Protein 4YAR (pdb70)

Organism: Streptomyces viridochromogenes (strain DSM 40736 / JCM 4977 / BCRC 1201 / Tue 494) (NCBI:txid591159)

Sequence (429 aa):
IDPFKLAHWMNARKYTAAQTADLAGLPLDDLRRLLGDEANEPDPAAATALAEALSVEPSQLAADAHRNLTVVHKSAEEMHASRRPIQRDGIHFYNYYTLAAPEGRVAPVVLDILCPSDRLPALNNGHLEPAITVNLGPGDINGRWGEEITPQTWRVLHANHGGDRWITGDSYVHHPSYCCPHSYSLAGDAPARIVSYTAQSNISPLMTEANNWSTGAFEEALKALSGKVSAGSVLDLFLARRAHTRTSAAEAAGVPPADLEAALRSPASETGLTVLRRTLGRALGFDYRVLLPADDQHDGVGKTWTTIEDSRRSRRTFGTYEAASMASAAHLPDLVGSFLRVDADGRGADLIDHAENHYVVTEGRLTLEWDGPDGPASVELEPDGSAWTGPFVRHRWHGTGTVLKFGSGAHLGYQDWLELTNTFEPAATLRRR

CATH classification: 1.10.260.40 (+3 more: 2.60.120.10, 2.60.120.10, 1.10.260.40)

Foldseek 3Di:
DALVLLVVLCVVVVHDLVRLCVQLVHDSVLSVCVNPGDDDAPPPHPCVSSCVSSVHDSVSRDDDPDDQDFKWWAALVRQVVQWDFDDDPNDRAWIKTFGDDDPPDDTWIKIWGAAAQPDDRDWDFFAQWKKKKAKQDPFKKWKAQDDDDDVQGIDIWGADPDPPCLLGTKMFIAHHRGIMGMHTNHDGIIMMIIGTFDDPCVVVVVVLVPDDPVVNVVVVVLPDDDPALVSVVQVVQVVQVHDLVVLCVQLVHDSVLQVVLRVACPDPSNVVSQVSSCVRSPHDSPVNHDDDDDDNGRVVQIAGSVNQVVQWDDDQQWIKTFHTDDPVAQQKGKIKIWHDAADDFDKDAAQAKKKKFFQAWFKKKWWQGPVGIDIDTHHGSMMMMGGHRTIMGMHGGGMMMIIGYHVGVTVVVVVVCVVDDPSVVVVVD

GO terms:
  GO:0008198 ferrous iron binding (F, IDA)
  GO:0016702 oxidoreductase activity, acting on single donors with incorporation of molecular oxygen, incorporation of two atoms of oxygen (F, IDA)
  GO:0042803 protein homodimerization activity (F, IDA)
  GO:1901766 phosphinothricin biosynthetic process (P, IDA)
  GO:0032923 organic phosphonate biosynthetic process (P, IDA)
  GO:0042802 identical protein binding (F, IPI)

Structure (mmCIF, N/CA/C/O backbone):
data_4YAR
#
_entry.id   4YAR
#
_cell.length_a   85.286
_cell.length_b   95.953
_cell.length_c   101.142
_cell.angle_alpha   90.00
_cell.angle_beta   90.00
_cell.angle_gamma   90.00
#
_symmetry.space_group_name_H-M   'C 2 2 21'
#
loop_
_entity.id
_entity.type
_entity.pdbx_description
1 polymer '2-hydroxyethylphosphonate dioxygenase'
2 non-polymer 'CADMIUM ION'
3 non-polymer 'SODIUM ION'
4 non-polymer 'ACETATE ION'
5 water water
#
loop_
_atom_site.group_PDB
_atom_site.id
_atom_site.type_symbol
_atom_site.label_atom_id
_atom_site.label_alt_id
_atom_site.label_comp_id
_atom_site.label_asym_id
_atom_site.label_entity_id
_atom_site.label_seq_id
_atom_site.pdbx_PDB_ins_code
_atom_site.Cartn_x
_atom_site.Cartn_y
_atom_site.Cartn_z
_atom_site.occupancy
_atom_site.B_iso_or_equiv
_atom_site.auth_seq_id
_atom_site.auth_comp_id
_atom_site.auth_asym_id
_atom_site.auth_atom_id
_atom_site.pdbx_PDB_model_num
ATOM 1 N N . ILE A 1 3 ? 7.715 3.361 17.116 1.00 38.53 3 ILE A N 1
ATOM 2 C CA . ILE A 1 3 ? 8.581 4.173 17.988 1.00 39.48 3 ILE A CA 1
ATOM 3 C C . ILE A 1 3 ? 8.910 5.511 17.337 1.00 35.46 3 ILE A C 1
ATOM 4 O O . ILE A 1 3 ? 9.441 5.575 16.232 1.00 37.43 3 ILE A O 1
ATOM 9 N N . ASP A 1 4 ? 8.681 6.579 18.074 1.00 34.51 4 ASP A N 1
ATOM 10 C CA . ASP A 1 4 ? 8.977 7.924 17.562 1.00 34.92 4 ASP A CA 1
ATOM 11 C C . ASP A 1 4 ? 10.424 8.206 17.890 1.00 32.34 4 ASP A C 1
ATOM 12 O O . ASP A 1 4 ? 10.756 8.253 19.068 1.00 32.42 4 ASP A O 1
ATOM 17 N N . PRO A 1 5 ? 11.276 8.401 16.870 1.00 30.46 5 PRO A N 1
ATOM 18 C CA . PRO A 1 5 ? 12.682 8.613 17.152 1.00 33.03 5 PRO A CA 1
ATOM 19 C C . PRO A 1 5 ? 12.904 9.932 17.925 1.00 32.30 5 PRO A C 1
ATOM 20 O O . PRO A 1 5 ? 13.854 10.034 18.702 1.00 28.59 5 PRO A O 1
ATOM 24 N N . PHE A 1 6 ? 11.994 10.888 17.761 1.00 31.54 6 PHE A N 1
ATOM 25 C CA . PHE A 1 6 ? 12.102 12.178 18.516 1.00 32.72 6 PHE A CA 1
ATOM 26 C C . PHE A 1 6 ? 11.892 11.950 20.006 1.00 29.58 6 PHE A C 1
ATOM 27 O O . PHE A 1 6 ? 12.599 12.514 20.866 1.00 30.40 6 PHE A O 1
ATOM 35 N N . LYS A 1 7 ? 10.923 11.097 20.307 1.00 26.53 7 LYS A N 1
ATOM 36 C CA . LYS A 1 7 ? 10.573 10.822 21.655 1.00 27.79 7 LYS A CA 1
ATOM 37 C C . LYS A 1 7 ? 11.646 9.924 22.273 1.00 27.07 7 LYS A C 1
ATOM 38 O O . LYS A 1 7 ? 11.965 10.040 23.453 1.00 25.94 7 LYS A O 1
ATOM 44 N N . LEU A 1 8 ? 12.217 9.037 21.467 1.00 25.64 8 LEU A N 1
ATOM 45 C CA . LEU A 1 8 ? 13.210 8.085 21.993 1.00 26.27 8 LEU A CA 1
ATOM 46 C C . LEU A 1 8 ? 14.493 8.843 22.329 1.00 24.86 8 LEU A C 1
ATOM 47 O O . LEU A 1 8 ? 15.084 8.687 23.427 1.00 23.24 8 LEU A O 1
ATOM 52 N N . ALA A 1 9 ? 14.920 9.687 21.403 1.00 25.69 9 ALA A N 1
ATOM 53 C CA . ALA A 1 9 ? 16.107 10.495 21.587 1.00 25.39 9 ALA A CA 1
ATOM 54 C C . ALA A 1 9 ? 15.926 11.390 22.797 1.00 25.33 9 ALA A C 1
ATOM 55 O O . ALA A 1 9 ? 16.838 11.493 23.609 1.00 25.25 9 ALA A O 1
ATOM 57 N N . HIS A 1 10 ? 14.761 12.023 22.918 1.00 26.36 10 HIS A N 1
ATOM 58 C CA . HIS A 1 10 ? 14.445 12.867 24.096 1.00 25.57 10 HIS A CA 1
ATOM 59 C C . HIS A 1 10 ? 14.662 12.131 25.430 1.00 23.49 10 HIS A C 1
ATOM 60 O O . HIS A 1 10 ? 15.294 12.634 26.359 1.00 23.04 10 HIS A O 1
ATOM 67 N N . TRP A 1 11 ? 14.175 10.889 25.525 1.00 23.65 11 TRP A N 1
ATOM 68 C CA . TRP A 1 11 ? 14.295 10.131 26.785 1.00 23.49 11 TRP A CA 1
ATOM 69 C C . TRP A 1 11 ? 15.671 9.572 27.011 1.00 24.33 11 TRP A C 1
ATOM 70 O O . TRP A 1 11 ? 16.172 9.553 28.149 1.00 26.39 11 TRP A O 1
ATOM 81 N N . MET A 1 12 ? 16.352 9.181 25.957 1.00 23.51 12 MET A N 1
ATOM 82 C CA . MET A 1 12 ? 17.757 8.865 26.110 1.00 26.76 12 MET A CA 1
ATOM 83 C C . MET A 1 12 ? 18.540 10.052 26.622 1.00 26.24 12 MET A C 1
ATOM 84 O O . MET A 1 12 ? 19.360 9.906 27.538 1.00 25.85 12 MET A O 1
ATOM 89 N N . ASN A 1 13 ? 18.318 11.214 26.021 1.00 22.90 13 ASN A N 1
ATOM 90 C CA . ASN A 1 13 ? 18.998 12.414 26.530 1.00 24.25 13 ASN A CA 1
ATOM 91 C C . ASN A 1 13 ? 18.619 12.740 27.991 1.00 24.51 13 ASN A C 1
ATOM 92 O O . ASN A 1 13 ? 19.487 13.118 28.823 1.00 24.58 13 ASN A O 1
ATOM 97 N N . ALA A 1 14 ? 17.359 12.558 28.327 1.00 25.19 14 ALA A N 1
ATOM 98 C CA . ALA A 1 14 ? 16.911 12.832 29.713 1.00 25.63 14 ALA A CA 1
ATOM 99 C C . ALA A 1 14 ? 17.600 11.980 30.733 1.00 27.60 14 ALA A C 1
ATOM 100 O O . ALA A 1 14 ? 17.961 12.457 31.796 1.00 28.58 14 ALA A O 1
ATOM 102 N N . ARG A 1 15 ? 17.819 10.711 30.413 1.00 26.81 15 ARG A N 1
ATOM 103 C CA . ARG A 1 15 ? 18.564 9.819 31.283 1.00 24.87 15 ARG A CA 1
ATOM 104 C C . ARG A 1 15 ? 20.092 9.935 31.205 1.00 23.98 15 ARG A C 1
ATOM 105 O O . ARG A 1 15 ? 20.783 9.341 32.016 1.00 26.77 15 ARG A O 1
ATOM 113 N N . LYS A 1 16 ? 20.605 10.676 30.221 1.00 22.46 16 LYS A N 1
ATOM 114 C CA . LYS A 1 16 ? 22.017 10.718 29.817 1.00 26.32 16 LYS A CA 1
ATOM 115 C C . LYS A 1 16 ? 22.614 9.360 29.477 1.00 28.77 16 LYS A C 1
ATOM 116 O O . LYS A 1 16 ? 23.770 9.085 29.846 1.00 30.73 16 LYS A O 1
ATOM 122 N N . TYR A 1 17 ? 21.866 8.529 28.739 1.00 29.11 17 TYR A N 1
ATOM 123 C CA . TYR A 1 17 ? 22.393 7.298 28.214 1.00 27.21 17 TYR A CA 1
ATOM 124 C C . TYR A 1 17 ? 22.801 7.431 26.731 1.00 26.36 17 TYR A C 1
ATOM 125 O O . TYR A 1 17 ? 22.064 8.009 25.909 1.00 24.85 17 TYR A O 1
ATOM 134 N N . THR A 1 18 ? 23.949 6.851 26.386 1.00 32.88 18 THR A N 1
ATOM 135 C CA . THR A 1 18 ? 24.349 6.766 24.979 1.00 36.62 18 THR A CA 1
ATOM 136 C C . THR A 1 18 ? 23.509 5.678 24.300 1.00 36.05 18 THR A C 1
ATOM 137 O O . THR A 1 18 ? 22.793 4.936 24.953 1.00 31.43 18 THR A O 1
ATOM 141 N N . ALA A 1 19 ? 23.554 5.690 22.980 1.00 36.62 19 ALA A N 1
ATOM 142 C CA . ALA A 1 19 ? 22.982 4.651 22.150 1.00 35.09 19 ALA A CA 1
ATOM 143 C C . ALA A 1 19 ? 23.427 3.294 22.668 1.00 32.32 19 ALA A C 1
ATOM 144 O O . ALA A 1 19 ? 22.613 2.419 22.934 1.00 29.14 19 ALA A O 1
ATOM 146 N N . ALA A 1 20 ? 24.736 3.126 22.843 1.00 32.46 20 ALA A N 1
ATOM 147 C CA . ALA A 1 20 ? 25.260 1.849 23.316 1.00 27.73 20 ALA A CA 1
ATOM 148 C C . ALA A 1 20 ? 24.742 1.440 24.680 1.00 30.67 20 ALA A C 1
ATOM 149 O O . ALA A 1 20 ? 24.469 0.254 24.902 1.00 29.75 20 ALA A O 1
ATOM 151 N N . GLN A 1 21 ? 24.626 2.403 25.596 1.00 28.00 21 GLN A N 1
ATOM 152 C CA . GLN A 1 21 ? 24.208 2.118 26.934 1.00 29.18 21 GLN A CA 1
ATOM 153 C C . GLN A 1 21 ? 22.765 1.772 26.932 1.00 25.43 21 GLN A C 1
ATOM 154 O O . GLN A 1 21 ? 22.341 0.934 27.713 1.00 29.81 21 GLN A O 1
ATOM 160 N N . THR A 1 22 ? 21.983 2.480 26.128 1.00 24.71 22 THR A N 1
ATOM 161 C CA . THR A 1 22 ? 20.533 2.227 26.045 1.00 24.10 22 THR A CA 1
ATOM 162 C C . THR A 1 22 ? 20.313 0.761 25.541 1.00 25.83 22 THR A C 1
ATOM 163 O O . THR A 1 22 ? 19.543 0.006 26.107 1.00 24.71 22 THR A O 1
ATOM 167 N N . ALA A 1 23 ? 21.051 0.394 24.499 1.00 30.29 23 ALA A N 1
ATOM 168 C CA . ALA A 1 23 ? 20.912 -0.950 23.902 1.00 31.78 23 ALA A CA 1
ATOM 169 C C . ALA A 1 23 ? 21.224 -2.040 24.944 1.00 34.68 23 ALA A C 1
ATOM 170 O O . ALA A 1 23 ? 20.459 -3.032 25.078 1.00 34.56 23 ALA A O 1
ATOM 172 N N . ASP A 1 24 ? 22.295 -1.819 25.716 1.00 34.58 24 ASP A N 1
ATOM 173 C CA . ASP A 1 24 ? 22.771 -2.792 26.686 1.00 35.02 24 ASP A CA 1
ATOM 174 C C . ASP A 1 24 ? 21.798 -2.938 27.821 1.00 37.22 24 ASP A C 1
ATOM 175 O O . ASP A 1 24 ? 21.412 -4.043 28.216 1.00 39.07 24 ASP A O 1
ATOM 180 N N . LEU A 1 25 ? 21.348 -1.797 28.318 1.00 33.70 25 LEU A N 1
ATOM 181 C CA . LEU A 1 25 ? 20.321 -1.760 29.333 1.00 31.88 25 LEU A CA 1
ATOM 182 C C . LEU A 1 25 ? 19.027 -2.441 28.927 1.00 29.58 25 LEU A C 1
ATOM 183 O O . LEU A 1 25 ? 18.400 -3.111 29.725 1.00 32.62 25 LEU A O 1
ATOM 188 N N . ALA A 1 26 ? 18.636 -2.275 27.672 1.00 30.42 26 ALA A N 1
ATOM 189 C CA . ALA A 1 26 ? 17.377 -2.787 27.180 1.00 31.82 26 ALA A CA 1
ATOM 190 C C . ALA A 1 26 ? 17.478 -4.250 26.677 1.00 34.29 26 ALA A C 1
ATOM 191 O O . ALA A 1 26 ? 16.458 -4.885 26.405 1.00 34.22 26 ALA A O 1
ATOM 193 N N . GLY A 1 27 ? 18.711 -4.715 26.500 1.00 33.61 27 GLY A N 1
ATOM 194 C CA . GLY A 1 27 ? 19.018 -6.036 25.990 1.00 31.53 27 GLY A CA 1
ATOM 195 C C . GLY A 1 27 ? 18.797 -6.123 24.504 1.00 30.13 27 GLY A C 1
ATOM 196 O O . GLY A 1 27 ? 18.350 -7.132 24.000 1.00 36.23 27 GLY A O 1
ATOM 197 N N . LEU A 1 28 ? 19.105 -5.065 23.799 1.00 29.28 28 LEU A N 1
ATOM 198 C CA . LEU A 1 28 ? 18.719 -4.976 22.402 1.00 31.29 28 LEU A CA 1
ATOM 199 C C . LEU A 1 28 ? 19.922 -4.815 21.524 1.00 26.98 28 LEU A C 1
ATOM 200 O O . LEU A 1 28 ? 20.870 -4.211 21.903 1.00 28.34 28 LEU A O 1
ATOM 205 N N . PRO A 1 29 ? 19.854 -5.322 20.290 1.00 28.87 29 PRO A N 1
ATOM 206 C CA . PRO A 1 29 ? 20.921 -5.054 19.342 1.00 28.04 29 PRO A CA 1
ATOM 207 C C . PRO A 1 29 ? 21.104 -3.577 19.093 1.00 25.99 29 PRO A C 1
ATOM 208 O O . PRO A 1 29 ? 20.133 -2.866 18.862 1.00 28.76 29 PRO A O 1
ATOM 212 N N . LEU A 1 30 ? 22.332 -3.133 19.085 1.00 27.56 30 LEU A N 1
ATOM 213 C CA . LEU A 1 30 ? 22.636 -1.728 18.879 1.00 33.34 30 LEU A CA 1
ATOM 214 C C . LEU A 1 30 ? 22.207 -1.230 17.530 1.00 33.53 30 LEU A C 1
ATOM 215 O O . LEU A 1 30 ? 21.636 -0.145 17.436 1.00 31.71 30 LEU A O 1
ATOM 220 N N . ASP A 1 31 ? 22.455 -2.028 16.486 1.00 33.61 31 ASP A N 1
ATOM 221 C CA . ASP A 1 31 ? 22.051 -1.690 15.142 1.00 30.15 31 ASP A CA 1
ATOM 222 C C . ASP A 1 31 ? 20.582 -1.430 15.047 1.00 31.30 31 ASP A C 1
ATOM 223 O O . ASP A 1 31 ? 20.164 -0.517 14.343 1.00 30.16 31 ASP A O 1
ATOM 228 N N . ASP A 1 32 ? 19.785 -2.200 15.784 1.00 25.27 32 ASP A N 1
ATOM 229 C CA . ASP A 1 32 ? 18.355 -1.939 15.836 1.00 28.46 32 ASP A CA 1
ATOM 230 C C . ASP A 1 32 ? 18.037 -0.547 16.449 1.00 26.87 32 ASP A C 1
ATOM 231 O O . ASP A 1 32 ? 17.211 0.220 15.938 1.00 29.35 32 ASP A O 1
ATOM 236 N N . LEU A 1 33 ? 18.713 -0.202 17.533 1.00 30.42 33 LEU A N 1
ATOM 237 C CA . LEU A 1 33 ? 18.465 1.110 18.159 1.00 31.95 33 LEU A CA 1
ATOM 238 C C . LEU A 1 33 ? 18.924 2.278 17.288 1.00 31.77 33 LEU A C 1
ATOM 239 O O . LEU A 1 33 ? 18.210 3.288 17.194 1.00 30.28 33 LEU A O 1
ATOM 244 N N . ARG A 1 34 ? 20.080 2.146 16.631 1.00 33.07 34 ARG A N 1
ATOM 245 C CA . ARG A 1 34 ? 20.556 3.172 15.687 1.00 34.75 34 ARG A CA 1
ATOM 246 C C . ARG A 1 34 ? 19.555 3.373 14.571 1.00 40.08 34 ARG A C 1
ATOM 247 O O . ARG A 1 34 ? 19.300 4.519 14.154 1.00 41.82 34 ARG A O 1
ATOM 255 N N . ARG A 1 35 ? 18.925 2.285 14.129 1.00 42.11 35 ARG A N 1
ATOM 256 C CA . ARG A 1 35 ? 17.895 2.377 13.089 1.00 44.59 35 ARG A CA 1
ATOM 257 C C . ARG A 1 35 ? 16.595 2.998 13.590 1.00 39.43 35 ARG A C 1
ATOM 258 O O . ARG A 1 35 ? 15.991 3.819 12.893 1.00 39.91 35 ARG A O 1
ATOM 266 N N . LEU A 1 36 ? 16.170 2.623 14.793 1.00 37.89 36 LEU A N 1
ATOM 267 C CA . LEU A 1 36 ? 15.033 3.245 15.436 1.00 37.34 36 LEU A CA 1
ATOM 268 C C . LEU A 1 36 ? 15.183 4.795 15.508 1.00 44.13 36 LEU A C 1
ATOM 269 O O . LEU A 1 36 ? 14.179 5.531 15.558 1.00 40.79 36 LEU A O 1
ATOM 274 N N . LEU A 1 37 ? 16.425 5.277 15.533 1.00 43.03 37 LEU A N 1
ATOM 275 C CA . LEU A 1 37 ? 16.703 6.711 15.398 1.00 48.11 37 LEU A CA 1
ATOM 276 C C . LEU A 1 37 ? 16.757 6.982 13.874 1.00 52.30 37 LEU A C 1
ATOM 277 O O . LEU A 1 37 ? 17.809 7.125 13.271 1.00 56.69 37 LEU A O 1
ATOM 282 N N . GLY A 1 38 ? 15.576 6.985 13.264 1.00 65.54 38 GLY A N 1
ATOM 283 C CA . GLY A 1 38 ? 15.379 7.057 11.803 1.00 68.79 38 GLY A CA 1
ATOM 284 C C . GLY A 1 38 ? 13.887 6.835 11.583 1.00 78.22 38 GLY A C 1
ATOM 285 O O . GLY A 1 38 ? 13.394 5.719 11.793 1.00 85.69 38 GLY A O 1
ATOM 286 N N . ASP A 1 39 ? 13.172 7.884 11.149 1.00 88.61 39 ASP A N 1
ATOM 287 C CA . ASP A 1 39 ? 11.715 8.018 11.417 1.00 88.90 39 ASP A CA 1
ATOM 288 C C . ASP A 1 39 ? 10.936 6.710 11.269 1.00 91.42 39 ASP A C 1
ATOM 289 O O . ASP A 1 39 ? 10.415 6.197 12.263 1.00 78.74 39 ASP A O 1
ATOM 294 N N . GLU A 1 40 ? 10.878 6.145 10.066 1.00 98.93 40 GLU A N 1
ATOM 295 C CA . GLU A 1 40 ? 10.291 4.814 9.937 1.00 102.97 40 GLU A CA 1
ATOM 296 C C . GLU A 1 40 ? 11.213 3.766 9.328 1.00 103.85 40 GLU A C 1
ATOM 297 O O . GLU A 1 40 ? 11.863 3.987 8.302 1.00 98.49 40 GLU A O 1
ATOM 303 N N . ALA A 1 41 ? 11.262 2.634 10.021 1.00 105.06 41 ALA A N 1
ATOM 304 C CA . ALA A 1 41 ? 11.690 1.376 9.454 1.00 111.50 41 ALA A CA 1
ATOM 305 C C . ALA A 1 41 ? 10.667 0.326 9.921 1.00 114.86 41 ALA A C 1
ATOM 306 O O . ALA A 1 41 ? 9.611 0.681 10.467 1.00 103.67 41 ALA A O 1
ATOM 308 N N . ASN A 1 42 ? 10.976 -0.951 9.687 1.00 119.53 42 ASN A N 1
ATOM 309 C CA . ASN A 1 42 ? 10.132 -2.077 10.121 1.00 113.56 42 ASN A CA 1
ATOM 310 C C . ASN A 1 42 ? 10.189 -2.356 11.622 1.00 115.07 42 ASN A C 1
ATOM 311 O O . ASN A 1 42 ? 9.165 -2.669 12.238 1.00 112.87 42 ASN A O 1
ATOM 316 N N . GLU A 1 43 ? 11.389 -2.246 12.193 1.00 113.23 43 GLU A N 1
ATOM 317 C CA . GLU A 1 43 ? 11.665 -2.652 13.580 1.00 115.63 43 GLU A CA 1
ATOM 318 C C . GLU A 1 43 ? 10.518 -2.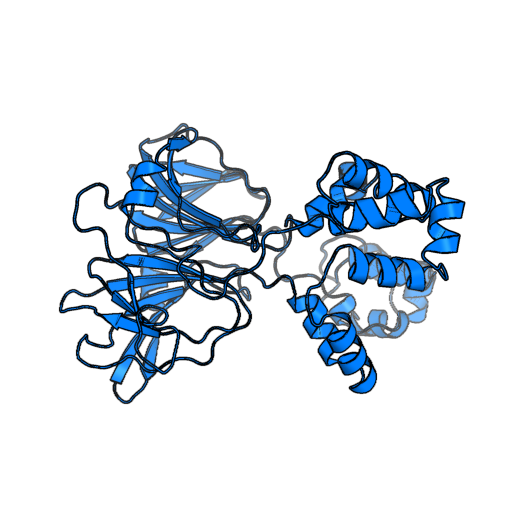495 14.582 1.00 126.66 43 GLU A C 1
ATOM 319 O O . GLU A 1 43 ? 10.067 -3.489 15.146 1.00 131.46 43 GLU A O 1
ATOM 325 N N . PRO A 1 44 ? 10.046 -1.251 14.808 1.00 133.73 44 PRO A N 1
ATOM 326 C CA . PRO A 1 44 ? 9.293 -0.957 16.041 1.00 132.44 44 PRO A CA 1
ATOM 327 C C . PRO A 1 44 ? 8.218 -1.968 16.493 1.00 129.84 44 PRO A C 1
ATOM 328 O O . PRO A 1 44 ? 8.062 -2.189 17.702 1.00 126.50 44 PRO A O 1
ATOM 332 N N . ASP A 1 45 ? 7.505 -2.587 15.548 1.00 123.01 45 ASP A N 1
ATOM 333 C CA . ASP A 1 45 ? 6.319 -3.391 15.892 1.00 115.72 45 ASP A CA 1
ATOM 334 C C . ASP A 1 45 ? 6.703 -4.696 16.625 1.00 116.17 45 ASP A C 1
ATOM 335 O O . ASP A 1 45 ? 6.332 -4.855 17.796 1.00 99.37 45 ASP A O 1
ATOM 340 N N . PRO A 1 46 ? 7.465 -5.616 15.962 1.00 123.60 46 PRO A N 1
ATOM 341 C CA . PRO A 1 46 ? 7.962 -6.787 16.707 1.00 118.71 46 PRO A CA 1
ATOM 342 C C . PRO A 1 46 ? 9.094 -6.427 17.669 1.00 108.64 46 PRO A C 1
ATOM 343 O O . PRO A 1 46 ? 9.487 -7.248 18.499 1.00 103.78 46 PRO A O 1
ATOM 347 N N . ALA A 1 47 ? 9.614 -5.210 17.538 1.00 99.33 47 ALA A N 1
ATOM 348 C CA . ALA A 1 47 ? 10.591 -4.684 18.470 1.00 101.63 47 ALA A CA 1
ATOM 349 C C . ALA A 1 47 ? 10.134 -4.736 19.927 1.00 95.28 47 ALA A C 1
ATOM 350 O O . ALA A 1 47 ? 8.944 -4.955 20.253 1.00 86.62 47 ALA A O 1
ATOM 352 N N . ALA A 1 48 ? 11.124 -4.505 20.786 1.00 75.21 48 ALA A N 1
ATOM 353 C CA . ALA A 1 48 ? 10.891 -4.226 22.173 1.00 66.43 48 ALA A CA 1
ATOM 354 C C . ALA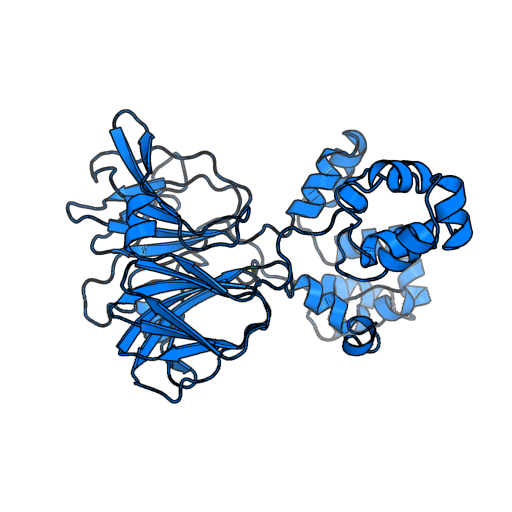 A 1 48 ? 10.843 -2.683 22.371 1.00 63.14 48 ALA A C 1
ATOM 355 O O . ALA A 1 48 ? 11.825 -2.000 22.720 1.00 54.38 48 ALA A O 1
ATOM 357 N N . ALA A 1 49 ? 9.666 -2.144 22.084 1.00 60.69 49 ALA A N 1
ATOM 358 C CA . ALA A 1 49 ? 9.265 -0.862 22.609 1.00 54.70 49 ALA A CA 1
ATOM 359 C C . ALA A 1 49 ? 9.186 -1.050 24.114 1.00 53.72 49 ALA A C 1
ATOM 360 O O . ALA A 1 49 ? 9.429 -0.135 24.911 1.00 50.18 49 ALA A O 1
ATOM 362 N N . THR A 1 50 ? 8.810 -2.268 24.481 1.00 47.22 50 THR A N 1
ATOM 363 C CA . THR A 1 50 ? 8.678 -2.677 25.865 1.00 45.94 50 THR A CA 1
ATOM 364 C C . THR A 1 50 ? 10.005 -2.681 26.638 1.00 44.21 50 THR A C 1
ATOM 365 O O . THR A 1 50 ? 10.086 -2.156 27.768 1.00 43.17 50 THR A O 1
ATOM 369 N N . ALA A 1 51 ? 11.053 -3.220 26.024 1.00 41.94 51 ALA A N 1
ATOM 370 C CA . ALA A 1 51 ? 12.373 -3.273 26.671 1.00 42.58 51 ALA A CA 1
ATOM 371 C C . ALA A 1 51 ? 13.008 -1.852 26.781 1.00 40.19 51 ALA A C 1
ATOM 372 O O . ALA A 1 51 ? 13.686 -1.532 27.794 1.00 36.00 51 ALA A O 1
ATOM 374 N N . LEU A 1 52 ? 12.791 -1.037 25.741 1.00 35.35 52 LEU A N 1
ATOM 375 C CA . LEU A 1 52 ? 13.305 0.345 25.707 1.00 34.58 52 LEU A CA 1
ATOM 376 C C . LEU A 1 52 ? 12.592 1.169 26.778 1.00 33.45 52 LEU A C 1
ATOM 377 O O . LEU A 1 52 ? 13.208 1.952 27.480 1.00 30.70 52 LEU A O 1
ATOM 382 N N . ALA A 1 53 ? 11.296 0.940 26.926 1.00 32.02 53 ALA A N 1
ATOM 383 C CA . ALA A 1 53 ? 10.494 1.640 27.919 1.00 31.81 53 ALA A CA 1
ATOM 384 C C . ALA A 1 53 ? 10.991 1.338 29.299 1.00 34.14 53 ALA A C 1
ATOM 385 O O . ALA A 1 53 ? 11.204 2.237 30.123 1.00 31.14 53 ALA A O 1
ATOM 387 N N . GLU A 1 54 ? 11.216 0.057 29.562 1.00 31.81 54 GLU A N 1
ATOM 388 C CA . GLU A 1 54 ? 11.656 -0.336 30.884 1.00 34.43 54 GLU A CA 1
ATOM 389 C C . GLU A 1 54 ? 13.027 0.309 31.150 1.00 30.51 54 GLU A C 1
ATOM 390 O O . GLU A 1 54 ? 13.235 0.916 32.193 1.00 28.28 54 GLU A O 1
ATOM 396 N N . ALA A 1 55 ? 13.926 0.230 30.173 1.00 29.44 55 ALA A N 1
ATOM 397 C CA . ALA A 1 55 ? 15.296 0.764 30.333 1.00 26.45 55 ALA A CA 1
ATOM 398 C C . ALA A 1 55 ? 15.352 2.293 30.611 1.00 25.69 55 ALA A C 1
ATOM 399 O O . ALA A 1 55 ? 16.229 2.771 31.336 1.00 26.79 55 ALA A O 1
ATOM 401 N N . LEU A 1 56 ? 14.408 3.022 30.019 1.00 25.39 56 LEU A N 1
ATOM 402 C CA . LEU A 1 56 ? 14.349 4.488 30.080 1.00 23.94 56 LEU A CA 1
ATOM 403 C C . LEU A 1 56 ? 13.375 4.971 31.151 1.00 26.20 56 LEU A C 1
ATOM 404 O O . LEU A 1 56 ? 13.110 6.166 31.303 1.00 25.84 56 LEU A O 1
ATOM 409 N N . SER A 1 57 ? 12.882 4.035 31.936 1.00 28.58 57 SER A N 1
ATOM 410 C CA . SER A 1 57 ? 11.859 4.286 32.955 1.00 31.23 57 SER A CA 1
ATOM 411 C C . SER A 1 57 ? 10.654 5.122 32.511 1.00 31.43 57 SER A C 1
ATOM 412 O O . SER A 1 57 ? 10.240 6.053 33.233 1.00 31.35 57 SER A O 1
ATOM 415 N N . VAL A 1 58 ? 10.103 4.786 31.339 1.00 30.95 58 VAL A N 1
ATOM 416 C CA . VAL A 1 58 ? 8.869 5.403 30.822 1.00 35.33 58 VAL A CA 1
ATOM 417 C C . VAL A 1 58 ? 7.811 4.370 30.456 1.00 36.67 58 VAL A C 1
ATOM 418 O O . VAL A 1 58 ? 8.079 3.167 30.357 1.00 34.22 58 VAL A O 1
ATOM 422 N N . GLU A 1 59 ? 6.601 4.872 30.274 1.00 40.77 59 GLU A N 1
ATOM 423 C CA . GLU A 1 59 ? 5.506 4.064 29.783 1.00 42.13 59 GLU A CA 1
ATOM 424 C C . GLU A 1 59 ? 5.666 3.902 28.283 1.00 40.80 59 GLU A C 1
ATOM 425 O O . GLU A 1 59 ? 6.046 4.843 27.603 1.00 40.33 59 GLU A O 1
ATOM 431 N N . PRO A 1 60 ? 5.363 2.711 27.743 1.00 43.21 60 PRO A N 1
ATOM 432 C CA . PRO A 1 60 ? 5.550 2.480 26.327 1.00 41.36 60 PRO A CA 1
ATOM 433 C C . PRO A 1 60 ? 4.949 3.558 25.404 1.00 41.55 60 PRO A C 1
ATOM 434 O O . PRO A 1 60 ? 5.540 3.868 24.348 1.00 35.63 60 PRO A O 1
ATOM 438 N N . SER A 1 61 ? 3.820 4.133 25.812 1.00 38.33 61 SER A N 1
ATOM 439 C CA . SER A 1 61 ? 3.136 5.217 25.053 1.00 41.40 61 SER A CA 1
ATOM 440 C C . SER A 1 61 ? 3.898 6.542 24.999 1.00 39.70 61 SER A C 1
ATOM 441 O O . SER A 1 61 ? 3.618 7.440 24.166 1.00 37.82 61 SER A O 1
ATOM 444 N N . GLN A 1 62 ? 4.850 6.706 25.910 1.00 39.04 62 GLN A N 1
ATOM 445 C CA . GLN A 1 62 ? 5.708 7.856 25.839 1.00 34.85 62 GLN A CA 1
ATOM 446 C C . GLN A 1 62 ? 6.757 7.711 24.743 1.00 36.81 62 GLN A C 1
ATOM 447 O O . GLN A 1 62 ? 7.440 8.678 24.424 1.00 34.40 62 GLN A O 1
ATOM 453 N N . LEU A 1 63 ? 6.930 6.508 24.181 1.00 34.15 63 LEU A N 1
ATOM 454 C CA . LEU A 1 63 ? 7.808 6.348 23.029 1.00 34.08 63 LEU A CA 1
ATOM 455 C C . LEU A 1 63 ? 7.040 6.123 21.735 1.00 35.22 63 LEU A C 1
ATOM 456 O O . LEU A 1 63 ? 7.646 6.013 20.658 1.00 39.91 63 LEU A O 1
ATOM 461 N N . ALA A 1 64 ? 5.725 6.013 21.840 1.00 36.59 64 ALA A N 1
ATOM 462 C CA . ALA A 1 64 ? 4.861 5.675 20.687 1.00 39.72 64 ALA A CA 1
ATOM 463 C C . ALA A 1 64 ? 4.758 6.760 19.636 1.00 39.73 64 ALA A C 1
ATOM 464 O O . ALA A 1 64 ? 4.555 7.941 19.963 1.00 43.82 64 ALA A O 1
ATOM 466 N N . ALA A 1 65 ? 4.849 6.358 18.374 1.00 41.23 65 ALA A N 1
ATOM 467 C CA . ALA A 1 65 ? 4.679 7.280 17.241 1.00 43.68 65 ALA A CA 1
ATOM 468 C C . ALA A 1 65 ? 3.198 7.458 16.933 1.00 47.24 65 ALA A C 1
ATOM 469 O O . ALA A 1 65 ? 2.383 6.579 17.185 1.00 43.70 65 ALA A O 1
ATOM 471 N N . ASP A 1 66 ? 2.845 8.618 16.416 1.00 45.98 66 ASP A N 1
ATOM 472 C CA . ASP A 1 66 ? 1.463 8.876 16.093 1.00 50.13 66 ASP A CA 1
ATOM 473 C C . ASP A 1 66 ? 1.073 8.080 14.847 1.00 52.15 66 ASP A C 1
ATOM 474 O O . ASP A 1 66 ? 1.875 7.946 13.924 1.00 47.96 66 ASP A O 1
ATOM 479 N N . ALA A 1 67 ? -0.166 7.582 14.843 1.00 53.42 67 ALA A N 1
ATOM 480 C CA . ALA A 1 67 ? -0.742 6.805 13.744 1.00 59.65 67 ALA A CA 1
ATOM 481 C C . ALA A 1 67 ? -0.913 7.627 12.463 1.00 62.48 67 ALA A C 1
ATOM 482 O O . ALA A 1 67 ? -0.761 7.117 11.348 1.00 57.44 67 ALA A O 1
ATOM 484 N N . HIS A 1 68 ? -1.260 8.896 12.620 1.00 71.79 68 HIS A N 1
ATOM 485 C CA . HIS A 1 68 ? -1.096 9.827 11.523 1.00 77.01 68 HIS A CA 1
ATOM 486 C C . HIS A 1 68 ? 0.381 10.007 11.353 1.00 74.18 68 HIS A C 1
ATOM 487 O O . HIS A 1 68 ? 1.081 10.383 12.300 1.00 83.16 68 HIS A O 1
ATOM 494 N N . ARG A 1 69 ? 0.859 9.722 10.154 1.00 63.66 69 ARG A N 1
ATOM 495 C CA . ARG A 1 69 ? 2.123 10.274 9.737 1.00 56.25 69 ARG A CA 1
ATOM 496 C C . ARG A 1 69 ? 2.016 10.667 8.252 1.00 41.57 69 ARG A C 1
ATOM 497 O O . ARG A 1 69 ? 1.536 9.912 7.404 1.00 39.34 69 ARG A O 1
ATOM 505 N N . ASN A 1 70 ? 2.420 11.895 7.987 1.00 33.11 70 ASN A N 1
ATOM 506 C CA . ASN A 1 70 ? 2.416 12.471 6.642 1.00 28.32 70 ASN A CA 1
ATOM 507 C C . ASN A 1 70 ? 1.049 12.680 6.066 1.00 25.51 70 ASN A C 1
ATOM 508 O O . ASN A 1 70 ? 0.924 12.875 4.856 1.00 26.00 70 ASN A O 1
ATOM 513 N N . LEU A 1 71 ? 0.001 12.616 6.892 1.00 22.31 71 LEU A N 1
ATOM 514 C CA . LEU A 1 71 ? -1.324 12.908 6.361 1.00 24.12 71 LEU A CA 1
ATOM 515 C C . LEU A 1 71 ? -1.287 14.300 5.849 1.00 19.32 71 LEU A C 1
ATOM 516 O O . LEU A 1 71 ? -0.702 15.153 6.480 1.00 23.69 71 LEU A O 1
ATOM 521 N N . THR A 1 72 ? -1.987 14.544 4.764 1.00 22.13 72 THR A N 1
ATOM 522 C CA . THR A 1 72 ? -2.156 15.879 4.220 1.00 20.65 72 THR A CA 1
ATOM 523 C C . THR A 1 72 ? -3.658 16.180 4.103 1.00 20.86 72 THR A C 1
ATOM 524 O O . THR A 1 72 ? -4.122 17.204 4.577 1.00 19.13 72 THR A O 1
ATOM 528 N N . VAL A 1 73 ? -4.385 15.339 3.384 1.00 21.74 73 VAL A N 1
ATOM 529 C CA . VAL A 1 73 ? -5.804 15.559 3.092 1.00 22.19 73 VAL A CA 1
ATOM 530 C C . VAL A 1 73 ? -6.534 14.251 3.289 1.00 23.90 73 VAL A C 1
ATOM 531 O O . VAL A 1 73 ? -6.037 13.200 2.889 1.00 22.27 73 VAL A O 1
ATOM 535 N N . VAL A 1 74 ? -7.714 14.330 3.931 1.00 21.57 74 VAL A N 1
ATOM 536 C CA . VAL A 1 74 ? -8.629 13.181 4.089 1.00 21.85 74 VAL A CA 1
ATOM 537 C C . VAL A 1 74 ? -9.951 13.678 3.523 1.00 21.45 74 VAL A C 1
ATOM 538 O O . VAL A 1 74 ? -10.296 14.862 3.721 1.00 19.69 74 VAL A O 1
ATOM 542 N N . HIS A 1 75 ? -10.670 12.838 2.783 1.00 20.11 75 HIS A N 1
ATOM 543 C CA . HIS A 1 75 ? -11.954 13.251 2.183 1.00 19.27 75 HIS A CA 1
ATOM 544 C C . HIS A 1 75 ? -13.014 12.142 2.324 1.00 18.58 75 HIS A C 1
ATOM 545 O O . HIS A 1 75 ? -12.678 10.976 2.607 1.00 18.43 75 HIS A O 1
ATOM 552 N N . LYS A 1 76 ? -14.285 12.521 2.220 1.00 17.39 76 LYS A N 1
ATOM 553 C CA . LYS A 1 76 ? -15.411 11.648 2.507 1.00 18.90 76 LYS A CA 1
ATOM 554 C C . LYS A 1 76 ? -16.527 12.025 1.587 1.00 18.78 76 LYS A C 1
ATOM 555 O O . LYS A 1 76 ? -16.910 13.197 1.516 1.00 17.34 76 LYS A O 1
ATOM 561 N N . SER A 1 77 ? -17.075 11.060 0.849 1.00 18.11 77 SER A N 1
ATOM 562 C CA . SER A 1 77 ? -17.984 11.439 -0.230 1.00 19.53 77 SER A CA 1
ATOM 563 C C . SER A 1 77 ? -19.361 11.682 0.395 1.00 17.72 77 SER A C 1
ATOM 564 O O . SER A 1 77 ? -19.569 11.373 1.525 1.00 20.08 77 SER A O 1
ATOM 567 N N . ALA A 1 78 ? -20.247 12.324 -0.345 1.00 18.62 78 ALA A N 1
ATOM 568 C CA . ALA A 1 78 ? -21.608 12.553 0.102 1.00 19.64 78 ALA A CA 1
ATOM 569 C C . ALA A 1 78 ? -22.217 11.209 0.433 1.00 22.74 78 ALA A C 1
ATOM 570 O O . ALA A 1 78 ? -22.922 11.102 1.421 1.00 20.44 78 ALA A O 1
ATOM 572 N N . GLU A 1 79 ? -21.991 10.201 -0.421 1.00 20.85 79 GLU A N 1
ATOM 573 C CA . GLU A 1 79 ? -22.597 8.888 -0.177 1.00 23.81 79 GLU A CA 1
ATOM 574 C C . GLU A 1 79 ? -22.106 8.304 1.169 1.00 21.42 79 GLU A C 1
ATOM 575 O O . GLU A 1 79 ? -22.892 7.821 1.946 1.00 21.76 79 GLU A O 1
ATOM 581 N N . GLU A 1 80 ? -20.825 8.442 1.487 1.00 21.36 80 GLU A N 1
ATOM 582 C CA . GLU A 1 80 ? -20.253 7.982 2.763 1.00 21.75 80 GLU A CA 1
ATOM 583 C C . GLU A 1 80 ? -20.787 8.716 3.984 1.00 19.22 80 GLU A C 1
ATOM 584 O O . GLU A 1 80 ? -20.986 8.147 5.100 1.00 21.17 80 GLU A O 1
ATOM 590 N N . MET A 1 81 ? -20.970 10.019 3.794 1.00 20.12 81 MET A N 1
ATOM 591 C CA . MET A 1 81 ? -21.585 10.859 4.841 1.00 18.37 81 MET A CA 1
ATOM 592 C C . MET A 1 81 ? -23.027 10.407 5.143 1.00 17.63 81 MET A C 1
ATOM 593 O O . MET A 1 81 ? -23.382 10.111 6.310 1.00 16.37 81 MET A O 1
ATOM 598 N N . HIS A 1 82 ? -23.809 10.254 4.069 1.00 18.68 82 HIS A N 1
ATOM 599 C CA . HIS A 1 82 ? -25.203 9.782 4.218 1.00 20.20 82 HIS A CA 1
ATOM 600 C C . HIS A 1 82 ? -25.237 8.410 4.869 1.00 19.80 82 HIS A C 1
ATOM 601 O O . HIS A 1 82 ? -26.006 8.177 5.804 1.00 20.37 82 HIS A O 1
ATOM 608 N N . ALA A 1 83 ? -24.340 7.523 4.418 1.00 22.05 83 ALA A N 1
ATOM 609 C CA . ALA A 1 83 ? -24.211 6.165 5.075 1.00 24.39 83 ALA A CA 1
ATOM 610 C C . ALA A 1 83 ? -23.792 6.162 6.558 1.00 22.69 83 ALA A C 1
ATOM 611 O O . ALA A 1 83 ? -23.899 5.121 7.216 1.00 21.45 83 ALA A O 1
ATOM 613 N N . SER A 1 84 ? -23.320 7.301 7.084 1.00 21.12 84 SER A N 1
ATOM 614 C CA . SER A 1 84 ? -22.882 7.361 8.503 1.00 20.90 84 SER A CA 1
ATOM 615 C C . SER A 1 84 ? -24.041 7.608 9.426 1.00 20.31 84 SER A C 1
ATOM 616 O O . SER A 1 84 ? -23.862 7.526 10.659 1.00 19.75 84 SER A O 1
ATOM 619 N N . ARG A 1 85 ? -25.195 7.939 8.841 1.00 20.26 85 ARG A N 1
ATOM 620 C CA . ARG A 1 85 ? -26.388 8.277 9.601 1.00 21.79 85 ARG A CA 1
ATOM 621 C C . ARG A 1 85 ? -26.680 7.360 10.784 1.00 25.00 85 ARG A C 1
ATOM 622 O O . ARG A 1 85 ? -26.703 6.121 10.672 1.00 20.88 85 ARG A O 1
ATOM 630 N N . ARG A 1 86 ? -26.890 7.999 11.911 1.00 23.19 86 ARG A N 1
ATOM 631 C CA . ARG A 1 86 ? -27.207 7.346 13.180 1.00 24.92 86 ARG A CA 1
ATOM 632 C C . ARG A 1 86 ? -28.371 8.134 13.744 1.00 22.72 86 ARG A C 1
ATOM 633 O O . ARG A 1 86 ? -28.274 9.355 13.904 1.00 20.49 86 ARG A O 1
ATOM 641 N N . PRO A 1 87 ? -29.508 7.482 14.008 1.00 26.81 87 PRO A N 1
ATOM 642 C CA . PRO A 1 87 ? -30.631 8.140 14.713 1.00 25.74 87 PRO A CA 1
ATOM 643 C C . PRO A 1 87 ? -30.293 8.286 16.194 1.00 27.65 87 PRO A C 1
ATOM 644 O O . PRO A 1 87 ? -29.527 7.483 16.758 1.00 32.48 87 PRO A O 1
ATOM 648 N N . ILE A 1 88 ? -30.752 9.370 16.799 1.00 26.81 88 ILE A N 1
ATOM 649 C CA . ILE A 1 88 ? -30.644 9.597 18.215 1.00 25.13 88 ILE A CA 1
ATOM 650 C C . ILE A 1 88 ? -32.076 9.738 18.745 1.00 27.34 88 ILE A C 1
ATOM 651 O O . ILE A 1 88 ? -32.818 10.578 18.279 1.00 21.93 88 ILE A O 1
ATOM 656 N N . GLN A 1 89 ? -32.433 8.879 19.693 1.00 28.40 89 GLN A N 1
ATOM 657 C CA . GLN A 1 89 ? -33.759 8.947 20.358 1.00 29.74 89 GLN A CA 1
ATOM 658 C C . GLN A 1 89 ? -33.552 9.701 21.618 1.00 27.68 89 GLN A C 1
ATOM 659 O O . GLN A 1 89 ? -32.579 9.453 22.325 1.00 29.61 89 GLN A O 1
ATOM 665 N N . ARG A 1 90 ? -34.475 10.617 21.909 1.00 25.97 90 ARG A N 1
ATOM 666 C CA . ARG A 1 90 ? -34.452 11.363 23.145 1.00 25.97 90 ARG A CA 1
ATOM 667 C C . ARG A 1 90 ? -35.901 11.775 23.446 1.00 25.46 90 ARG A C 1
ATOM 668 O O . ARG A 1 90 ? -36.692 12.104 22.546 1.00 25.44 90 ARG A O 1
ATOM 676 N N . ASP A 1 91 ? -36.283 11.697 24.720 1.00 26.32 91 ASP A N 1
ATOM 677 C CA . ASP A 1 91 ? -37.621 12.136 25.134 1.00 29.09 91 ASP A CA 1
ATOM 678 C C . ASP A 1 91 ? -38.726 11.393 24.374 1.00 29.87 91 ASP A C 1
ATOM 679 O O . ASP A 1 91 ? -39.744 11.973 23.971 1.00 31.74 91 ASP A O 1
ATOM 684 N N . GLY A 1 92 ? -38.516 10.098 24.182 1.00 29.87 92 GLY A N 1
ATOM 685 C CA . GLY A 1 92 ? -39.478 9.223 23.517 1.00 31.97 92 GLY A CA 1
ATOM 686 C C . GLY A 1 92 ? -39.628 9.350 22.014 1.00 30.85 92 GLY A C 1
ATOM 687 O O . GLY A 1 92 ? -40.529 8.694 21.429 1.00 30.22 92 GLY A O 1
ATOM 688 N N . ILE A 1 93 ? -38.783 10.179 21.359 1.00 25.30 93 ILE A N 1
ATOM 689 C CA . ILE A 1 93 ? -38.990 10.437 19.949 1.00 22.98 93 ILE A CA 1
ATOM 690 C C . ILE A 1 93 ? -37.669 10.325 19.251 1.00 23.88 93 ILE A C 1
ATOM 691 O O . ILE A 1 93 ? -36.629 10.387 19.882 1.00 22.97 93 ILE A O 1
ATOM 696 N N . HIS A 1 94 ? -37.776 10.176 17.940 1.00 21.77 94 HIS A N 1
ATOM 697 C CA . HIS A 1 94 ? -36.627 10.275 17.056 1.00 21.60 94 HIS A CA 1
ATOM 698 C C . HIS A 1 94 ? -36.325 11.801 16.985 1.00 17.64 94 HIS A C 1
ATOM 699 O O . HIS A 1 94 ? -37.101 12.585 16.406 1.00 19.03 94 HIS A O 1
ATOM 706 N N . PHE A 1 95 ? -35.214 12.165 17.636 1.00 19.83 95 PHE A N 1
ATOM 707 C CA . PHE A 1 95 ? -34.887 13.556 18.036 1.00 19.95 95 PHE A CA 1
ATOM 708 C C . PHE A 1 95 ? -33.890 14.226 17.048 1.00 19.62 95 PHE A C 1
ATOM 709 O O . PHE A 1 95 ? -34.043 15.397 16.646 1.00 20.03 95 PHE A O 1
ATOM 717 N N . TYR A 1 96 ? -32.878 13.450 16.687 1.00 18.82 96 TYR A N 1
ATOM 718 C CA . TYR A 1 96 ? -31.907 13.842 15.660 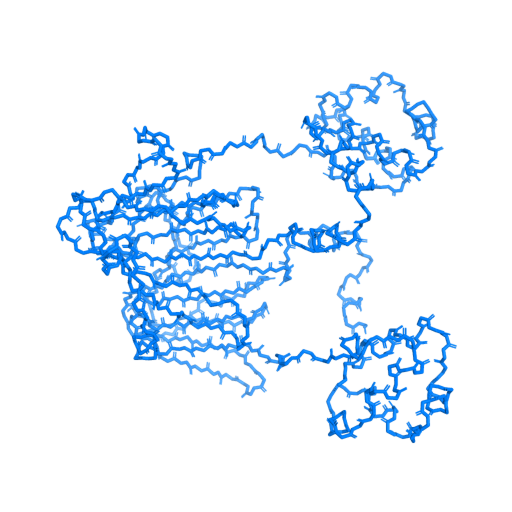1.00 19.87 96 TYR A CA 1
ATOM 719 C C . TYR A 1 96 ? -31.504 12.653 14.795 1.00 20.67 96 TYR A C 1
ATOM 720 O O . TYR A 1 96 ? -31.644 11.449 15.198 1.00 22.12 96 TYR A O 1
ATOM 729 N N . ASN A 1 97 ? -30.956 12.973 13.608 1.00 21.11 97 ASN A N 1
ATOM 730 C CA . ASN A 1 97 ? -30.021 12.067 12.906 1.00 21.77 97 ASN A CA 1
ATOM 731 C C . ASN A 1 97 ? -28.663 12.753 12.964 1.00 22.36 97 ASN A C 1
ATOM 732 O O . ASN A 1 97 ? -28.560 13.980 12.880 1.00 21.84 97 ASN A O 1
ATOM 737 N N . TYR A 1 98 ? -27.643 11.973 13.163 1.00 21.53 98 TYR A N 1
ATOM 738 C CA . TYR A 1 98 ? -26.293 12.534 13.088 1.00 25.13 98 TYR A CA 1
ATOM 739 C C . TYR A 1 98 ? -25.384 11.827 12.108 1.00 20.75 98 TYR A C 1
ATOM 740 O O . TYR A 1 98 ? -25.491 10.634 11.856 1.00 17.67 98 TYR A O 1
ATOM 749 N N . TYR A 1 99 ? -24.648 12.687 11.411 1.00 18.49 99 TYR A N 1
ATOM 750 C CA . TYR A 1 99 ? -23.749 12.320 10.356 1.00 17.29 99 TYR A CA 1
ATOM 751 C C . TYR A 1 99 ? -22.368 12.908 10.673 1.00 20.47 99 TYR A C 1
ATOM 752 O O . TYR A 1 99 ? -22.270 13.996 11.273 1.00 20.17 99 TYR A O 1
ATOM 761 N N . THR A 1 100 ? -21.328 12.165 10.288 1.00 20.27 100 THR A N 1
ATOM 762 C CA . THR A 1 100 ? -19.925 12.580 10.489 1.00 18.14 100 THR A CA 1
ATOM 763 C C . THR A 1 100 ? -19.289 13.004 9.164 1.00 17.09 100 THR A C 1
ATOM 764 O O . THR A 1 100 ? -19.436 12.365 8.148 1.00 18.07 100 THR A O 1
ATOM 768 N N . LEU A 1 101 ? -18.661 14.189 9.180 1.00 18.05 101 LEU A N 1
ATOM 769 C CA . LEU A 1 101 ? -17.810 14.625 8.072 1.00 17.26 101 LEU A CA 1
ATOM 770 C C . LEU A 1 101 ? -16.380 14.085 8.155 1.00 16.55 101 LEU A C 1
ATOM 771 O O . LEU A 1 101 ? -15.921 13.445 9.140 1.00 18.14 101 LEU A O 1
ATOM 776 N N . ALA A 1 102 ? -15.615 14.354 7.090 1.00 15.79 102 ALA A N 1
ATOM 777 C CA . ALA A 1 102 ? -14.261 13.884 7.029 1.00 16.67 102 ALA A CA 1
ATOM 778 C C . ALA A 1 102 ? -13.361 14.287 8.181 1.00 16.70 102 ALA A C 1
ATOM 779 O O . ALA A 1 102 ? -13.315 15.453 8.603 1.00 16.18 102 ALA A O 1
ATOM 781 N N . ALA A 1 103 ? -12.572 13.322 8.627 1.00 18.22 103 ALA A N 1
ATOM 782 C CA . ALA A 1 103 ? -11.584 13.549 9.649 1.00 17.57 103 ALA A CA 1
ATOM 783 C C . ALA A 1 103 ? -10.524 12.460 9.644 1.00 20.90 103 ALA A C 1
ATOM 784 O O . ALA A 1 103 ? -10.887 11.299 9.296 1.00 19.58 103 ALA A O 1
ATOM 786 N N . PRO A 1 104 ? -9.265 12.780 10.056 1.00 21.56 104 PRO A N 1
ATOM 787 C CA . PRO A 1 104 ? -8.315 11.675 10.206 1.00 21.21 104 PRO A CA 1
ATOM 788 C C . PRO A 1 104 ? -8.837 10.578 11.157 1.00 24.39 104 PRO A C 1
ATOM 789 O O . PRO A 1 104 ? -9.615 10.856 12.070 1.00 24.91 104 PRO A O 1
ATOM 793 N N . GLU A 1 105 ? -8.461 9.334 10.942 1.00 26.18 105 GLU A N 1
ATOM 794 C CA . GLU A 1 105 ? -9.015 8.264 11.748 1.00 31.57 105 GLU A CA 1
ATOM 795 C C . GLU A 1 105 ? -8.661 8.514 13.200 1.00 30.26 105 GLU A C 1
ATOM 796 O O . GLU A 1 105 ? -7.562 8.955 13.516 1.00 28.65 105 GLU A O 1
ATOM 802 N N . GLY A 1 106 ? -9.629 8.321 14.084 1.00 29.82 106 GLY A N 1
ATOM 803 C CA . GLY A 1 106 ? -9.368 8.536 15.513 1.00 29.64 106 GLY A CA 1
ATOM 804 C C . GLY A 1 106 ? -9.715 9.937 15.990 1.00 30.65 106 GLY A C 1
ATOM 805 O O . GLY A 1 106 ? -10.038 10.125 17.157 1.00 30.60 106 GLY A O 1
ATOM 806 N N . ARG A 1 107 ? -9.701 10.927 15.092 1.00 27.64 107 ARG A N 1
ATOM 807 C CA . ARG A 1 107 ? -9.864 12.322 15.526 1.00 27.09 107 ARG A CA 1
ATOM 808 C C . ARG A 1 107 ? -11.355 12.622 15.592 1.00 25.66 107 ARG A C 1
ATOM 809 O O . ARG A 1 107 ? -12.183 11.795 15.216 1.00 20.68 107 ARG A O 1
ATOM 817 N N . VAL A 1 108 ? -11.675 13.793 16.132 1.00 24.99 108 VAL A N 1
ATOM 818 C CA . VAL A 1 108 ? -13.054 14.158 16.339 1.00 24.63 108 VAL A CA 1
ATOM 819 C C . VAL A 1 108 ? -13.593 14.607 15.003 1.00 23.95 108 VAL A C 1
ATOM 820 O O . VAL A 1 108 ? -13.036 15.444 14.404 1.00 23.03 108 VAL A O 1
ATOM 824 N N . ALA A 1 109 ? -14.646 13.967 14.529 1.00 22.82 109 ALA A N 1
ATOM 825 C CA . ALA A 1 109 ? -15.225 14.331 13.235 1.00 23.01 109 ALA A CA 1
ATOM 826 C C . ALA A 1 109 ? -16.297 15.412 13.456 1.00 23.47 109 ALA A C 1
ATOM 827 O O . ALA A 1 109 ? -17.066 15.321 14.407 1.00 22.02 109 ALA A O 1
ATOM 829 N N . PRO A 1 110 ? -16.334 16.459 12.624 1.00 23.63 110 PRO A N 1
ATOM 830 C CA . PRO A 1 110 ? -17.438 17.448 12.559 1.00 22.52 110 PRO A CA 1
ATOM 831 C C . PRO A 1 110 ? -18.775 16.733 12.346 1.00 22.14 110 PRO A C 1
ATOM 832 O O . PRO A 1 110 ? -18.798 15.645 11.789 1.00 23.63 110 PRO A O 1
ATOM 836 N N . VAL A 1 111 ? -19.855 17.284 12.883 1.00 21.63 111 VAL A N 1
ATOM 837 C CA . VAL A 1 111 ? -21.146 16.583 12.886 1.00 23.26 111 VAL A CA 1
ATOM 838 C C . VAL A 1 111 ? -22.195 17.403 12.160 1.00 21.45 111 VAL A C 1
ATOM 839 O O . VAL A 1 111 ? -22.278 18.608 12.332 1.00 18.96 111 VAL A O 1
ATOM 843 N N . VAL A 1 112 ? -22.974 16.745 11.314 1.00 20.00 112 VAL A N 1
ATOM 844 C CA . VAL A 1 112 ? -24.184 17.304 10.777 1.00 17.25 112 VAL A CA 1
ATOM 845 C C . VAL A 1 112 ? -25.362 16.662 11.456 1.00 17.60 112 VAL A C 1
ATOM 846 O O . VAL A 1 112 ? -25.371 15.411 11.633 1.00 18.74 112 VAL A O 1
ATOM 850 N N . LEU A 1 113 ? -26.318 17.486 11.892 1.00 17.40 113 LEU A N 1
ATOM 851 C CA . LEU A 1 113 ? -27.565 16.996 12.475 1.00 18.65 113 LEU A CA 1
ATOM 852 C C . LEU A 1 113 ? -28.817 17.365 11.697 1.00 19.31 113 LEU A C 1
ATOM 853 O O . LEU A 1 113 ? -29.023 18.515 11.257 1.00 20.71 113 LEU A O 1
ATOM 858 N N . ASP A 1 114 ? -29.653 16.375 11.503 1.00 20.20 114 ASP A N 1
ATOM 859 C CA . ASP A 1 114 ? -31.054 16.611 11.165 1.00 20.07 114 ASP A CA 1
ATOM 860 C C . ASP A 1 114 ? -31.761 17.009 12.490 1.00 19.58 114 ASP A C 1
ATOM 861 O O . ASP A 1 114 ? -31.612 16.318 13.490 1.00 18.77 114 ASP A O 1
ATOM 866 N N . ILE A 1 115 ? -32.496 18.124 12.479 1.00 17.47 115 ILE A N 1
ATOM 867 C CA . ILE A 1 115 ? -33.257 18.606 13.626 1.00 16.53 115 ILE A CA 1
ATOM 868 C C . ILE A 1 115 ? -34.690 18.095 13.501 1.00 16.48 115 ILE A C 1
ATOM 869 O O . ILE A 1 115 ? -35.440 18.470 12.559 1.00 16.44 115 ILE A O 1
ATOM 874 N N . LEU A 1 116 ? -35.026 17.102 14.302 1.00 17.20 116 LEU A N 1
ATOM 875 C CA . LEU A 1 116 ? -36.338 16.447 14.156 1.00 17.07 116 LEU A CA 1
ATOM 876 C C . LEU A 1 116 ? -37.344 16.641 15.250 1.00 18.92 116 LEU A C 1
ATOM 877 O O . LEU A 1 116 ? -38.512 16.204 15.119 1.00 19.93 116 LEU A O 1
ATOM 882 N N . CYS A 1 117 ? -36.925 17.232 16.333 1.00 18.07 117 CYS A N 1
ATOM 883 C CA . CYS A 1 117 ? -37.860 17.586 17.366 1.00 19.12 117 CYS A CA 1
ATOM 884 C C . CYS A 1 117 ? -38.792 18.675 16.848 1.00 19.14 117 CYS A C 1
ATOM 885 O O . CYS A 1 117 ? -38.363 19.763 16.406 1.00 20.05 117 CYS A O 1
ATOM 888 N N . PRO A 1 118 ? -40.121 18.388 16.851 1.00 20.10 118 PRO A N 1
ATOM 889 C CA . PRO A 1 118 ? -41.060 19.330 16.254 1.00 21.23 118 PRO A CA 1
ATOM 890 C C . PRO A 1 118 ? -41.256 20.595 17.114 1.00 19.98 118 PRO A C 1
ATOM 891 O O . PRO A 1 118 ? -40.844 20.649 18.297 1.00 17.92 118 PRO A O 1
ATOM 895 N N . SER A 1 119 ? -41.885 21.581 16.503 1.00 20.75 119 SER A N 1
ATOM 896 C CA . SER A 1 119 ? -42.019 22.921 17.078 1.00 21.53 119 SER A CA 1
ATOM 897 C C . SER A 1 119 ? -42.901 22.881 18.282 1.00 24.38 119 SER A C 1
ATOM 898 O O . SER A 1 119 ? -42.772 23.753 19.134 1.00 24.88 119 SER A O 1
ATOM 901 N N . ASP A 1 120 ? -43.760 21.848 18.423 1.00 21.51 120 ASP A N 1
ATOM 902 C CA . ASP A 1 120 ? -44.695 21.860 19.575 1.00 25.14 120 ASP A CA 1
ATOM 903 C C . ASP A 1 120 ? -44.170 20.954 20.711 1.00 25.32 120 ASP A C 1
ATOM 904 O O . ASP A 1 120 ? -44.903 20.554 21.610 1.00 24.96 120 ASP A O 1
ATOM 909 N N . ARG A 1 121 ? -42.869 20.639 20.694 1.00 22.28 121 ARG A N 1
ATOM 910 C CA . ARG A 1 121 ? -42.276 19.940 21.781 1.00 21.45 121 ARG A CA 1
ATOM 911 C C . ARG A 1 121 ? -41.033 20.695 22.181 1.00 23.66 121 ARG A C 1
ATOM 912 O O . ARG A 1 121 ? -40.154 20.973 21.345 1.00 20.09 121 ARG A O 1
ATOM 920 N N . LEU A 1 122 ? -40.919 20.990 23.458 1.00 21.46 122 LEU A N 1
ATOM 921 C CA . LEU A 1 122 ? -39.744 21.671 23.948 1.00 21.96 122 LEU A CA 1
ATOM 922 C C . LEU A 1 122 ? -38.572 20.642 23.922 1.00 20.25 122 LEU A C 1
ATOM 923 O O . LEU A 1 122 ? -38.705 19.507 24.374 1.00 21.64 122 LEU A O 1
ATOM 928 N N . PRO A 1 123 ? -37.442 21.005 23.261 1.00 18.98 123 PRO A N 1
ATOM 929 C CA . PRO A 1 123 ? -36.416 20.026 23.036 1.00 19.41 123 PRO A CA 1
ATOM 930 C C . PRO A 1 123 ? -35.577 19.771 24.314 1.00 20.34 123 PRO A C 1
ATOM 931 O O . PRO A 1 123 ? -34.966 20.671 24.844 1.00 21.05 123 PRO A O 1
ATOM 935 N N . ALA A 1 124 ? -35.520 18.521 24.744 1.00 21.51 124 ALA A N 1
ATOM 936 C CA . ALA A 1 124 ? -34.887 18.161 25.988 1.00 23.10 124 ALA A CA 1
ATOM 937 C C . ALA A 1 124 ? -33.409 18.471 25.840 1.00 26.07 124 ALA A C 1
ATOM 938 O O . ALA A 1 124 ? -32.849 18.278 24.758 1.00 22.75 124 ALA A O 1
ATOM 940 N N . LEU A 1 125 ? -32.814 18.989 26.900 1.00 24.37 125 LEU A N 1
ATOM 941 C CA . LEU A 1 125 ? -31.389 19.389 26.846 1.00 26.73 125 LEU A CA 1
ATOM 942 C C . LEU A 1 125 ? -30.411 18.231 26.873 1.00 25.85 125 LEU A C 1
ATOM 943 O O . LEU A 1 125 ? -30.715 17.169 27.417 1.00 26.28 125 LEU A O 1
ATOM 948 N N . ASN A 1 126 ? -29.221 18.404 26.271 1.00 26.69 126 ASN A N 1
ATOM 949 C CA . ASN A 1 126 ? -28.116 17.489 26.537 1.00 27.20 126 ASN A CA 1
ATOM 950 C C . ASN A 1 126 ? -27.368 17.906 27.815 1.00 28.04 126 ASN A C 1
ATOM 951 O O . ASN A 1 126 ? -27.761 18.861 28.494 1.00 27.90 126 ASN A O 1
ATOM 956 N N . ASN A 1 127 ? -26.275 17.221 28.118 1.00 32.78 127 ASN A N 1
ATOM 957 C CA . ASN A 1 127 ? -25.444 17.537 29.294 1.00 35.12 127 ASN A CA 1
ATOM 958 C C . ASN A 1 127 ? -24.406 18.656 29.113 1.00 36.12 127 ASN A C 1
ATOM 959 O O . ASN A 1 127 ? -23.859 19.157 30.094 1.00 33.18 127 ASN A O 1
ATOM 964 N N . GLY A 1 128 ? -24.096 19.045 27.889 1.00 35.09 128 GLY A N 1
ATOM 965 C CA . GLY A 1 128 ? -22.986 20.031 27.688 1.00 32.04 128 GLY A CA 1
ATOM 966 C C . GLY A 1 128 ? -21.658 19.286 27.546 1.00 29.63 128 GLY A C 1
ATOM 967 O O . GLY A 1 128 ? -21.577 18.126 27.877 1.00 35.64 128 GLY A O 1
ATOM 968 N N . HIS A 1 129 ? -20.612 19.935 27.072 1.00 24.30 129 HIS A N 1
ATOM 969 C CA . HIS A 1 129 ? -19.324 19.316 26.885 1.00 23.19 129 HIS A CA 1
ATOM 970 C C . HIS A 1 129 ? -18.256 20.392 27.002 1.00 24.10 129 HIS A C 1
ATOM 971 O O . HIS A 1 129 ? -18.540 21.570 26.882 1.00 26.33 129 HIS A O 1
ATOM 978 N N . LEU A 1 130 ? -17.048 20.006 27.296 1.00 22.12 130 LEU A N 1
ATOM 979 C CA . LEU A 1 130 ? -15.982 20.966 27.513 1.00 24.31 130 LEU A CA 1
ATOM 980 C C . LEU A 1 130 ? -15.728 21.807 26.275 1.00 26.27 130 LEU A C 1
ATOM 981 O O . LEU A 1 130 ? -15.543 23.023 26.369 1.00 28.60 130 LEU A O 1
ATOM 986 N N . GLU A 1 131 ? -15.724 21.147 25.129 1.00 23.56 131 GLU A N 1
ATOM 987 C CA . GLU A 1 131 ? -15.406 21.830 23.885 1.00 26.13 131 GLU A CA 1
ATOM 988 C C . GLU A 1 131 ? -16.368 22.958 23.527 1.00 25.89 131 GLU A C 1
ATOM 989 O O . GLU A 1 131 ? -17.627 22.805 23.550 1.00 26.14 131 GLU A O 1
ATOM 995 N N . PRO A 1 132 ? -15.776 24.081 23.076 1.00 24.55 132 PRO A N 1
ATOM 996 C CA . PRO A 1 132 ? -16.592 25.149 22.501 1.00 26.59 132 PRO A CA 1
ATOM 997 C C . PRO A 1 132 ? -16.956 24.725 21.062 1.00 20.74 132 PRO A C 1
ATOM 998 O O . PRO A 1 132 ? -16.302 23.838 20.512 1.00 20.93 132 PRO A O 1
ATOM 1002 N N . ALA A 1 133 ? -18.013 25.266 20.493 1.00 20.82 133 ALA A N 1
ATOM 1003 C CA . ALA A 1 133 ? -18.371 24.922 19.105 1.00 19.24 133 ALA A CA 1
ATOM 1004 C C . ALA A 1 133 ? -18.918 26.122 18.339 1.00 21.32 133 ALA A C 1
ATOM 1005 O O . ALA A 1 133 ? -19.561 26.989 18.915 1.00 23.31 133 ALA A O 1
ATOM 1007 N N . ILE A 1 134 ? -18.704 26.133 17.015 1.00 18.03 134 ILE A N 1
ATOM 1008 C CA . ILE A 1 134 ? -19.459 27.016 16.130 1.00 18.69 134 ILE A CA 1
ATOM 1009 C C . ILE A 1 134 ? -20.628 26.140 15.641 1.00 18.88 134 ILE A C 1
ATOM 1010 O O . ILE A 1 134 ? -20.433 24.982 15.272 1.00 19.47 134 ILE A O 1
ATOM 1015 N N . THR A 1 135 ? -21.832 26.707 15.643 1.00 16.38 135 THR A N 1
ATOM 1016 C CA . THR A 1 135 ? -23.033 26.076 15.163 1.00 17.97 135 THR A CA 1
ATOM 1017 C C . THR A 1 135 ? -23.665 26.988 14.142 1.00 17.39 135 THR A C 1
ATOM 1018 O O . THR A 1 135 ? -23.781 28.222 14.321 1.00 19.73 135 THR A O 1
ATOM 1022 N N . VAL A 1 136 ? -23.948 26.382 13.022 1.00 17.17 136 VAL A N 1
ATOM 1023 C CA . VAL A 1 136 ? -24.553 27.097 11.881 1.00 18.17 136 VAL A CA 1
ATOM 1024 C C . VAL A 1 136 ? -25.768 26.333 11.374 1.00 17.32 136 VAL A C 1
ATOM 1025 O O . VAL A 1 136 ? -25.738 25.115 11.217 1.00 17.57 136 VAL A O 1
ATOM 1029 N N . ASN A 1 137 ? -26.810 27.091 11.073 1.00 16.81 137 ASN A N 1
ATOM 1030 C CA . ASN A 1 137 ? -28.019 26.533 10.478 1.00 17.32 137 ASN A CA 1
ATOM 1031 C C . ASN A 1 137 ? -27.843 26.381 8.968 1.00 17.46 137 ASN A C 1
ATOM 1032 O O . ASN A 1 137 ? -27.641 27.341 8.218 1.00 16.81 137 ASN A O 1
ATOM 1037 N N . LEU A 1 138 ? -27.910 25.167 8.488 1.00 16.30 138 LEU A N 1
ATOM 1038 C CA . LEU A 1 138 ? -27.844 24.914 7.030 1.00 16.17 138 LEU A CA 1
ATOM 1039 C C . LEU A 1 138 ? -29.218 25.124 6.321 1.00 16.51 138 LEU A C 1
ATOM 1040 O O . LEU A 1 138 ? -29.333 25.207 5.073 1.00 18.28 138 LEU A O 1
ATOM 1045 N N . GLY A 1 139 ? -30.251 25.230 7.084 1.00 15.35 139 GLY A N 1
ATOM 1046 C CA . GLY A 1 139 ? -31.609 25.258 6.529 1.00 17.11 139 GLY A CA 1
ATOM 1047 C C . GLY A 1 139 ? -32.206 23.922 6.066 1.00 17.05 139 GLY A C 1
ATOM 1048 O O . GLY A 1 139 ? -31.637 22.900 6.278 1.00 15.98 139 GLY A O 1
ATOM 1049 N N . PRO A 1 140 ? -33.313 23.957 5.317 1.00 20.02 140 PRO A N 1
ATOM 1050 C CA . PRO A 1 140 ? -33.937 25.176 4.830 1.00 18.44 140 PRO A CA 1
ATOM 1051 C C . PRO A 1 140 ? -34.801 25.902 5.859 1.00 18.75 140 PRO A C 1
ATOM 1052 O O . PRO A 1 140 ? -35.216 27.047 5.577 1.00 19.67 140 PRO A O 1
ATOM 1056 N N . GLY A 1 141 ? -35.070 25.265 6.985 1.00 18.93 141 GLY A N 1
ATOM 1057 C CA . GLY A 1 141 ? -35.996 25.799 8.000 1.00 19.96 141 GLY A CA 1
ATOM 1058 C C . GLY A 1 141 ? -35.301 26.459 9.195 1.00 18.38 141 GLY A C 1
ATOM 1059 O O . GLY A 1 141 ? -34.148 26.106 9.525 1.00 19.43 141 GLY A O 1
ATOM 1060 N N . ASP A 1 142 ? -35.980 27.437 9.780 1.00 18.34 142 ASP A N 1
ATOM 1061 C CA . ASP A 1 142 ? -35.592 28.050 11.077 1.00 19.38 142 ASP A CA 1
ATOM 1062 C C . ASP A 1 142 ? -35.663 26.991 12.160 1.00 20.65 142 ASP A C 1
ATOM 1063 O O . ASP A 1 142 ? -36.527 26.081 12.112 1.00 18.13 142 ASP A O 1
ATOM 1068 N N . ILE A 1 143 ? -34.756 27.076 13.135 1.00 18.99 143 ILE A N 1
ATOM 1069 C CA . ILE A 1 143 ? -34.787 26.217 14.302 1.00 18.86 143 ILE A CA 1
ATOM 1070 C C . ILE A 1 143 ? -34.763 27.030 15.557 1.00 19.25 143 ILE A C 1
ATOM 1071 O O . ILE A 1 143 ? -34.388 28.211 15.550 1.00 16.79 143 ILE A O 1
ATOM 1076 N N . ASN A 1 144 ? -35.269 26.419 16.609 1.00 20.53 144 ASN A N 1
ATOM 1077 C CA . ASN A 1 144 ? -35.110 26.993 17.935 1.00 18.59 144 ASN A CA 1
ATOM 1078 C C . ASN A 1 144 ? -33.848 26.476 18.562 1.00 20.48 144 ASN A C 1
ATOM 1079 O O . ASN A 1 144 ? -33.633 25.265 18.580 1.00 17.95 144 ASN A O 1
ATOM 1084 N N . GLY A 1 145 ? -33.064 27.386 19.147 1.00 18.00 145 GLY A N 1
ATOM 1085 C CA . GLY A 1 145 ? -31.985 27.045 20.022 1.00 17.95 145 GLY A CA 1
ATOM 1086 C C . GLY A 1 145 ? -32.379 27.202 21.477 1.00 19.69 145 GLY A C 1
ATOM 1087 O O . GLY A 1 145 ? -33.036 28.197 21.837 1.00 21.00 145 GLY A O 1
ATOM 1088 N N . ARG A 1 146 ? -32.030 26.204 22.272 1.00 21.65 146 ARG A N 1
ATOM 1089 C CA . ARG A 1 146 ? -32.269 26.191 23.742 1.00 23.02 146 ARG A CA 1
ATOM 1090 C C . ARG A 1 146 ? -30.975 26.032 24.519 1.00 25.41 146 ARG A C 1
ATOM 1091 O O . ARG A 1 146 ? -30.188 25.097 24.241 1.00 23.04 146 ARG A O 1
ATOM 1099 N N . TRP A 1 147 ? -30.765 26.926 25.506 1.00 24.02 147 TRP A N 1
ATOM 1100 C CA . TRP A 1 147 ? -29.530 26.961 26.337 1.00 27.48 147 TRP A CA 1
ATOM 1101 C C . TRP A 1 147 ? -29.770 26.996 27.849 1.00 30.96 147 TRP A C 1
ATOM 1102 O O . TRP A 1 147 ? -28.868 27.370 28.578 1.00 32.29 147 TRP A O 1
ATOM 1113 N N . GLY A 1 148 ? -30.939 26.565 28.310 1.00 26.83 148 GLY A N 1
ATOM 1114 C CA . GLY A 1 148 ? -31.298 26.618 29.762 1.00 27.39 148 GLY A CA 1
ATOM 1115 C C . GLY A 1 148 ? -32.640 25.926 30.015 1.00 30.32 148 GLY A C 1
ATOM 1116 O O . GLY A 1 148 ? -33.403 25.625 29.090 1.00 29.08 148 GLY A O 1
ATOM 1117 N N . GLU A 1 149 ? -32.908 25.665 31.288 1.00 29.47 149 GLU A N 1
ATOM 1118 C CA . GLU A 1 149 ? -34.080 24.966 31.708 1.00 33.09 149 GLU A CA 1
ATOM 1119 C C . GLU A 1 149 ? -35.303 25.799 31.513 1.00 31.46 149 GLU A C 1
ATOM 1120 O O . GLU A 1 149 ? -36.287 25.352 30.939 1.00 28.68 149 GLU A O 1
ATOM 1126 N N . GLU A 1 150 ? -35.218 27.027 31.978 1.00 28.91 150 GLU A N 1
ATOM 1127 C CA . GLU A 1 150 ? -36.299 27.971 31.923 1.00 38.10 150 GLU A CA 1
ATOM 1128 C C . GLU A 1 150 ? -36.291 28.619 30.504 1.00 31.45 150 GLU A C 1
ATOM 1129 O O . GLU A 1 150 ? -35.231 28.871 29.971 1.00 38.85 150 GLU A O 1
ATOM 1135 N N . ILE A 1 151 ? -37.464 28.831 29.905 1.00 35.15 151 ILE A N 1
ATOM 1136 C CA . ILE A 1 151 ? -37.605 29.545 28.611 1.00 32.37 151 ILE A CA 1
ATOM 1137 C C . ILE A 1 151 ? -37.742 31.050 28.738 1.00 37.37 151 ILE A C 1
ATOM 1138 O O . ILE A 1 151 ? -38.774 31.554 29.162 1.00 43.38 151 ILE A O 1
ATOM 1143 N N . THR A 1 152 ? -36.700 31.748 28.326 1.00 37.32 152 THR A N 1
ATOM 1144 C CA . THR A 1 152 ? -36.552 33.193 28.436 1.00 37.44 152 THR A CA 1
ATOM 1145 C C . THR A 1 152 ? -35.837 33.677 27.167 1.00 36.85 152 THR A C 1
ATOM 1146 O O . THR A 1 152 ? -35.294 32.891 26.452 1.00 31.50 152 THR A O 1
ATOM 1150 N N . PRO A 1 153 ? -35.782 34.993 26.924 1.00 38.91 153 PRO A N 1
ATOM 1151 C CA . PRO A 1 153 ? -35.015 35.464 25.772 1.00 38.77 153 PRO A CA 1
ATOM 1152 C C . PRO A 1 153 ? -33.561 35.100 25.817 1.00 36.69 153 PRO A C 1
ATOM 1153 O O . PRO A 1 153 ? -32.928 35.001 24.769 1.00 36.53 153 PRO A O 1
ATOM 1157 N N . GLN A 1 154 ? -33.008 34.909 27.002 1.00 34.75 154 GLN A N 1
ATOM 1158 C CA . GLN A 1 154 ? -31.594 34.603 27.096 1.00 36.85 154 GLN A CA 1
ATOM 1159 C C . GLN A 1 154 ? -31.346 33.121 26.886 1.00 34.63 154 GLN A C 1
ATOM 1160 O O . GLN A 1 154 ? -30.215 32.708 26.682 1.00 36.83 154 GLN A O 1
ATOM 1166 N N . THR A 1 155 ? -32.388 32.303 26.945 1.00 31.22 155 THR A N 1
ATOM 1167 C CA . THR A 1 155 ? -32.161 30.844 26.847 1.00 28.28 155 THR A CA 1
ATOM 1168 C C . THR A 1 155 ? -32.862 30.157 25.679 1.00 26.95 155 THR A C 1
ATOM 1169 O O . THR A 1 155 ? -32.861 28.939 25.598 1.00 25.15 155 THR A O 1
ATOM 1173 N N . TRP A 1 156 ? -33.480 30.915 24.779 1.00 25.00 156 TRP A N 1
ATOM 1174 C CA . TRP A 1 156 ? -34.367 30.340 23.759 1.00 23.42 156 TRP A CA 1
ATOM 1175 C C . TRP A 1 156 ? -34.366 31.387 22.678 1.00 22.89 156 TRP A C 1
ATOM 1176 O O . TRP A 1 156 ? -34.769 32.542 22.911 1.00 22.82 156 TRP A O 1
ATOM 1187 N N . ARG A 1 157 ? -33.818 31.052 21.502 1.00 22.56 157 ARG A N 1
ATOM 1188 C CA . ARG A 1 157 ? -33.738 32.026 20.418 1.00 22.04 157 ARG A CA 1
ATOM 1189 C C . ARG A 1 157 ? -33.739 31.282 19.102 1.00 20.16 157 ARG A C 1
ATOM 1190 O O . ARG A 1 157 ? -33.217 30.110 19.035 1.00 22.08 157 ARG A O 1
ATOM 1198 N N . VAL A 1 158 ? -34.356 31.888 18.098 1.00 18.74 158 VAL A N 1
ATOM 1199 C CA . VAL A 1 158 ? -34.421 31.289 16.757 1.00 19.02 158 VAL A CA 1
ATOM 1200 C C . VAL A 1 158 ? -33.088 31.499 15.974 1.00 18.90 158 VAL A C 1
ATOM 1201 O O . VAL A 1 158 ? -32.642 32.650 15.698 1.00 18.82 158 VAL A O 1
ATOM 1205 N N . LEU A 1 159 ? -32.506 30.387 15.555 1.00 15.64 159 LEU A N 1
ATOM 1206 C CA . LEU A 1 159 ? -31.449 30.419 14.572 1.00 18.23 159 LEU A CA 1
ATOM 1207 C C . LEU A 1 159 ? -32.069 30.290 13.192 1.00 18.70 159 LEU A C 1
ATOM 1208 O O . LEU A 1 159 ? -32.512 29.208 12.795 1.00 18.49 159 LEU A O 1
ATOM 1213 N N . HIS A 1 160 ? -32.094 31.393 12.479 1.00 16.57 160 HIS A N 1
ATOM 1214 C CA . HIS A 1 160 ? -32.785 31.494 11.219 1.00 19.20 160 HIS A CA 1
ATOM 1215 C C . HIS A 1 160 ? -31.966 30.785 10.142 1.00 18.56 160 HIS A C 1
ATOM 1216 O O . HIS A 1 160 ? -30.741 30.711 10.206 1.00 19.60 160 HIS A O 1
ATOM 1223 N N . ALA A 1 161 ? -32.672 30.295 9.154 1.00 19.73 161 ALA A N 1
ATOM 1224 C CA . ALA A 1 161 ? -32.116 29.878 7.910 1.00 19.81 161 ALA A CA 1
ATOM 1225 C C . ALA A 1 161 ? -32.339 30.983 6.928 1.00 17.46 161 ALA A C 1
ATOM 1226 O O . ALA A 1 161 ? -33.306 31.668 6.999 1.00 18.65 161 ALA A O 1
ATOM 1228 N N . ASN A 1 162 ? -31.456 31.083 5.948 1.00 17.60 162 ASN A N 1
ATOM 1229 C CA . ASN A 1 162 ? -31.602 32.078 4.875 1.00 18.20 162 ASN A CA 1
ATOM 1230 C C . ASN A 1 162 ? -32.730 31.607 3.932 1.00 20.48 162 ASN A C 1
ATOM 1231 O O . ASN A 1 162 ? -32.612 30.519 3.360 1.00 25.58 162 ASN A O 1
ATOM 1236 N N . HIS A 1 163 ? -33.786 32.441 3.795 1.00 19.19 163 HIS A N 1
ATOM 1237 C CA . HIS A 1 163 ? -34.870 32.147 2.872 1.00 21.05 163 HIS A CA 1
ATOM 1238 C C . HIS A 1 163 ? -34.697 32.860 1.502 1.00 24.38 163 HIS A C 1
ATOM 1239 O O . HIS A 1 163 ? -35.511 32.646 0.580 1.00 25.53 163 HIS A O 1
ATOM 1246 N N . GLY A 1 164 ? -33.708 33.748 1.404 1.00 25.26 164 GLY A N 1
ATOM 1247 C CA . GLY A 1 164 ? -33.606 34.709 0.284 1.00 27.03 164 GLY A CA 1
ATOM 1248 C C . GLY A 1 164 ? -32.700 34.163 -0.750 1.00 26.43 164 GLY A C 1
ATOM 1249 O O . GLY A 1 164 ? -32.506 32.985 -0.844 1.00 24.69 164 GLY A O 1
ATOM 1250 N N . GLY A 1 165 ? -32.108 35.045 -1.527 1.00 29.08 165 GLY A N 1
ATOM 1251 C CA . GLY A 1 165 ? -31.005 34.674 -2.347 1.00 31.50 165 GLY A CA 1
ATOM 1252 C C . GLY A 1 165 ? -29.708 34.686 -1.489 1.00 30.60 165 GLY A C 1
ATOM 1253 O O . GLY A 1 165 ? -29.645 35.046 -0.242 1.00 34.10 165 GLY A O 1
ATOM 1254 N N . ASP A 1 166 ? -28.631 34.333 -2.140 1.00 31.91 166 ASP A N 1
ATOM 1255 C CA . ASP A 1 166 ? -27.329 34.330 -1.488 1.00 30.14 166 ASP A CA 1
ATOM 1256 C C . ASP A 1 166 ? -27.347 33.229 -0.470 1.00 27.13 166 ASP A C 1
ATOM 1257 O O . ASP A 1 166 ? -26.896 33.462 0.648 1.00 21.09 166 ASP A O 1
ATOM 1262 N N . ARG A 1 167 ? -27.842 32.048 -0.864 1.00 26.28 167 ARG A N 1
ATOM 1263 C CA . ARG A 1 167 ? -27.984 30.929 -0.014 1.00 29.14 167 ARG A CA 1
ATOM 1264 C C . ARG A 1 167 ? -26.644 30.263 0.280 1.00 26.59 167 ARG A C 1
ATOM 1265 O O . ARG A 1 167 ? -26.577 29.348 1.092 1.00 22.43 167 ARG A O 1
ATOM 1273 N N . TRP A 1 168 ? -25.580 30.693 -0.392 1.00 22.83 168 TRP A N 1
ATOM 1274 C CA . TRP A 1 168 ? -24.250 30.297 0.040 1.00 21.80 168 TRP A CA 1
ATOM 1275 C C . TRP A 1 168 ? -23.989 30.718 1.513 1.00 23.03 168 TRP A C 1
ATOM 1276 O O . TRP A 1 168 ? -23.147 30.135 2.219 1.00 22.60 168 TRP A O 1
ATOM 1287 N N . ILE A 1 169 ? -24.683 31.753 1.961 1.00 19.18 169 ILE A N 1
ATOM 1288 C CA . ILE A 1 169 ? -24.761 32.059 3.399 1.00 19.29 169 ILE A CA 1
ATOM 1289 C C . ILE A 1 169 ? -25.986 31.362 3.868 1.00 17.92 169 ILE A C 1
ATOM 1290 O O . ILE A 1 169 ? -27.140 31.740 3.517 1.00 16.47 169 ILE A O 1
ATOM 1295 N N . THR A 1 170 ? -25.794 30.250 4.556 1.00 18.94 170 THR A N 1
ATOM 1296 C CA . THR A 1 170 ? -26.852 29.297 4.748 1.00 17.35 170 THR A CA 1
ATOM 1297 C C . THR A 1 170 ? -27.861 29.726 5.838 1.00 17.74 170 THR A C 1
ATOM 1298 O O . THR A 1 170 ? -29.075 29.388 5.775 1.00 16.69 170 THR A O 1
ATOM 1302 N N . GLY A 1 171 ? -27.377 30.471 6.828 1.00 17.18 171 GLY A N 1
ATOM 1303 C CA . GLY A 1 171 ? -28.142 30.760 8.043 1.00 18.04 171 GLY A CA 1
ATOM 1304 C C . GLY A 1 171 ? -27.345 31.461 9.136 1.00 15.60 171 GLY A C 1
ATOM 1305 O O . GLY A 1 171 ? -26.194 31.754 8.964 1.00 18.18 171 GLY A O 1
ATOM 1306 N N . ASP A 1 172 ? -28.017 31.726 10.220 1.00 15.92 172 ASP A N 1
ATOM 1307 C CA . ASP A 1 172 ? -27.405 32.306 11.400 1.00 16.80 172 ASP A CA 1
ATOM 1308 C C . ASP A 1 172 ? -26.349 31.338 11.951 1.00 15.74 172 ASP A C 1
ATOM 1309 O O . ASP A 1 172 ? -26.461 30.069 11.797 1.00 16.13 172 ASP A O 1
ATOM 1314 N N . SER A 1 173 ? -25.384 31.894 12.690 1.00 15.46 173 SER A N 1
ATOM 1315 C CA . SER A 1 173 ? -24.405 31.093 13.395 1.00 16.33 173 SER A CA 1
ATOM 1316 C C . SER A 1 173 ? -24.120 31.675 14.739 1.00 14.55 173 SER A C 1
ATOM 1317 O O . SER A 1 173 ? -24.348 32.856 14.945 1.00 17.07 173 SER A O 1
ATOM 1320 N N . TYR A 1 174 ? -23.635 30.862 15.643 1.00 16.23 174 TYR A N 1
ATOM 1321 C CA . TYR A 1 174 ? -23.171 31.335 16.917 1.00 16.70 174 TYR A CA 1
ATOM 1322 C C . TYR A 1 174 ? -22.124 30.396 17.534 1.00 19.51 174 TYR A C 1
ATOM 1323 O O . TYR A 1 174 ? -22.010 29.194 17.172 1.00 17.80 174 TYR A O 1
ATOM 1332 N N . VAL A 1 175 ? -21.460 30.916 18.563 1.00 19.25 175 VAL A N 1
ATOM 1333 C CA . VAL A 1 175 ? -20.500 30.148 19.308 1.00 23.15 175 VAL A CA 1
ATOM 1334 C C . VAL A 1 175 ? -21.117 29.806 20.629 1.00 29.07 175 VAL A C 1
ATOM 1335 O O . VAL A 1 175 ? -21.503 30.692 21.405 1.00 24.54 175 VAL A O 1
ATOM 1339 N N A HIS A 1 176 ? -21.070 28.502 20.872 0.50 29.65 176 HIS A N 1
ATOM 1340 N N B HIS A 1 176 ? -21.356 28.520 20.861 0.50 29.35 176 HIS A N 1
ATOM 1341 C CA A HIS A 1 176 ? -21.615 27.876 22.033 0.50 33.83 176 HIS A CA 1
ATOM 1342 C CA B HIS A 1 176 ? -21.983 28.103 22.112 0.50 31.98 176 HIS A CA 1
ATOM 1343 C C A HIS A 1 176 ? -20.494 27.909 23.064 0.50 33.43 176 HIS A C 1
ATOM 1344 C C B HIS A 1 176 ? -20.838 27.760 23.061 0.50 32.60 176 HIS A C 1
ATOM 1345 O O A HIS A 1 176 ? -19.307 27.584 22.791 0.50 31.34 176 HIS A O 1
ATOM 1346 O O B HIS A 1 176 ? -19.964 26.961 22.719 0.50 34.34 176 HIS A O 1
ATOM 1359 N N . PRO A 1 177 ? -20.837 28.382 24.258 1.00 38.39 177 PRO A N 1
ATOM 1360 C CA . PRO A 1 177 ? -19.774 28.359 25.222 1.00 35.14 177 PRO A CA 1
ATOM 1361 C C . PRO A 1 177 ? -19.518 26.945 25.776 1.00 37.55 177 PRO A C 1
ATOM 1362 O O . PRO A 1 177 ? -20.392 26.102 25.730 1.00 35.29 177 PRO A O 1
ATOM 1366 N N . SER A 1 178 ? -18.310 26.723 26.258 1.00 36.47 178 SER A N 1
ATOM 1367 C CA . SER A 1 178 ? -17.935 25.497 26.947 1.00 41.43 178 SER A CA 1
ATOM 1368 C C . SER A 1 178 ? -18.939 25.150 28.070 1.00 35.39 178 SER A C 1
ATOM 1369 O O . SER A 1 178 ? -19.389 26.016 28.769 1.00 32.98 178 SER A O 1
ATOM 1372 N N . TYR A 1 179 ? -19.337 23.886 28.114 1.00 31.05 179 TYR A N 1
ATOM 1373 C CA . TYR A 1 179 ? -20.175 23.308 29.132 1.00 30.07 179 TYR A CA 1
ATOM 1374 C C . TYR A 1 179 ? -21.647 23.664 29.156 1.00 33.03 179 TYR A C 1
ATOM 1375 O O . TYR A 1 179 ? -22.384 23.016 29.854 1.00 28.57 179 TYR A O 1
ATOM 1384 N N A CYS A 1 180 ? -22.079 24.604 28.308 0.50 32.96 180 CYS A N 1
ATOM 1385 N N B CYS A 1 1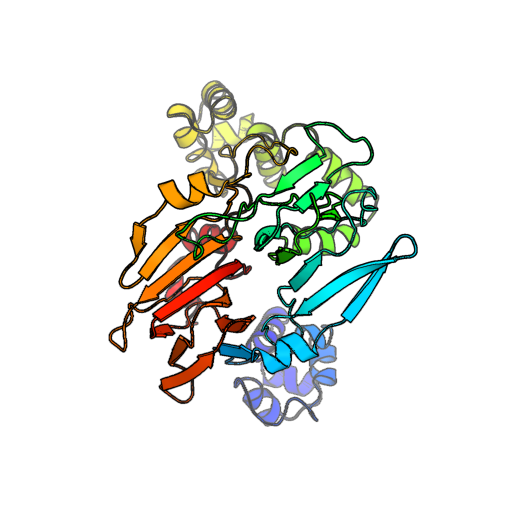80 ? -22.101 24.678 28.430 0.50 33.89 180 CYS A N 1
ATOM 1386 C CA A CYS A 1 180 ? -23.481 25.009 28.263 0.50 36.23 180 CYS A CA 1
ATOM 1387 C CA B CYS A 1 180 ? -23.501 25.048 28.591 0.50 36.35 180 CYS A CA 1
ATOM 1388 C C A CYS A 1 180 ? -24.313 23.860 27.685 0.50 33.41 180 CYS A C 1
ATOM 1389 C C B CYS A 1 180 ? -24.345 24.035 27.773 0.50 34.24 180 CYS A C 1
ATOM 1390 O O A CYS A 1 180 ? -24.015 23.383 26.590 0.50 29.24 180 CYS A O 1
ATOM 1391 O O B CYS A 1 180 ? -24.047 23.774 26.598 0.50 31.05 180 CYS A O 1
ATOM 1396 N N . PRO A 1 181 ? -25.323 23.392 28.425 1.00 35.13 181 PRO A N 1
ATOM 1397 C CA . PRO A 1 181 ? -26.205 22.378 27.828 1.00 36.00 181 PRO A CA 1
ATOM 1398 C C . PRO A 1 181 ? -27.011 23.007 26.703 1.00 31.81 181 PRO A C 1
ATOM 1399 O O . PRO A 1 181 ? -27.374 24.189 26.803 1.00 33.03 181 PRO A O 1
ATOM 1403 N N . HIS A 1 182 ? -27.299 22.243 25.657 1.00 27.21 182 HIS A N 1
ATOM 1404 C CA . HIS A 1 182 ? -27.956 22.832 24.495 1.00 23.99 182 HIS A CA 1
ATOM 1405 C C . HIS A 1 182 ? -28.823 21.809 23.804 1.00 23.71 182 HIS A C 1
ATOM 1406 O O . HIS A 1 182 ? -28.624 20.568 23.966 1.00 25.36 182 HIS A O 1
ATOM 1413 N N . SER A 1 183 ? -29.821 22.292 23.082 1.00 20.38 183 SER A N 1
ATOM 1414 C CA . SER A 1 183 ? -30.587 21.422 22.184 1.00 21.58 183 SER A CA 1
ATOM 1415 C C . SER A 1 183 ? -31.321 22.250 21.203 1.00 18.38 183 SER A C 1
ATOM 1416 O O . SER A 1 183 ? -31.350 23.488 21.310 1.00 18.77 183 SER A O 1
ATOM 1419 N N . TYR A 1 184 ? -31.965 21.594 20.232 1.00 18.73 184 TYR A N 1
ATOM 1420 C CA . TYR A 1 184 ? -32.625 22.314 19.145 1.00 19.39 184 TYR A CA 1
ATOM 1421 C C . TYR A 1 184 ? -33.938 21.643 18.759 1.00 19.07 184 TYR A C 1
ATOM 1422 O O . TYR A 1 184 ? -33.998 20.426 18.826 1.00 21.24 184 TYR A O 1
ATOM 1431 N N . SER A 1 185 ? -34.935 22.435 18.318 1.00 16.78 185 SER A N 1
ATOM 1432 C CA . SER A 1 185 ? -36.100 21.917 17.681 1.00 18.85 185 SER A CA 1
ATOM 1433 C C . SER A 1 185 ? -36.397 22.700 16.451 1.00 19.03 185 SER A C 1
ATOM 1434 O O . SER A 1 185 ? -35.841 23.799 16.297 1.00 19.43 185 SER A O 1
ATOM 1437 N N . LEU A 1 186 ? -37.334 22.229 15.637 1.00 19.06 186 LEU A N 1
ATOM 1438 C CA . LEU A 1 186 ? -37.770 22.993 14.498 1.00 19.63 186 LEU A CA 1
ATOM 1439 C C . LEU A 1 186 ? -38.618 24.183 14.950 1.00 19.27 186 LEU A C 1
ATOM 1440 O O . LEU A 1 186 ? -39.387 24.080 15.886 1.00 21.03 186 LEU A O 1
ATOM 1445 N N . ALA A 1 187 ? -38.415 25.344 14.358 1.00 19.90 187 ALA A N 1
ATOM 1446 C CA . ALA A 1 187 ? -39.217 26.468 14.684 1.00 20.91 187 ALA A CA 1
ATOM 1447 C C . ALA A 1 187 ? -40.625 26.335 14.051 1.00 22.32 187 ALA A C 1
ATOM 1448 O O . ALA A 1 187 ? -41.585 26.904 14.553 1.00 24.10 187 ALA A O 1
ATOM 1450 N N . GLY A 1 188 ? -40.766 25.557 12.986 1.00 21.52 188 GLY A N 1
ATOM 1451 C CA . GLY A 1 188 ? -42.087 25.355 12.365 1.00 22.38 188 GLY A CA 1
ATOM 1452 C C . GLY A 1 188 ? -42.117 24.062 11.668 1.00 22.43 188 GLY A C 1
ATOM 1453 O O . GLY A 1 188 ? -41.466 23.101 12.111 1.00 19.80 188 GLY A O 1
ATOM 1454 N N . ASP A 1 189 ? -42.771 24.065 10.481 1.00 21.62 189 ASP A N 1
ATOM 1455 C CA . ASP A 1 189 ? -42.931 22.818 9.770 1.00 21.54 189 ASP A CA 1
ATOM 1456 C C . ASP A 1 189 ? -41.747 22.427 8.883 1.00 23.37 189 ASP A C 1
ATOM 1457 O O . ASP A 1 189 ? -41.467 21.209 8.714 1.00 22.10 189 ASP A O 1
ATOM 1462 N N . ALA A 1 190 ? -41.066 23.410 8.324 1.00 21.65 190 ALA A N 1
ATOM 1463 C CA . ALA A 1 190 ? -39.936 23.137 7.375 1.00 24.11 190 ALA A CA 1
ATOM 1464 C C . ALA A 1 190 ? -38.821 22.418 8.073 1.00 22.75 190 ALA A C 1
ATOM 1465 O O . ALA A 1 190 ? -38.505 22.734 9.231 1.00 22.17 190 ALA A O 1
ATOM 1467 N N . PRO A 1 191 ? -38.252 21.392 7.388 1.00 23.51 191 PRO A N 1
ATOM 1468 C CA . PRO A 1 191 ? -37.144 20.711 7.946 1.00 22.81 191 PRO A CA 1
ATOM 1469 C C . PRO A 1 191 ? -35.848 21.571 8.005 1.00 19.81 191 PRO A C 1
ATOM 1470 O O . PRO A 1 191 ? -35.775 22.646 7.415 1.00 23.08 191 PRO A O 1
ATOM 1474 N N . ALA A 1 192 ? -34.915 21.118 8.826 1.00 19.58 192 ALA A N 1
ATOM 1475 C CA . ALA A 1 192 ? -33.562 21.777 8.973 1.00 19.38 192 ALA A CA 1
ATOM 1476 C C . ALA A 1 192 ? -32.458 20.861 9.407 1.00 19.36 192 ALA A C 1
ATOM 1477 O O . ALA A 1 192 ? -32.673 19.816 10.119 1.00 19.64 192 ALA A O 1
ATOM 1479 N N . ARG A 1 193 ? -31.247 21.253 8.960 1.00 18.83 193 ARG A N 1
ATOM 1480 C CA . ARG A 1 193 ? -29.991 20.654 9.418 1.00 20.73 193 ARG A CA 1
ATOM 1481 C C . ARG A 1 193 ? -29.051 21.689 9.945 1.00 18.23 193 ARG A C 1
ATOM 1482 O O . ARG A 1 193 ? -29.144 22.843 9.553 1.00 18.44 193 ARG A O 1
ATOM 1490 N N . ILE A 1 194 ? -28.191 21.283 10.881 1.00 17.88 194 ILE A N 1
ATOM 1491 C CA . ILE A 1 194 ? -27.107 22.161 11.391 1.00 17.83 194 ILE A CA 1
ATOM 1492 C C . ILE A 1 194 ? -25.749 21.495 11.227 1.00 19.45 194 ILE A C 1
ATOM 1493 O O . ILE A 1 194 ? -25.659 20.256 11.112 1.00 18.98 194 ILE A O 1
ATOM 1498 N N . VAL A 1 195 ? -24.682 22.299 11.156 1.00 19.94 195 VAL A N 1
ATOM 1499 C CA . VAL A 1 195 ? -23.353 21.781 11.476 1.00 19.65 195 VAL A CA 1
ATOM 1500 C C . VAL A 1 195 ? -22.952 22.248 12.825 1.00 19.16 195 VAL A C 1
ATOM 1501 O O . VAL A 1 195 ? -23.103 23.464 13.120 1.00 20.40 195 VAL A O 1
ATOM 1505 N N . SER A 1 196 ? -22.435 21.328 13.643 1.00 20.29 196 SER A N 1
ATOM 1506 C CA . SER A 1 196 ? -21.857 21.670 14.922 1.00 21.51 196 SER A CA 1
ATOM 1507 C C . SER A 1 196 ? -20.387 21.309 14.817 1.00 22.56 196 SER A C 1
ATOM 1508 O O . SER A 1 196 ? -20.042 20.132 14.621 1.00 22.46 196 SER A O 1
ATOM 1511 N N . TYR A 1 197 ? -19.544 22.323 14.912 1.00 19.07 197 TYR A N 1
ATOM 1512 C CA . TYR A 1 197 ? -18.110 22.214 14.742 1.00 17.38 197 TYR A CA 1
ATOM 1513 C C . TYR A 1 197 ? -17.371 22.588 16.047 1.00 18.33 197 TYR A C 1
ATOM 1514 O O . TYR A 1 197 ? -17.356 23.768 16.430 1.00 18.03 197 TYR A O 1
ATOM 1523 N N . THR A 1 198 ? -16.777 21.585 16.667 1.00 20.07 198 THR A N 1
ATOM 1524 C CA . THR A 1 198 ? -16.067 21.798 17.926 1.00 21.32 198 THR A CA 1
ATOM 1525 C C . THR A 1 198 ? -14.565 22.033 17.672 1.00 22.93 198 THR A C 1
ATOM 1526 O O . THR A 1 198 ? -14.001 21.673 16.662 1.00 26.30 198 THR A O 1
ATOM 1530 N N . ALA A 1 199 ? -13.938 22.791 18.528 1.00 25.55 199 ALA A N 1
ATOM 1531 C CA . ALA A 1 199 ? -12.478 22.889 18.456 1.00 26.06 199 ALA A CA 1
ATOM 1532 C C . ALA A 1 199 ? -11.987 22.161 19.681 1.00 23.60 199 ALA A C 1
ATOM 1533 O O . ALA A 1 199 ? -12.727 22.034 20.637 1.00 21.61 199 ALA A O 1
ATOM 1535 N N . GLN A 1 200 ? -10.695 21.836 19.690 1.00 26.42 200 GLN A N 1
ATOM 1536 C CA . GLN A 1 200 ? -10.002 21.386 20.927 1.00 27.09 200 GLN A CA 1
ATOM 1537 C C . GLN A 1 200 ? -10.131 22.411 22.004 1.00 24.60 200 GLN A C 1
ATOM 1538 O O . GLN A 1 200 ? -10.063 23.598 21.762 1.00 22.72 200 GLN A O 1
ATOM 1544 N N . SER A 1 201 ? -10.337 21.966 23.236 1.00 22.64 201 SER A N 1
ATOM 1545 C CA . SER A 1 201 ? -10.320 22.855 24.378 1.00 22.17 201 SER A CA 1
ATOM 1546 C C . SER A 1 201 ? -8.849 23.077 24.751 1.00 21.94 201 SER A C 1
ATOM 1547 O O . SER A 1 201 ? -8.089 22.160 24.951 1.00 20.30 201 SER A O 1
ATOM 1550 N N . ASN A 1 202 ? -8.447 24.312 24.843 1.00 18.51 202 ASN A N 1
ATOM 1551 C CA . ASN A 1 202 ? -7.074 24.585 25.204 1.00 21.26 202 ASN A CA 1
ATOM 1552 C C . ASN A 1 202 ? -6.804 24.489 26.682 1.00 23.69 202 ASN A C 1
ATOM 1553 O O . ASN A 1 202 ? -5.659 24.676 27.080 1.00 24.97 202 ASN A O 1
ATOM 1558 N N . ILE A 1 203 ? -7.850 24.285 27.482 1.00 22.18 203 ILE A N 1
ATOM 1559 C CA . ILE A 1 203 ? -7.701 24.134 28.955 1.00 28.60 203 ILE A CA 1
ATOM 1560 C C . ILE A 1 203 ? -7.658 22.613 29.251 1.00 27.54 203 ILE A C 1
ATOM 1561 O O . ILE A 1 203 ? -7.390 22.140 30.375 1.00 26.54 203 ILE A O 1
ATOM 1566 N N . SER A 1 204 ? -7.867 21.823 28.209 1.00 29.15 204 SER A N 1
ATOM 1567 C CA . SER A 1 204 ? -7.932 20.396 28.409 1.00 31.53 204 SER A CA 1
ATOM 1568 C C . SER A 1 204 ? -6.646 19.765 28.972 1.00 29.40 204 SER A C 1
ATOM 1569 O O . SER A 1 204 ? -6.746 18.900 29.869 1.00 27.50 204 SER A O 1
ATOM 1572 N N . PRO A 1 205 ? -5.461 20.162 28.432 1.00 25.38 205 PRO A N 1
ATOM 1573 C CA . PRO A 1 205 ? -4.228 19.611 28.961 1.00 26.38 205 PRO A CA 1
ATOM 1574 C C . PRO A 1 205 ? -4.053 19.928 30.477 1.00 24.09 205 PRO A C 1
ATOM 1575 O O . PRO A 1 205 ? -3.648 19.049 31.233 1.00 23.55 205 PRO A O 1
ATOM 1579 N N . LEU A 1 206 ? -4.329 21.161 30.855 1.00 21.81 206 LEU A N 1
ATOM 1580 C CA . LEU A 1 206 ? -4.352 21.608 32.289 1.00 23.16 206 LEU A CA 1
ATOM 1581 C C . LEU A 1 206 ? -5.306 20.738 33.104 1.00 25.19 206 LEU A C 1
ATOM 1582 O O . LEU A 1 206 ? -4.931 20.164 34.174 1.00 24.77 206 LEU A O 1
ATOM 1587 N N . MET A 1 207 ? -6.541 20.608 32.613 1.00 22.37 207 MET A N 1
ATOM 1588 C CA . MET A 1 207 ? -7.545 19.819 33.339 1.00 24.10 207 MET A CA 1
ATOM 1589 C C . MET A 1 207 ? -7.147 18.374 33.506 1.00 23.53 207 MET A C 1
ATOM 1590 O O . MET A 1 207 ? -7.365 17.797 34.568 1.00 25.13 207 MET A O 1
ATOM 1595 N N . THR A 1 208 ? -6.548 17.808 32.491 1.00 23.98 208 THR A N 1
ATOM 1596 C CA . THR A 1 208 ? -6.151 16.417 32.537 1.00 25.89 208 THR A CA 1
ATOM 1597 C C . THR A 1 208 ? -5.139 16.205 33.672 1.00 30.42 208 THR A C 1
ATOM 1598 O O . THR A 1 208 ? -5.271 15.229 34.436 1.00 27.79 208 THR A O 1
ATOM 1602 N N . GLU A 1 209 ? -4.188 17.138 33.794 1.00 30.08 209 GLU A N 1
ATOM 1603 C CA . GLU A 1 209 ? -3.141 17.057 34.830 1.00 34.87 209 GLU A CA 1
ATOM 1604 C C . GLU A 1 209 ? -3.702 17.414 36.178 1.00 31.43 209 GLU A C 1
ATOM 1605 O O . GLU A 1 209 ? -3.392 16.759 37.158 1.00 32.44 209 GLU A O 1
ATOM 1611 N N . ALA A 1 210 ? -4.555 18.428 36.229 1.00 29.06 210 ALA A N 1
ATOM 1612 C CA . ALA A 1 210 ? -5.179 18.841 37.472 1.00 27.13 210 ALA A CA 1
ATOM 1613 C C . ALA A 1 210 ? -6.052 17.786 38.101 1.00 26.75 210 ALA A C 1
ATOM 1614 O O . ALA A 1 210 ? -6.111 17.684 39.294 1.00 25.51 210 ALA A O 1
ATOM 1616 N N . ASN A 1 211 ? -6.765 17.025 37.287 1.00 29.03 211 ASN A N 1
ATOM 1617 C CA . ASN A 1 211 ? -7.537 15.885 37.763 1.00 31.80 211 ASN A CA 1
ATOM 1618 C C . ASN A 1 211 ? -6.680 14.949 38.571 1.00 29.96 211 ASN A C 1
ATOM 1619 O O . ASN A 1 211 ? -7.212 14.323 39.442 1.00 31.48 211 ASN A O 1
ATOM 1624 N N . ASN A 1 212 ? -5.374 14.884 38.288 1.00 31.43 212 ASN A N 1
ATOM 1625 C CA . ASN A 1 212 ? -4.464 13.973 38.962 1.00 35.56 212 ASN A CA 1
ATOM 1626 C C . ASN A 1 212 ? -3.760 14.598 40.151 1.00 31.56 212 ASN A C 1
ATOM 1627 O O . ASN A 1 212 ? -3.139 13.876 40.949 1.00 30.80 212 ASN A O 1
ATOM 1632 N N . TRP A 1 213 ? -3.851 15.920 40.288 1.00 23.98 213 TRP A N 1
ATOM 1633 C CA . TRP A 1 213 ? -3.414 16.504 41.529 1.00 22.23 213 TRP A CA 1
ATOM 1634 C C . TRP A 1 213 ? -4.185 16.033 42.749 1.00 23.20 213 TRP A C 1
ATOM 1635 O O . TRP A 1 213 ? -5.373 15.632 42.692 1.00 23.75 213 TRP A O 1
ATOM 1646 N N . SER A 1 214 ? -3.538 16.102 43.900 1.00 19.85 214 SER A N 1
ATOM 1647 C CA . SER A 1 214 ? -4.276 15.878 45.145 1.00 21.04 214 SER A CA 1
ATOM 1648 C C . SER A 1 214 ? -5.445 16.858 45.307 1.00 23.47 214 SER A C 1
ATOM 1649 O O . SER A 1 214 ? -5.414 18.022 44.834 1.00 19.36 214 SER A O 1
ATOM 1652 N N . THR A 1 215 ? -6.456 16.443 46.079 1.00 25.53 215 THR A N 1
ATOM 1653 C CA . THR A 1 215 ? -7.556 17.391 46.291 1.00 24.66 215 THR A CA 1
ATOM 1654 C C . THR A 1 215 ? -7.124 18.683 46.942 1.00 20.77 215 THR A C 1
ATOM 1655 O O . THR A 1 215 ? -7.607 19.746 46.596 1.00 19.04 215 THR A O 1
ATOM 1659 N N . GLY A 1 216 ? -6.231 18.631 47.956 1.00 21.98 216 GLY A N 1
ATOM 1660 C CA . GLY A 1 216 ? -5.702 19.881 48.532 1.00 18.78 216 GLY A CA 1
ATOM 1661 C C . GLY A 1 216 ? -5.097 20.863 47.559 1.00 18.28 216 GLY A C 1
ATOM 1662 O O . GLY A 1 216 ? -5.339 22.102 47.601 1.00 20.14 216 GLY A O 1
ATOM 1663 N N . ALA A 1 217 ? -4.267 20.355 46.672 1.00 18.39 217 ALA A N 1
ATOM 1664 C CA . ALA A 1 217 ? -3.626 21.196 45.691 1.00 19.03 217 ALA A CA 1
ATOM 1665 C C . ALA A 1 217 ? -4.673 21.718 44.684 1.00 19.54 217 ALA A C 1
ATOM 1666 O O . ALA A 1 217 ? -4.658 22.870 44.303 1.00 19.32 217 ALA A O 1
ATOM 1668 N N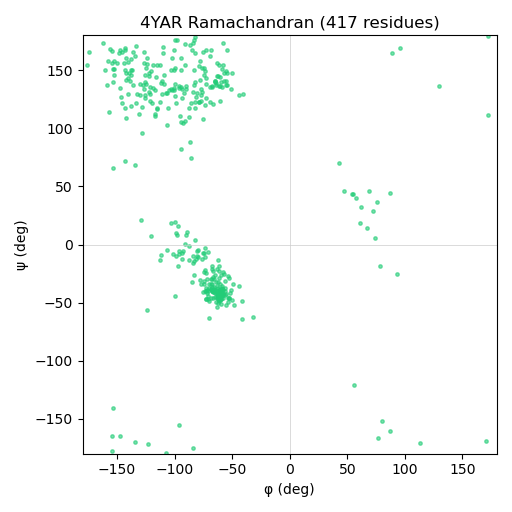 . PHE A 1 218 ? -5.617 20.887 44.326 1.00 20.28 218 PHE A N 1
ATOM 1669 C CA . PHE A 1 218 ? -6.731 21.314 43.423 1.00 20.11 218 PHE A CA 1
ATOM 1670 C C . PHE A 1 218 ? -7.526 22.491 43.994 1.00 19.93 218 PHE A C 1
ATOM 1671 O O . PHE A 1 218 ? -7.707 23.509 43.331 1.00 17.98 218 PHE A O 1
ATOM 1679 N N . GLU A 1 219 ? -7.830 22.433 45.309 1.00 19.49 219 GLU A N 1
ATOM 1680 C CA . GLU A 1 219 ? -8.546 23.508 45.965 1.00 21.05 219 GLU A CA 1
ATOM 1681 C C . GLU A 1 219 ? -7.737 24.768 46.055 1.00 20.29 219 GLU A C 1
ATOM 1682 O O . GLU A 1 219 ? -8.272 25.873 45.918 1.00 20.05 219 GLU A O 1
ATOM 1688 N N . GLU A 1 220 ? -6.420 24.609 46.271 1.00 18.65 220 GLU A N 1
ATOM 1689 C CA . GLU A 1 220 ? -5.555 25.758 46.267 1.00 19.91 220 GLU A CA 1
ATOM 1690 C C . GLU A 1 220 ? -5.514 26.390 44.865 1.00 19.81 220 GLU A C 1
ATOM 1691 O O . GLU A 1 220 ? -5.454 27.604 44.707 1.00 19.44 220 GLU A O 1
ATOM 1697 N N . ALA A 1 221 ? -5.446 25.553 43.853 1.00 18.76 221 ALA A N 1
ATOM 1698 C CA . ALA A 1 221 ? -5.495 26.116 42.489 1.00 17.51 221 ALA A CA 1
ATOM 1699 C C . ALA A 1 221 ? -6.781 26.903 42.209 1.00 19.43 221 ALA A C 1
ATOM 170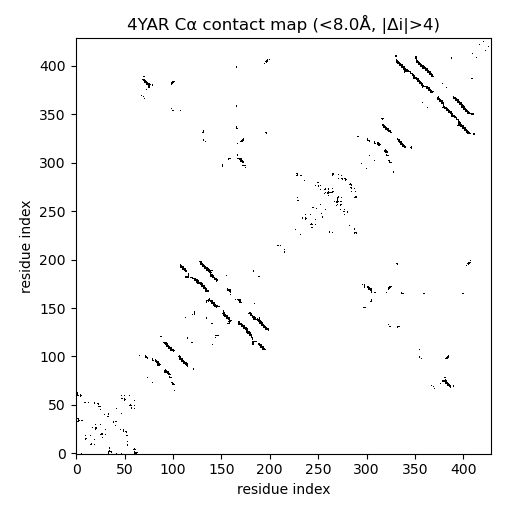0 O O . ALA A 1 221 ? -6.748 27.987 41.666 1.00 22.42 221 ALA A O 1
ATOM 1702 N N . LEU A 1 222 ? -7.898 26.381 42.641 1.00 20.69 222 LEU A N 1
ATOM 1703 C CA . LEU A 1 222 ? -9.177 27.061 42.416 1.00 24.43 222 LEU A CA 1
ATOM 1704 C C . LEU A 1 222 ? -9.262 28.413 43.085 1.00 23.82 222 LEU A C 1
ATOM 1705 O O . LEU A 1 222 ? -9.782 29.333 42.511 1.00 22.00 222 LEU A O 1
ATOM 1710 N N . LYS A 1 223 ? -8.811 28.486 44.336 1.00 27.18 223 LYS A N 1
ATOM 1711 C CA . LYS A 1 223 ? -8.742 29.697 45.074 1.00 27.94 223 LYS A CA 1
ATOM 1712 C C . LYS A 1 223 ? -7.886 30.718 44.364 1.00 27.72 223 LYS A C 1
ATOM 1713 O O . LYS A 1 223 ? -8.222 31.876 44.271 1.00 30.15 223 LYS A O 1
ATOM 1719 N N . ALA A 1 224 ? -6.724 30.278 43.901 1.00 26.73 224 ALA A N 1
ATOM 1720 C CA . ALA A 1 224 ? -5.854 31.120 43.131 1.00 27.48 224 ALA A CA 1
ATOM 1721 C C . ALA A 1 224 ? -6.547 31.697 41.888 1.00 30.54 224 ALA A C 1
ATOM 1722 O O . ALA A 1 224 ? -6.234 32.840 41.529 1.00 30.01 224 ALA A O 1
ATOM 1724 N N . LEU A 1 225 ? -7.505 30.957 41.297 1.00 29.36 225 LEU A N 1
ATOM 1725 C CA . LEU A 1 225 ? -8.201 31.350 40.100 1.00 28.77 225 LEU A CA 1
ATOM 1726 C C . LEU A 1 225 ? -9.590 31.975 40.285 1.00 31.87 225 LEU A C 1
ATOM 1727 O O . LEU A 1 225 ? -10.309 32.125 39.322 1.00 32.43 225 LEU A O 1
ATOM 1732 N N . SER A 1 226 ? -9.980 32.294 41.509 1.00 32.80 226 SER A N 1
ATOM 1733 C CA . SER A 1 226 ? -11.341 32.764 41.762 1.00 40.29 226 SER A CA 1
ATOM 1734 C C . SER A 1 226 ? -11.399 34.272 41.746 1.00 41.21 226 SER A C 1
ATOM 1735 O O . SER A 1 226 ? -10.402 34.940 41.922 1.00 39.47 226 SER A O 1
ATOM 1738 N N . GLY A 1 227 ? -12.600 34.799 41.565 1.00 46.65 227 GLY A N 1
ATOM 1739 C CA . GLY A 1 227 ? -12.794 36.246 41.524 1.00 47.42 227 GLY A CA 1
ATOM 1740 C C . GLY A 1 227 ? -12.393 36.683 40.144 1.00 45.68 227 GLY A C 1
ATOM 1741 O O . GLY A 1 227 ? -12.479 35.901 39.200 1.00 47.10 227 GLY A O 1
ATOM 1742 N N . LYS A 1 228 ? -11.930 37.911 39.998 1.00 42.52 228 LYS A N 1
ATOM 1743 C CA . LYS A 1 228 ? -11.421 38.276 38.683 1.00 48.68 228 LYS A CA 1
ATOM 1744 C C . LYS A 1 228 ? -9.925 38.016 38.681 1.00 44.00 228 LYS A C 1
ATOM 1745 O O . LYS A 1 228 ? -9.217 38.342 39.656 1.00 39.75 228 LYS A O 1
ATOM 1751 N N . VAL A 1 229 ? -9.500 37.367 37.603 1.00 40.06 229 VAL A N 1
ATOM 1752 C CA . VAL A 1 229 ? -8.111 36.970 37.376 1.00 34.30 229 VAL A CA 1
ATOM 1753 C C . VAL A 1 229 ? -7.472 38.167 36.723 1.00 35.27 229 VAL A C 1
ATOM 1754 O O . VAL A 1 229 ? -7.514 38.268 35.504 1.00 35.93 229 VAL A O 1
ATOM 1758 N N . SER A 1 230 ? -6.953 39.092 37.534 1.00 29.96 230 SER A N 1
ATOM 1759 C CA . SER A 1 230 ? -6.493 40.385 37.082 1.00 25.87 230 SER A CA 1
ATOM 1760 C C . SER A 1 230 ? -5.006 40.461 36.852 1.00 25.47 230 SER A C 1
ATOM 1761 O O . SER A 1 230 ? -4.275 39.518 37.159 1.00 26.62 230 SER A O 1
ATOM 1764 N N . ALA A 1 231 ? -4.527 41.598 36.362 1.00 23.72 231 ALA A N 1
ATOM 1765 C CA . ALA A 1 231 ? -3.100 41.746 36.172 1.00 22.89 231 ALA A CA 1
ATOM 1766 C C . ALA A 1 231 ? -2.465 41.576 37.553 1.00 21.25 231 ALA A C 1
ATOM 1767 O O . ALA A 1 231 ? -1.423 40.964 37.673 1.00 20.34 231 ALA A O 1
ATOM 1769 N N . GLY A 1 232 ? -3.061 42.140 38.582 1.00 21.74 232 GLY A N 1
ATOM 1770 C CA . GLY A 1 232 ? -2.432 42.063 39.908 1.00 23.82 232 GLY A CA 1
ATOM 1771 C C . GLY A 1 232 ? -2.382 40.706 40.508 1.00 23.56 232 GLY A C 1
ATOM 1772 O O . GLY A 1 232 ? -1.383 40.340 41.160 1.00 23.69 232 GLY A O 1
ATOM 1773 N N . SER A 1 233 ? -3.462 39.950 40.342 1.00 22.30 233 SER A N 1
ATOM 1774 C CA . SER A 1 233 ? -3.552 38.618 41.003 1.00 24.87 233 SER A CA 1
ATOM 1775 C C . SER A 1 233 ? -2.586 37.715 40.312 1.00 20.98 233 SER A C 1
ATOM 1776 O O . SER A 1 233 ? -1.879 36.955 40.981 1.00 19.79 233 SER A O 1
ATOM 1779 N N . VAL A 1 234 ? -2.568 37.758 38.968 1.00 18.70 234 VAL A N 1
ATOM 1780 C CA . VAL A 1 234 ? -1.581 37.006 38.226 1.00 17.96 234 VAL A CA 1
ATOM 1781 C C . VAL A 1 234 ? -0.129 37.440 38.567 1.00 17.74 234 VAL A C 1
ATOM 1782 O O . VAL A 1 234 ? 0.750 36.583 38.821 1.00 18.20 234 VAL A O 1
ATOM 1786 N N . LEU A 1 235 ? 0.159 38.740 38.573 1.00 16.41 235 LEU A N 1
ATOM 1787 C CA . LEU A 1 235 ? 1.508 39.186 38.842 1.00 16.78 235 LEU A CA 1
ATOM 1788 C C . LEU A 1 235 ? 1.958 38.676 40.225 1.00 16.48 235 LEU A C 1
ATOM 1789 O O . LEU A 1 235 ? 3.084 38.253 40.417 1.00 17.68 235 LEU A O 1
ATOM 1794 N N . ASP A 1 236 ? 1.074 38.671 41.189 1.00 16.86 236 ASP A N 1
ATOM 1795 C CA . ASP A 1 236 ? 1.488 38.266 42.543 1.00 16.57 236 ASP A CA 1
ATOM 1796 C C . ASP A 1 236 ? 1.842 36.774 42.596 1.00 17.16 236 ASP A C 1
ATOM 1797 O O . ASP A 1 236 ? 2.704 36.372 43.353 1.00 18.95 236 ASP A O 1
ATOM 1802 N N . LEU A 1 237 ? 1.215 36.001 41.752 1.00 16.81 237 LEU A N 1
ATOM 1803 C CA . LEU A 1 237 ? 1.587 34.561 41.671 1.00 16.54 237 LEU A CA 1
ATOM 1804 C C . LEU A 1 237 ? 2.973 34.472 40.962 1.00 17.44 237 LEU A C 1
ATOM 1805 O O . LEU A 1 237 ? 3.825 33.662 41.344 1.00 17.42 237 LEU A O 1
ATOM 1810 N N . PHE A 1 238 ? 3.192 35.295 39.926 1.00 16.81 238 PHE A N 1
ATOM 1811 C CA . PHE A 1 238 ? 4.512 35.330 39.289 1.00 15.49 238 PHE A CA 1
ATOM 1812 C C . PHE A 1 238 ? 5.625 35.763 40.266 1.00 16.92 238 PHE A C 1
ATOM 1813 O O . PHE A 1 238 ? 6.760 35.239 40.244 1.00 19.72 238 PHE A O 1
ATOM 1821 N N . LEU A 1 239 ? 5.318 36.711 41.131 1.00 17.01 239 LEU A N 1
ATOM 1822 C CA . LEU A 1 239 ? 6.349 37.195 42.035 1.00 18.40 239 LEU A CA 1
ATOM 1823 C C . LEU A 1 239 ? 6.658 36.146 43.121 1.00 18.86 239 LEU A C 1
ATOM 1824 O O . LEU A 1 239 ? 7.843 35.890 43.390 1.00 20.32 239 LEU A O 1
ATOM 1829 N N . ALA A 1 240 ? 5.622 35.584 43.738 1.00 17.67 240 ALA A N 1
ATOM 1830 C CA . ALA A 1 240 ? 5.774 34.448 44.680 1.00 20.16 240 ALA A CA 1
ATOM 1831 C C . ALA A 1 240 ? 6.574 33.300 44.131 1.00 19.30 240 ALA A C 1
ATOM 1832 O O . ALA A 1 240 ? 7.458 32.719 44.804 1.00 18.88 240 ALA A O 1
ATOM 1834 N N . ARG A 1 241 ? 6.356 33.022 42.835 1.00 19.21 241 ARG A N 1
ATOM 1835 C CA . ARG A 1 241 ? 7.105 32.028 42.179 1.00 19.55 241 ARG A CA 1
ATOM 1836 C C . ARG A 1 241 ? 8.591 32.268 42.264 1.00 19.77 241 ARG A C 1
ATOM 1837 O O . ARG A 1 241 ? 9.359 31.320 42.376 1.00 20.39 241 ARG A O 1
ATOM 1845 N N . ARG A 1 242 ? 8.988 33.516 42.135 1.00 18.95 242 ARG A N 1
ATOM 1846 C CA . ARG A 1 242 ? 10.348 33.963 42.123 1.00 17.78 242 ARG A CA 1
ATOM 1847 C C . ARG A 1 242 ? 10.862 34.463 43.451 1.00 16.65 242 ARG A C 1
ATOM 1848 O O . ARG A 1 242 ? 11.906 35.093 43.499 1.00 17.69 242 ARG A O 1
ATOM 1856 N N . ALA A 1 243 ? 10.155 34.149 44.518 1.00 16.90 243 ALA A N 1
ATOM 1857 C CA . ALA A 1 243 ? 10.514 34.545 45.897 1.00 18.93 243 ALA A CA 1
ATOM 1858 C C . ALA A 1 243 ? 10.719 36.043 45.979 1.00 19.33 243 ALA A C 1
ATOM 1859 O O . ALA A 1 243 ? 11.665 36.558 46.619 1.00 17.32 243 ALA A O 1
ATOM 1861 N N . HIS A 1 244 ? 9.794 36.716 45.322 1.00 17.55 244 HIS A N 1
ATOM 1862 C CA . HIS A 1 244 ? 9.714 38.196 45.336 1.00 18.14 244 HIS A CA 1
ATOM 1863 C C . HIS A 1 244 ? 8.414 38.677 45.917 1.00 18.49 244 HIS A C 1
ATOM 1864 O O . HIS A 1 244 ? 7.375 38.006 45.844 1.00 18.02 244 HIS A O 1
ATOM 1871 N N . THR A 1 245 ? 8.437 39.914 46.455 1.00 19.94 245 THR A N 1
ATOM 1872 C CA . THR A 1 245 ? 7.248 40.659 46.837 1.00 21.53 245 THR A CA 1
ATOM 1873 C C . THR A 1 245 ? 7.098 41.829 45.868 1.00 22.45 245 THR A C 1
ATOM 1874 O O . THR A 1 245 ? 8.018 42.103 45.104 1.00 23.10 245 THR A O 1
ATOM 1878 N N . ARG A 1 246 ? 5.963 42.532 45.912 1.00 22.73 246 ARG A N 1
ATOM 1879 C CA . ARG A 1 246 ? 5.816 43.734 45.101 1.00 24.53 246 ARG A CA 1
ATOM 1880 C C . ARG A 1 246 ? 6.933 44.734 45.365 1.00 23.79 246 ARG A C 1
ATOM 1881 O O . ARG A 1 246 ? 7.471 45.319 44.452 1.00 22.76 246 ARG A O 1
ATOM 1889 N N . THR A 1 247 ? 7.302 44.928 46.632 1.00 21.65 247 THR A N 1
ATOM 1890 C CA . THR A 1 247 ? 8.433 45.757 46.979 1.00 22.93 247 THR A CA 1
ATOM 1891 C C . THR A 1 247 ? 9.787 45.351 46.428 1.00 21.00 247 THR A C 1
ATOM 1892 O O . THR A 1 247 ? 10.400 46.190 45.800 1.00 21.83 247 THR A O 1
ATOM 1896 N N . SER A 1 248 ? 10.234 44.074 46.592 1.00 19.63 248 SER A N 1
ATOM 1897 C CA . SER A 1 248 ? 11.488 43.661 46.079 1.00 21.65 248 SER A CA 1
ATOM 1898 C C . SER A 1 248 ? 11.479 43.658 44.549 1.00 20.71 248 SER A C 1
ATOM 1899 O O . SER A 1 248 ? 12.507 43.892 43.963 1.00 23.02 248 SER A O 1
ATOM 1902 N N . ALA A 1 249 ? 10.339 43.341 43.924 1.00 22.50 249 ALA A N 1
ATOM 1903 C CA . ALA A 1 249 ? 10.264 43.284 42.439 1.00 20.14 249 ALA A CA 1
ATOM 1904 C C . ALA A 1 249 ? 10.445 44.682 41.844 1.00 20.59 249 ALA A C 1
ATOM 1905 O O . ALA A 1 249 ? 11.233 44.888 40.880 1.00 23.65 249 ALA A O 1
ATOM 1907 N N . ALA A 1 250 ? 9.742 45.632 42.420 1.00 20.77 250 ALA A N 1
ATOM 1908 C CA . ALA A 1 250 ? 9.839 47.030 41.941 1.00 23.96 250 ALA A CA 1
ATOM 1909 C C . ALA A 1 250 ? 11.265 47.577 42.076 1.00 22.79 250 ALA A C 1
ATOM 1910 O O . ALA A 1 250 ? 11.886 48.043 41.096 1.00 25.86 250 ALA A O 1
ATOM 1912 N N . GLU A 1 251 ? 11.862 47.398 43.232 1.00 25.01 251 GLU A N 1
ATOM 1913 C CA . GLU A 1 251 ? 13.314 47.608 43.367 1.00 28.64 251 GLU A CA 1
ATOM 1914 C C . GLU A 1 251 ? 14.268 46.943 42.359 1.00 27.48 251 GLU A C 1
ATOM 1915 O O . GLU A 1 251 ? 15.178 47.577 41.883 1.00 31.77 251 GLU A O 1
ATOM 1921 N N . ALA A 1 252 ? 14.098 45.648 42.081 1.00 25.01 252 ALA A N 1
ATOM 1922 C CA . ALA A 1 252 ? 14.926 44.972 41.135 1.00 27.45 252 ALA A CA 1
ATOM 1923 C C . ALA A 1 252 ? 14.767 45.579 39.765 1.00 26.99 252 ALA A C 1
ATOM 1924 O O . ALA A 1 252 ? 15.711 45.547 38.979 1.00 29.86 252 ALA A O 1
ATOM 1926 N N . ALA A 1 253 ? 13.591 46.082 39.453 1.00 23.62 253 ALA A N 1
ATOM 1927 C CA . ALA A 1 253 ? 13.361 46.573 38.082 1.00 24.87 253 ALA A CA 1
ATOM 1928 C C . ALA A 1 253 ? 13.652 48.064 37.914 1.00 29.34 253 ALA A C 1
ATOM 1929 O O . ALA A 1 253 ? 13.601 48.598 36.788 1.00 28.66 253 ALA A O 1
ATOM 1931 N N . GLY A 1 254 ? 13.960 48.726 39.021 1.00 31.71 254 GLY A N 1
ATOM 1932 C CA . GLY A 1 254 ? 14.115 50.198 39.053 1.00 29.30 254 GLY A CA 1
ATOM 1933 C C . GLY A 1 254 ? 12.837 50.991 38.943 1.00 31.05 254 GLY A C 1
ATOM 1934 O O . GLY A 1 254 ? 12.897 52.130 38.506 1.00 34.78 254 GLY A O 1
ATOM 1935 N N . VAL A 1 255 ? 11.700 50.449 39.402 1.00 24.99 255 VAL A N 1
ATOM 1936 C CA . VAL A 1 255 ? 10.377 51.034 39.221 1.00 26.36 255 VAL A CA 1
ATOM 1937 C C . VAL A 1 255 ? 9.834 51.507 40.507 1.00 28.84 255 VAL A C 1
ATOM 1938 O O . VAL A 1 255 ? 9.834 50.746 41.491 1.00 28.00 255 VAL A O 1
ATOM 1942 N N . PRO A 1 256 ? 9.358 52.777 40.544 1.00 29.84 256 PRO A N 1
ATOM 1943 C CA . PRO A 1 256 ? 8.764 53.242 41.769 1.00 29.27 256 PRO A CA 1
ATOM 1944 C C . PRO A 1 256 ? 7.514 52.518 42.134 1.00 30.10 256 PRO A C 1
ATOM 1945 O O . PRO A 1 256 ? 6.681 52.215 41.282 1.00 27.08 256 PRO A O 1
ATOM 1949 N N . PRO A 1 257 ? 7.356 52.223 43.431 1.00 32.19 257 PRO A N 1
ATOM 1950 C CA . PRO A 1 257 ? 6.189 51.566 43.963 1.00 31.52 257 PRO A CA 1
ATOM 1951 C C . PRO A 1 257 ? 4.850 52.020 43.423 1.00 29.21 257 PRO A C 1
ATOM 1952 O O . PRO A 1 257 ? 4.039 51.189 43.043 1.00 30.96 257 PRO A O 1
ATOM 1956 N N . ALA A 1 258 ? 4.630 53.328 43.385 1.00 27.65 258 ALA A N 1
ATOM 1957 C CA . ALA A 1 258 ? 3.409 53.915 42.862 1.00 27.21 258 ALA A CA 1
ATOM 1958 C C . ALA A 1 258 ? 3.167 53.711 41.356 1.00 23.55 258 ALA A C 1
ATOM 1959 O O . ALA A 1 258 ? 2.026 53.715 40.908 1.00 25.94 258 ALA A O 1
ATOM 1961 N N . ASP A 1 259 ? 4.233 53.609 40.589 1.00 28.86 259 ASP A N 1
ATOM 1962 C CA . ASP A 1 259 ? 4.117 53.344 39.158 1.00 26.44 259 ASP A CA 1
ATOM 1963 C C . ASP A 1 259 ? 3.682 51.850 38.946 1.00 28.40 259 ASP A C 1
ATOM 1964 O O . ASP A 1 259 ? 2.879 51.569 38.058 1.00 24.20 259 ASP A O 1
ATOM 1969 N N . LEU A 1 260 ? 4.165 50.914 39.756 1.00 25.87 260 LEU A N 1
ATOM 1970 C CA . LEU A 1 260 ? 3.646 49.510 39.670 1.00 27.62 260 LEU A CA 1
ATOM 1971 C C . LEU A 1 260 ? 2.175 49.418 39.968 1.00 28.42 260 LEU A C 1
ATOM 1972 O O . LEU A 1 260 ? 1.450 48.846 39.198 1.00 25.68 260 LEU A O 1
ATOM 1977 N N . GLU A 1 261 ? 1.704 50.050 41.051 1.00 27.30 261 GLU A N 1
ATOM 1978 C CA . GLU A 1 261 ? 0.270 50.077 41.361 1.00 30.06 261 GLU A CA 1
ATOM 1979 C C . GLU A 1 261 ? -0.561 50.731 40.252 1.00 27.54 261 GLU A C 1
ATOM 1980 O O . GLU A 1 261 ? -1.639 50.236 39.878 1.00 29.97 261 GLU A O 1
ATOM 1986 N N . ALA A 1 262 ? -0.047 51.804 39.687 1.00 26.35 262 ALA A N 1
ATOM 1987 C CA . ALA A 1 262 ? -0.777 52.510 38.612 1.00 27.17 262 ALA A CA 1
ATOM 1988 C C . ALA A 1 262 ? -0.880 51.612 37.389 1.00 26.81 262 ALA A C 1
ATOM 1989 O O . ALA A 1 262 ? -1.928 51.542 36.758 1.00 23.53 262 ALA A O 1
ATOM 1991 N N . ALA A 1 263 ? 0.218 50.902 37.097 1.00 27.71 263 ALA A N 1
ATOM 1992 C CA . ALA A 1 263 ? 0.236 49.943 35.967 1.00 24.56 263 ALA A CA 1
ATOM 1993 C C . ALA A 1 263 ? -0.729 48.782 36.096 1.00 25.82 263 ALA A C 1
ATOM 1994 O O . ALA A 1 263 ? -1.348 48.377 35.082 1.00 28.00 263 ALA A O 1
ATOM 1996 N N . LEU A 1 264 ? -0.918 48.287 37.324 1.00 26.30 264 LEU A N 1
ATOM 1997 C CA . LEU A 1 264 ? -1.845 47.196 37.573 1.00 25.45 264 LEU A CA 1
ATOM 1998 C C . LEU A 1 264 ? -3.285 47.672 37.463 1.00 25.93 264 LEU A C 1
ATOM 1999 O O . LEU A 1 264 ? -4.110 46.893 37.096 1.00 22.87 264 LEU A O 1
ATOM 2004 N N . ARG A 1 265 ? -3.550 48.965 37.664 1.00 25.86 265 ARG A N 1
ATOM 2005 C CA . ARG A 1 265 ? -4.904 49.511 37.455 1.00 33.97 265 ARG A CA 1
ATOM 2006 C C . ARG A 1 265 ? -5.260 49.650 35.957 1.00 33.75 265 ARG A C 1
ATOM 2007 O O . ARG A 1 265 ? -6.407 49.509 35.569 1.00 35.67 265 ARG A O 1
ATOM 2015 N N . SER A 1 266 ? -4.268 49.916 35.124 1.00 32.78 266 SER A N 1
ATOM 2016 C CA . SER A 1 266 ? -4.478 50.103 33.691 1.00 30.56 266 SER A CA 1
ATOM 2017 C C . SER A 1 266 ? -3.310 49.506 32.923 1.00 27.72 266 SER A C 1
ATOM 2018 O O . SER A 1 266 ? -2.475 50.201 32.349 1.00 29.69 266 SER A O 1
ATOM 2021 N N . PRO A 1 267 ? -3.240 48.162 32.896 1.00 26.45 267 PRO A N 1
ATOM 2022 C CA . PRO A 1 267 ? -2.143 47.438 32.253 1.00 26.00 267 PRO A CA 1
ATOM 2023 C C . PRO A 1 267 ? -2.010 47.690 30.738 1.00 27.37 267 PRO A C 1
ATOM 2024 O O . PRO A 1 267 ? -0.886 47.629 30.192 1.00 27.70 267 PRO A O 1
ATOM 2028 N N . ALA A 1 268 ? -3.122 47.994 30.099 1.00 30.04 268 ALA A N 1
ATOM 2029 C CA . ALA A 1 268 ? -3.101 48.367 28.680 1.00 34.07 268 ALA A CA 1
ATOM 2030 C C . ALA A 1 268 ? -2.940 49.848 28.374 1.00 34.98 268 ALA A C 1
ATOM 2031 O O . ALA A 1 268 ? -3.058 50.240 27.213 1.00 38.82 268 ALA A O 1
ATOM 2033 N N . SER A 1 269 ? -2.661 50.649 29.386 1.00 34.45 269 SER A N 1
ATOM 2034 C CA . SER A 1 269 ? -2.320 52.096 29.260 1.00 34.54 269 SER A CA 1
ATOM 2035 C C . SER A 1 269 ? -0.840 52.292 28.927 1.00 40.54 269 SER A C 1
ATOM 2036 O O . SER A 1 269 ? -0.043 51.313 28.875 1.00 38.12 269 SER A O 1
ATOM 2039 N N . GLU A 1 270 ? -0.466 53.553 28.718 1.00 38.68 270 GLU A N 1
ATOM 2040 C CA . GLU A 1 270 ? 0.887 53.889 28.300 1.00 41.27 270 GLU A CA 1
ATOM 2041 C C . GLU A 1 270 ? 1.855 53.719 29.438 1.00 36.00 270 GLU A C 1
ATOM 2042 O O . GLU A 1 270 ? 2.872 53.111 29.275 1.00 36.07 270 GLU A O 1
ATOM 2048 N N . THR A 1 271 ? 1.534 54.226 30.633 1.00 39.54 271 THR A N 1
ATOM 2049 C CA . THR A 1 271 ? 2.370 53.872 31.750 1.00 40.93 271 THR A CA 1
ATOM 2050 C C . THR A 1 271 ? 2.377 52.349 31.893 1.00 37.08 271 THR A C 1
ATOM 2051 O O . THR A 1 271 ? 3.435 51.778 32.115 1.00 32.83 271 THR A O 1
ATOM 2055 N N . GLY A 1 272 ? 1.209 51.714 31.752 1.00 29.04 272 GLY A N 1
ATOM 2056 C CA . GLY A 1 272 ? 1.044 50.351 32.195 1.00 26.89 272 GLY A CA 1
ATOM 2057 C C . GLY A 1 272 ? 1.937 49.391 31.455 1.00 28.30 272 GLY A C 1
ATOM 2058 O O . GLY A 1 272 ? 2.748 48.654 32.045 1.00 22.59 272 GLY A O 1
ATOM 2059 N N . LEU A 1 273 ? 1.845 49.431 30.137 1.00 26.48 273 LEU A N 1
ATOM 2060 C CA . LEU A 1 273 ? 2.575 48.463 29.351 1.00 29.28 273 LEU A CA 1
ATOM 2061 C C . LEU A 1 273 ? 4.104 48.614 29.583 1.00 26.25 273 LEU A C 1
ATOM 2062 O O . LEU A 1 273 ? 4.777 47.617 29.845 1.00 26.60 273 LEU A O 1
ATOM 2067 N N . THR A 1 274 ? 4.613 49.846 29.653 1.00 24.54 274 THR A N 1
ATOM 2068 C CA . THR A 1 274 ? 6.064 50.028 29.860 1.00 29.34 274 THR A CA 1
ATOM 2069 C C . THR A 1 274 ? 6.593 49.556 31.216 1.00 23.39 274 THR A C 1
ATOM 2070 O O . THR A 1 274 ? 7.684 48.947 31.259 1.00 22.22 274 THR A O 1
ATOM 2074 N N . VAL A 1 275 ? 5.803 49.776 32.276 1.00 23.02 275 VAL A N 1
ATOM 2075 C CA . VAL A 1 275 ? 6.142 49.314 33.631 1.00 22.21 275 VAL A CA 1
ATOM 2076 C C . VAL A 1 275 ? 6.166 47.756 33.640 1.00 21.44 275 VAL A C 1
ATOM 2077 O O . VAL A 1 275 ? 7.091 47.151 34.143 1.00 21.88 275 VAL A O 1
ATOM 2081 N N . LEU A 1 276 ? 5.111 47.138 33.112 1.00 20.71 276 LEU A N 1
ATOM 2082 C CA . LEU A 1 276 ? 5.030 45.673 33.146 1.00 20.89 276 LEU A CA 1
ATOM 2083 C C . LEU A 1 276 ? 6.119 45.004 32.320 1.00 20.94 276 LEU A C 1
ATOM 2084 O O . LEU A 1 276 ? 6.638 43.970 32.712 1.00 21.99 276 LEU A O 1
ATOM 2089 N N A ARG A 1 277 ? 6.478 45.637 31.217 0.50 20.19 277 ARG A N 1
ATOM 2090 N N B ARG A 1 277 ? 6.529 45.558 31.193 0.50 22.32 277 ARG A N 1
ATOM 2091 C CA A ARG A 1 277 ? 7.525 45.136 30.374 0.50 19.51 277 ARG A CA 1
ATOM 2092 C CA B ARG A 1 277 ? 7.630 44.909 30.497 0.50 23.77 277 ARG A CA 1
ATOM 2093 C C A ARG A 1 277 ? 8.875 45.231 31.066 0.50 19.63 277 ARG A C 1
ATOM 2094 C C B ARG A 1 277 ? 8.973 45.203 31.096 0.50 21.69 277 ARG A C 1
ATOM 2095 O O A ARG A 1 277 ? 9.667 44.318 30.972 0.50 19.38 277 ARG A O 1
ATOM 2096 O O B ARG A 1 277 ? 9.888 44.410 30.950 0.50 21.71 277 ARG A O 1
ATOM 2111 N N . THR A 1 278 ? 9.111 46.338 31.749 1.00 20.46 278 THR A N 1
ATOM 2112 C CA . THR A 1 278 ? 10.350 46.567 32.462 1.00 21.80 278 THR A CA 1
ATOM 2113 C C . THR A 1 278 ? 10.468 45.546 33.628 1.00 21.13 278 THR A C 1
ATOM 2114 O O . THR A 1 278 ? 11.535 44.946 33.842 1.00 23.27 278 THR A O 1
ATOM 2118 N N . LEU A 1 279 ? 9.350 45.327 34.326 1.00 22.06 279 LEU A N 1
ATOM 2119 C CA . LEU A 1 279 ? 9.325 44.276 35.340 1.00 21.79 279 LEU A CA 1
ATOM 2120 C C . LEU A 1 279 ? 9.570 42.881 34.778 1.00 20.30 279 LEU A C 1
ATOM 2121 O O . LEU A 1 279 ? 10.363 42.088 35.330 1.00 20.18 279 LEU A O 1
ATOM 2126 N N . GLY A 1 280 ? 8.922 42.573 33.648 1.00 17.50 280 GLY A N 1
ATOM 2127 C CA . GLY A 1 280 ? 9.141 41.253 33.033 1.00 17.64 280 GLY A CA 1
ATOM 2128 C C . GLY A 1 280 ? 10.559 41.009 32.607 1.00 16.06 280 GLY A C 1
ATOM 2129 O O . GLY A 1 280 ? 11.072 39.880 32.725 1.00 17.83 280 GLY A O 1
ATOM 2130 N N . ARG A 1 281 ? 11.175 42.010 32.028 1.00 19.97 281 ARG A N 1
ATOM 2131 C CA . ARG A 1 281 ? 12.605 41.898 31.602 1.00 23.27 281 ARG A CA 1
ATOM 2132 C C . ARG A 1 281 ? 13.463 41.603 32.808 1.00 23.78 281 ARG A C 1
ATOM 2133 O O . ARG A 1 281 ? 14.354 40.748 32.762 1.00 23.01 281 ARG A O 1
ATOM 2141 N N . ALA A 1 282 ? 13.197 42.317 33.905 1.00 23.73 282 ALA A N 1
ATOM 2142 C CA . ALA A 1 282 ? 14.055 42.227 35.086 1.00 22.51 282 ALA A CA 1
ATOM 2143 C C . ALA A 1 282 ? 13.916 40.921 35.816 1.00 22.97 282 ALA A C 1
ATOM 2144 O O . ALA A 1 282 ? 14.907 40.420 36.332 1.00 21.06 282 ALA A O 1
ATOM 2146 N N . LEU A 1 283 ? 12.694 40.408 35.908 1.00 21.61 283 LEU A N 1
ATOM 2147 C CA . LEU A 1 283 ? 12.352 39.175 36.672 1.00 24.89 283 LEU A CA 1
ATOM 2148 C C . LEU A 1 283 ? 12.221 37.888 35.886 1.00 23.78 283 LEU A C 1
ATOM 2149 O O . LEU A 1 283 ? 12.141 36.767 36.457 1.00 21.83 283 LEU A O 1
ATOM 2154 N N . GLY A 1 284 ? 12.220 38.011 34.557 1.00 21.99 284 GLY A N 1
ATOM 2155 C CA . GLY A 1 284 ? 12.210 36.820 33.720 1.00 20.59 284 GLY A CA 1
ATOM 2156 C C . GLY A 1 284 ? 10.804 36.292 33.440 1.00 18.50 284 GLY A C 1
ATOM 2157 O O . GLY A 1 284 ? 10.576 35.077 33.524 1.00 18.33 284 GLY A O 1
ATOM 2158 N N . PHE A 1 285 ? 9.856 37.163 33.121 1.00 16.46 285 PHE A N 1
ATOM 2159 C CA . PHE A 1 285 ? 8.543 36.735 32.682 1.00 18.65 285 PHE A CA 1
ATOM 2160 C C . PHE A 1 285 ? 8.035 37.533 31.483 1.00 18.41 285 PHE A C 1
ATOM 2161 O O . PHE A 1 285 ? 8.581 38.584 31.156 1.00 18.17 285 PHE A O 1
ATOM 2169 N N . ASP A 1 286 ? 6.992 37.011 30.850 1.00 17.43 286 ASP A N 1
ATOM 2170 C CA . ASP A 1 286 ? 6.384 37.640 29.666 1.00 17.01 286 ASP A CA 1
ATOM 2171 C C . ASP A 1 286 ? 5.189 38.507 30.077 1.00 16.54 286 ASP A C 1
ATOM 2172 O O . ASP A 1 286 ? 4.153 38.035 30.540 1.00 18.83 286 ASP A O 1
ATOM 2177 N N . TYR A 1 287 ? 5.372 39.825 29.947 1.00 17.36 287 TYR A N 1
ATOM 2178 C CA . TYR A 1 287 ? 4.378 40.753 30.346 1.00 16.54 287 TYR A CA 1
ATOM 2179 C C . TYR A 1 287 ? 3.057 40.612 29.597 1.00 16.16 287 TYR A C 1
ATOM 2180 O O . TYR A 1 287 ? 2.024 41.008 30.107 1.00 15.55 287 TYR A O 1
ATOM 2189 N N . ARG A 1 288 ? 3.084 40.025 28.406 1.00 15.44 288 ARG A N 1
ATOM 2190 C CA . ARG A 1 288 ? 1.869 39.987 27.587 1.00 17.03 288 ARG A CA 1
ATOM 2191 C C . ARG A 1 288 ? 0.651 39.281 28.241 1.00 17.45 288 ARG A C 1
ATOM 2192 O O . ARG A 1 288 ? -0.510 39.663 28.030 1.00 18.05 288 ARG A O 1
ATOM 2200 N N . VAL A 1 289 ? 0.917 38.213 29.028 1.00 16.89 289 VAL A N 1
ATOM 2201 C CA . VAL A 1 289 ? -0.102 37.510 29.691 1.00 17.45 289 VAL A CA 1
ATOM 2202 C C . VAL A 1 289 ? -0.738 38.254 30.845 1.00 19.02 289 VAL A C 1
ATOM 2203 O O . VAL A 1 289 ? -1.751 37.790 31.372 1.00 19.97 289 VAL A O 1
ATOM 2207 N N . LEU A 1 290 ? -0.199 39.442 31.214 1.00 18.44 290 LEU A N 1
ATOM 2208 C CA . LEU A 1 290 ? -0.816 40.312 32.210 1.00 20.53 290 LEU A CA 1
ATOM 2209 C C . LEU A 1 290 ? -1.747 41.386 31.605 1.00 20.87 290 LEU A C 1
ATOM 2210 O O . LEU A 1 290 ? -2.496 42.047 32.336 1.00 19.80 290 LEU A O 1
ATOM 2215 N N . LEU A 1 291 ? -1.775 41.498 30.288 1.00 20.08 291 LEU A N 1
ATOM 2216 C CA . LEU A 1 291 ? -2.633 42.493 29.648 1.00 21.14 291 LEU A CA 1
ATOM 2217 C C . LEU A 1 291 ? -4.090 41.949 29.618 1.00 19.72 291 LEU A C 1
ATOM 2218 O O . LEU A 1 291 ? -4.322 40.695 29.611 1.00 18.22 291 LEU A O 1
ATOM 2223 N N . PRO A 1 292 ? -5.055 42.847 29.593 1.00 19.43 292 PRO A N 1
ATOM 2224 C CA . PRO A 1 292 ? -6.473 42.516 29.574 1.00 21.68 292 PRO A CA 1
ATOM 2225 C C . PRO A 1 292 ? -6.954 41.832 28.296 1.00 20.86 292 PRO A C 1
ATOM 2226 O O . PRO A 1 292 ? -6.546 42.203 27.203 1.00 24.43 292 PRO A O 1
ATOM 2230 N N . ALA A 1 293 ? -7.754 40.804 28.505 1.00 20.52 293 ALA A N 1
ATOM 2231 C CA . ALA A 1 293 ? -8.695 40.327 27.532 1.00 28.91 293 ALA A CA 1
ATOM 2232 C C . ALA A 1 293 ? -10.112 40.880 27.918 1.00 34.38 293 ALA A C 1
ATOM 2233 O O . ALA A 1 293 ? -10.354 41.404 29.041 1.00 37.87 293 ALA A O 1
ATOM 2235 N N . ASP A 1 294 ? -11.064 40.759 27.013 1.00 39.98 294 ASP A N 1
ATOM 2236 C CA . ASP A 1 294 ? -12.423 41.215 27.311 1.00 42.96 294 ASP A CA 1
ATOM 2237 C C . ASP A 1 294 ? -13.090 40.476 28.465 1.00 47.72 294 ASP A C 1
ATOM 2238 O O . ASP A 1 294 ? -12.803 39.303 28.706 1.00 43.35 294 ASP A O 1
ATOM 2243 N N . ASP A 1 295 ? -13.907 41.205 29.234 1.00 48.35 295 ASP A N 1
ATOM 2244 C CA . ASP A 1 295 ? -14.723 40.593 30.277 1.00 52.31 295 ASP A CA 1
ATOM 2245 C C . ASP A 1 295 ? -15.541 39.553 29.540 1.00 55.08 295 ASP A C 1
ATOM 2246 O O . ASP A 1 295 ? -15.854 39.724 28.368 1.00 54.81 295 ASP A O 1
ATOM 2251 N N . GLN A 1 296 ? -15.860 38.459 30.196 1.00 61.76 296 GLN A N 1
ATOM 2252 C CA . GLN A 1 296 ? -16.557 37.387 29.509 1.00 63.66 296 GLN A CA 1
ATOM 2253 C C . GLN A 1 296 ? -18.091 37.562 29.633 1.00 64.52 296 GLN A C 1
ATOM 2254 O O . GLN A 1 296 ? -18.536 38.239 30.546 1.00 59.75 296 GLN A O 1
ATOM 2260 N N . HIS A 1 297 ? -18.906 37.037 28.711 1.00 69.41 297 HIS A N 1
ATOM 2261 C CA . HIS A 1 297 ? -20.378 37.108 28.892 1.00 81.50 297 HIS A CA 1
ATOM 2262 C C . HIS A 1 297 ? -21.113 35.849 28.427 1.00 89.27 297 HIS A C 1
ATOM 2263 O O . HIS A 1 297 ? -21.236 35.625 27.225 1.00 103.35 297 HIS A O 1
ATOM 2270 N N . ASP A 1 298 ? -21.645 35.059 29.371 1.00 95.57 298 ASP A N 1
ATOM 2271 C CA . ASP A 1 298 ? -22.093 33.665 29.082 1.00 93.00 298 ASP A CA 1
ATOM 2272 C C . ASP A 1 298 ? -23.402 33.518 28.282 1.00 85.93 298 ASP A C 1
ATOM 2273 O O . ASP A 1 298 ? -23.796 32.390 27.945 1.00 87.08 298 ASP A O 1
ATOM 2278 N N . GLY A 1 299 ? -24.056 34.638 27.969 1.00 74.88 299 GLY A N 1
ATOM 2279 C CA . GLY A 1 299 ? -25.096 34.643 26.943 1.00 66.18 299 GLY A CA 1
ATOM 2280 C C . GLY A 1 299 ? -24.566 34.155 25.605 1.00 61.49 299 GLY A C 1
ATOM 2281 O O . GLY A 1 299 ? -23.365 33.900 25.438 1.00 64.99 299 GLY A O 1
ATOM 2282 N N . VAL A 1 300 ? -25.465 33.988 24.646 1.00 54.87 300 VAL A N 1
ATOM 2283 C CA . VAL A 1 300 ? -25.056 33.696 23.267 1.00 47.79 300 VAL A CA 1
ATOM 2284 C C . VAL A 1 300 ? -25.153 34.994 22.433 1.00 43.95 300 VAL A C 1
ATOM 2285 O O . VAL A 1 300 ? -24.669 35.044 21.305 1.00 43.27 300 VAL A O 1
ATOM 2289 N N . GLY A 1 301 ? -25.729 36.047 23.018 1.00 37.50 301 GLY A N 1
ATOM 2290 C CA . GLY A 1 301 ? -25.845 37.366 22.386 1.00 35.50 301 GLY A CA 1
ATOM 2291 C C . GLY A 1 301 ? -24.569 37.966 21.820 1.00 32.69 301 GLY A C 1
ATOM 2292 O O . GLY A 1 301 ? -24.601 38.518 20.723 1.00 36.28 301 GLY A O 1
ATOM 2293 N N . LYS A 1 302 ? -23.435 37.851 22.518 1.00 31.52 302 LYS A N 1
ATOM 2294 C CA . LYS A 1 302 ? -22.217 38.517 22.082 1.00 29.30 302 LYS A CA 1
ATOM 2295 C C . LYS A 1 302 ? -21.705 37.898 20.808 1.00 30.90 302 LYS A C 1
ATOM 2296 O O . LYS A 1 302 ? -21.212 38.602 19.977 1.00 27.68 302 LYS A O 1
ATOM 2302 N N . THR A 1 303 ? -21.781 36.580 20.633 1.00 25.50 303 THR A N 1
ATOM 2303 C CA . THR A 1 303 ? -21.116 36.041 19.433 1.00 27.18 303 THR A CA 1
ATOM 2304 C C . THR A 1 303 ? -22.109 35.847 18.286 1.00 25.40 303 THR A C 1
ATOM 2305 O O . THR A 1 303 ? -21.721 35.654 17.079 1.00 26.26 303 THR A O 1
ATOM 2309 N N . TRP A 1 304 ? -23.367 35.819 18.647 1.00 19.98 304 TRP A N 1
ATOM 2310 C CA . TRP A 1 304 ? -24.439 35.582 17.670 1.00 20.43 304 TRP A CA 1
ATOM 2311 C C . TRP A 1 304 ? -24.199 36.325 16.353 1.00 20.95 304 TRP A C 1
ATOM 2312 O O . TRP A 1 304 ? -24.032 37.552 16.343 1.00 19.02 304 TRP A O 1
ATOM 2323 N N . THR A 1 305 ? -24.287 35.625 15.237 1.00 16.49 305 THR A N 1
ATOM 2324 C CA . THR A 1 305 ? -24.047 36.235 13.921 1.00 17.05 305 THR A CA 1
ATOM 2325 C C . THR A 1 305 ? -25.237 35.901 12.996 1.00 17.71 305 THR A C 1
ATOM 2326 O O . THR A 1 305 ? -25.538 34.727 12.737 1.00 16.67 305 THR A O 1
ATOM 2330 N N . THR A 1 306 ? -25.924 36.952 12.555 1.00 16.09 306 THR A N 1
ATOM 2331 C CA . THR A 1 306 ? -27.135 36.766 11.740 1.00 16.56 306 THR A CA 1
ATOM 2332 C C . THR A 1 306 ? -26.747 36.594 10.280 1.00 17.05 306 THR A C 1
ATOM 2333 O O . THR A 1 306 ? -25.635 36.874 9.875 1.00 14.65 306 THR A O 1
ATOM 2337 N N . ILE A 1 307 ? -27.716 36.164 9.473 1.00 15.23 307 ILE A N 1
ATOM 2338 C CA . ILE A 1 307 ? -27.526 36.127 8.029 1.00 17.09 307 ILE A CA 1
ATOM 2339 C C . ILE A 1 307 ? -27.052 37.506 7.513 1.00 18.48 307 ILE A C 1
ATOM 2340 O O . ILE A 1 307 ? -26.132 37.607 6.694 1.00 18.21 307 ILE A O 1
ATOM 2345 N N . GLU A 1 308 ? -27.703 38.540 7.977 1.00 20.26 308 GLU A N 1
ATOM 2346 C CA . GLU A 1 308 ? -27.399 39.876 7.516 1.00 22.64 308 GLU A CA 1
ATOM 2347 C C . GLU A 1 308 ? -26.026 40.303 7.947 1.00 20.06 308 GLU A C 1
ATOM 2348 O O . GLU A 1 308 ? -25.299 40.916 7.143 1.00 21.23 308 GLU A O 1
ATOM 2354 N N . ASP A 1 309 ? -25.630 39.965 9.178 1.00 20.31 309 ASP A N 1
ATOM 2355 C CA . ASP A 1 309 ? -24.218 40.165 9.569 1.00 20.60 309 ASP A CA 1
ATOM 2356 C C . ASP A 1 309 ? -23.302 39.486 8.548 1.00 20.11 309 ASP A C 1
ATOM 2357 O O . ASP A 1 309 ? -22.277 40.036 8.088 1.00 20.50 309 ASP A O 1
ATOM 2362 N N . SER A 1 310 ? -23.552 38.216 8.211 1.00 18.80 310 SER A N 1
ATOM 2363 C CA . SER A 1 310 ? -22.649 37.552 7.316 1.00 17.19 310 SER A CA 1
ATOM 2364 C C . SER A 1 310 ? -22.661 38.219 5.901 1.00 18.29 310 SER A C 1
ATOM 2365 O O . SER A 1 310 ? -21.629 38.380 5.268 1.00 19.37 310 SER A O 1
ATOM 2368 N N . ARG A 1 311 ? -23.836 38.624 5.448 1.00 19.94 311 ARG A N 1
ATOM 2369 C CA . ARG A 1 311 ? -23.940 39.336 4.182 1.00 21.32 311 ARG A CA 1
ATOM 2370 C C . ARG A 1 311 ? -23.123 40.614 4.181 1.00 19.62 311 ARG A C 1
ATOM 2371 O O . ARG A 1 311 ? -22.418 40.911 3.203 1.00 20.74 311 ARG A O 1
ATOM 2379 N N . ARG A 1 312 ? -23.191 41.362 5.279 1.00 20.00 312 ARG A N 1
ATOM 2380 C CA . ARG A 1 312 ? -22.469 42.657 5.370 1.00 21.46 312 ARG A CA 1
ATOM 2381 C C . ARG A 1 312 ? -20.986 42.426 5.373 1.00 22.29 312 ARG A C 1
ATOM 2382 O O . ARG A 1 312 ? -20.234 43.262 4.939 1.00 21.79 312 ARG A O 1
ATOM 2390 N N . SER A 1 313 ? -20.569 41.245 5.869 1.00 20.06 313 SER A N 1
ATOM 2391 C CA . SER A 1 313 ? -19.153 40.876 5.917 1.00 18.90 313 SER A CA 1
ATOM 2392 C C . SER A 1 313 ? -18.582 40.481 4.568 1.00 19.60 313 SER A C 1
ATOM 2393 O O . SER A 1 313 ? -17.388 40.265 4.422 1.00 22.02 313 SER A O 1
ATOM 2396 N N . ARG A 1 314 ? -19.392 40.353 3.528 1.00 19.88 314 ARG A N 1
ATOM 2397 C CA . ARG A 1 314 ? -18.873 39.765 2.314 1.00 22.26 314 ARG A CA 1
ATOM 2398 C C . ARG A 1 314 ? -17.653 40.445 1.767 1.00 21.56 314 ARG A C 1
ATOM 2399 O O . ARG A 1 314 ? -17.569 41.658 1.792 1.00 23.34 314 ARG A O 1
ATOM 2407 N N . ARG A 1 315 ? -16.722 39.663 1.272 1.00 22.45 315 ARG A N 1
ATOM 2408 C CA . ARG A 1 315 ? -15.496 40.194 0.656 1.00 21.72 315 ARG A CA 1
ATOM 2409 C C . ARG A 1 315 ? -14.894 39.261 -0.338 1.00 23.21 315 ARG A C 1
ATOM 2410 O O . ARG A 1 315 ? -15.066 38.041 -0.269 1.00 21.52 315 ARG A O 1
ATOM 2418 N N . THR A 1 316 ? -14.121 39.823 -1.274 1.00 21.40 316 THR A N 1
ATOM 2419 C CA . THR A 1 316 ? -13.259 38.996 -2.105 1.00 22.35 316 THR A CA 1
ATOM 2420 C C . THR A 1 316 ? -12.029 38.536 -1.326 1.00 20.78 316 THR A C 1
ATOM 2421 O O . THR A 1 316 ? -11.463 39.314 -0.619 1.00 24.59 316 THR A O 1
ATOM 2425 N N . PHE A 1 317 ? -11.738 37.243 -1.396 1.00 20.22 317 PHE A N 1
ATOM 2426 C CA . PHE A 1 317 ? -10.581 36.598 -0.799 1.00 23.34 317 PHE A CA 1
ATOM 2427 C C . PHE A 1 317 ? -9.894 35.780 -1.876 1.00 23.32 317 PHE A C 1
ATOM 2428 O O . PHE A 1 317 ? -10.254 34.632 -2.174 1.00 24.91 317 PHE A O 1
ATOM 2436 N N . GLY A 1 318 ? -8.857 36.364 -2.502 1.00 24.82 318 GLY A N 1
ATOM 2437 C CA . GLY A 1 318 ? -8.237 35.760 -3.690 1.00 24.62 318 GLY A CA 1
ATOM 2438 C C . GLY A 1 318 ? -9.272 35.516 -4.789 1.00 24.58 318 GLY A C 1
ATOM 2439 O O . GLY A 1 318 ? -9.983 36.399 -5.175 1.00 28.56 318 GLY A O 1
ATOM 2440 N N . THR A 1 319 ? -9.407 34.263 -5.192 1.00 25.61 319 THR A N 1
ATOM 2441 C CA . THR A 1 319 ? -10.413 33.869 -6.181 1.00 27.03 319 THR A CA 1
ATOM 2442 C C . THR A 1 319 ? -11.763 33.535 -5.610 1.00 26.55 319 THR A C 1
ATOM 2443 O O . THR A 1 319 ? -12.672 33.216 -6.372 1.00 27.28 319 THR A O 1
ATOM 2447 N N . TYR A 1 320 ? -11.895 33.601 -4.287 1.00 21.27 320 TYR A N 1
ATOM 2448 C CA . TYR A 1 320 ? -13.150 33.246 -3.630 1.00 22.88 320 TYR A CA 1
ATOM 2449 C C . TYR A 1 320 ? -13.929 34.459 -3.222 1.00 21.42 320 TYR A C 1
ATOM 2450 O O . TYR A 1 320 ? -13.376 35.519 -3.168 1.00 24.09 320 TYR A O 1
ATOM 2459 N N . GLU A 1 321 ? -15.247 34.305 -2.977 1.00 22.28 321 GLU A N 1
ATOM 2460 C CA . GLU A 1 321 ? -16.006 35.255 -2.168 1.00 21.33 321 GLU A CA 1
ATOM 2461 C C . GLU A 1 321 ? -16.209 34.646 -0.760 1.00 19.33 321 GLU A C 1
ATOM 2462 O O . GLU A 1 321 ? -16.478 33.479 -0.652 1.00 17.29 321 GLU A O 1
ATOM 2468 N N . ALA A 1 322 ? -15.960 35.441 0.269 1.00 17.99 322 ALA A N 1
ATOM 2469 C CA . ALA A 1 322 ? -15.984 34.905 1.669 1.00 19.85 322 ALA A CA 1
ATOM 2470 C C . ALA A 1 322 ? -16.967 35.665 2.494 1.00 18.72 322 ALA A C 1
ATOM 2471 O O . ALA A 1 322 ? -17.139 36.848 2.326 1.00 19.07 322 ALA A O 1
ATOM 2473 N N . ALA A 1 323 ? -17.648 34.990 3.441 1.00 17.17 323 ALA A N 1
ATOM 2474 C CA . ALA A 1 323 ? -18.417 35.693 4.423 1.00 18.69 323 ALA A CA 1
ATOM 2475 C C . ALA A 1 323 ? -18.162 35.005 5.792 1.00 17.42 323 ALA A C 1
ATOM 2476 O O . ALA A 1 323 ? -17.903 33.793 5.847 1.00 18.01 323 ALA A O 1
ATOM 2478 N N . SER A 1 324 ? -18.242 35.796 6.845 1.00 16.60 324 SER A N 1
ATOM 2479 C CA . SER A 1 324 ? -17.942 35.318 8.184 1.00 16.20 324 SER A CA 1
ATOM 2480 C C . SER A 1 324 ? -19.037 34.613 8.887 1.00 16.93 324 SER A C 1
ATOM 2481 O O . SER A 1 324 ? -20.173 35.037 8.864 1.00 17.27 324 SER A O 1
ATOM 2484 N N . MET A 1 325 ? -18.676 33.516 9.548 1.00 16.08 325 MET A N 1
ATOM 2485 C CA . MET A 1 325 ? -19.542 32.919 10.552 1.00 14.96 325 MET A CA 1
ATOM 2486 C C . MET A 1 325 ? -19.174 33.538 11.874 1.00 17.02 325 MET A C 1
ATOM 2487 O O . MET A 1 325 ? -18.265 34.402 11.938 1.00 17.24 325 MET A O 1
ATOM 2492 N N . ALA A 1 326 ? -19.964 33.235 12.899 1.00 14.52 326 ALA A N 1
ATOM 2493 C CA . ALA A 1 326 ? -19.659 33.693 14.236 1.00 13.82 326 ALA A CA 1
ATOM 2494 C C . ALA A 1 326 ? -18.217 33.413 14.701 1.00 15.70 326 ALA A C 1
ATOM 2495 O O . ALA A 1 326 ? -17.623 32.363 14.390 1.00 16.64 326 ALA A O 1
ATOM 2497 N N . SER A 1 327 ? -17.685 34.327 15.529 1.00 16.96 327 SER A N 1
ATOM 2498 C CA . SER A 1 327 ? -16.342 34.178 16.126 1.00 19.17 327 SER A CA 1
ATOM 2499 C C . SER A 1 327 ? -16.342 34.730 17.556 1.00 19.04 327 SER A C 1
ATOM 2500 O O . SER A 1 327 ? -17.256 35.459 17.961 1.00 19.93 327 SER A O 1
ATOM 2503 N N . ALA A 1 328 ? -15.274 34.416 18.280 1.00 18.88 328 ALA A N 1
ATOM 2504 C CA . ALA A 1 328 ? -15.148 34.856 19.635 1.00 18.10 328 ALA A CA 1
ATOM 2505 C C . ALA A 1 328 ? -13.690 35.126 19.897 1.00 18.37 328 ALA A C 1
ATOM 2506 O O . ALA A 1 328 ? -12.889 34.250 19.700 1.00 16.43 328 ALA A O 1
ATOM 2508 N N . ALA A 1 329 ? -13.324 36.351 20.287 1.00 18.82 329 ALA A N 1
ATOM 2509 C CA . ALA A 1 329 ? -11.901 36.650 20.613 1.00 19.03 329 ALA A CA 1
ATOM 2510 C C . ALA A 1 329 ? -11.319 35.861 21.774 1.00 19.43 329 ALA A C 1
ATOM 2511 O O . ALA A 1 329 ? -10.106 35.677 21.821 1.00 24.37 329 ALA A O 1
ATOM 2513 N N . HIS A 1 330 ? -12.166 35.282 22.627 1.00 20.11 330 HIS A N 1
ATOM 2514 C CA . HIS A 1 330 ? -11.688 34.343 23.660 1.00 21.41 330 HIS A CA 1
ATOM 2515 C C . HIS A 1 330 ? -11.423 32.986 23.142 1.00 17.43 330 HIS A C 1
ATOM 2516 O O . HIS A 1 330 ? -10.938 32.171 23.930 1.00 16.92 330 HIS A O 1
ATOM 2523 N N . LEU A 1 331 ? -11.727 32.728 21.845 1.00 15.38 331 LEU A N 1
ATOM 2524 C CA . LEU A 1 331 ? -11.538 31.410 21.281 1.00 15.18 331 LEU A CA 1
ATOM 2525 C C . LEU A 1 331 ? -10.848 31.642 19.933 1.00 15.31 331 LEU A C 1
ATOM 2526 O O . LEU A 1 331 ? -11.425 31.341 18.860 1.00 16.01 331 LEU A O 1
ATOM 2531 N N . PRO A 1 332 ? -9.581 32.109 19.967 1.00 15.04 332 PRO A N 1
ATOM 2532 C CA . PRO A 1 332 ? -8.869 32.412 18.719 1.00 15.64 332 PRO A CA 1
ATOM 2533 C C . PRO A 1 332 ? -8.600 31.269 17.775 1.00 16.13 332 PRO A C 1
ATOM 2534 O O . PRO A 1 332 ? -8.297 31.518 16.592 1.00 19.49 332 PRO A O 1
ATOM 2538 N N . ASP A 1 333 ? -8.611 30.045 18.249 1.00 15.42 333 ASP A N 1
ATOM 2539 C CA . ASP A 1 333 ? -8.296 28.896 17.388 1.00 18.41 333 ASP A CA 1
ATOM 2540 C C . ASP A 1 333 ? -9.537 28.260 16.688 1.00 19.01 333 ASP A C 1
ATOM 2541 O O . ASP A 1 333 ? -9.363 27.284 15.970 1.00 21.41 333 ASP A O 1
ATOM 2546 N N . LEU A 1 334 ? -10.728 28.816 16.920 1.00 15.50 334 LEU A N 1
ATOM 2547 C CA . LEU A 1 334 ? -12.015 28.383 16.320 1.00 15.20 334 LEU A CA 1
ATOM 2548 C C . LEU A 1 334 ? -12.494 29.367 15.245 1.00 15.70 334 LEU A C 1
ATOM 2549 O O . LEU A 1 334 ? -12.719 30.556 15.509 1.00 14.01 334 LEU A O 1
ATOM 2554 N N . VAL A 1 335 ? -12.605 28.922 13.992 1.00 18.22 335 VAL A N 1
ATOM 2555 C CA . VAL A 1 335 ? -12.891 29.879 12.953 1.00 18.33 335 VAL A CA 1
ATOM 2556 C C . VAL A 1 335 ? -13.937 29.225 12.063 1.00 17.15 335 VAL A C 1
ATOM 2557 O O . VAL A 1 335 ? -13.942 27.960 11.885 1.00 15.74 335 VAL A O 1
ATOM 2561 N N . GLY A 1 336 ? -14.767 30.058 11.462 1.00 16.10 336 GLY A N 1
ATOM 2562 C CA . GLY A 1 336 ? -15.775 29.576 10.444 1.00 16.47 336 GLY A CA 1
ATOM 2563 C C . GLY A 1 336 ? -16.029 30.578 9.391 1.00 16.76 336 GLY A C 1
ATOM 2564 O O . GLY A 1 336 ? -16.249 31.744 9.717 1.00 16.67 336 GLY A O 1
ATOM 2565 N N . SER A 1 337 ? -16.046 30.131 8.117 1.00 18.41 337 SER A N 1
ATOM 2566 C CA . SER A 1 337 ? -16.320 31.031 6.964 1.00 18.39 337 SER A CA 1
ATOM 2567 C C . SER A 1 337 ? -17.213 30.316 5.936 1.00 17.29 337 SER A C 1
ATOM 2568 O O . SER A 1 337 ? -17.143 29.100 5.807 1.00 15.13 337 SER A O 1
ATOM 2571 N N . PHE A 1 338 ? -18.062 31.074 5.260 1.00 15.23 338 PHE A N 1
ATOM 2572 C CA . PHE A 1 338 ? -18.757 30.606 4.037 1.00 14.61 338 PHE A CA 1
ATOM 2573 C C . PHE A 1 338 ? -17.883 31.017 2.855 1.00 14.78 338 PHE A C 1
ATOM 2574 O O . PHE A 1 338 ? -17.445 32.176 2.805 1.00 16.34 338 PHE A O 1
ATOM 2582 N N . LEU A 1 339 ? -17.610 30.097 1.957 1.00 16.17 339 LEU A N 1
ATOM 2583 C CA . LEU A 1 339 ? -16.826 30.372 0.728 1.00 18.84 339 LEU A CA 1
ATOM 2584 C C . LEU A 1 339 ? -17.597 30.051 -0.572 1.00 19.45 339 LEU A C 1
ATOM 2585 O O . LEU A 1 339 ? -18.026 28.940 -0.802 1.00 20.31 339 LEU A O 1
ATOM 2590 N N . ARG A 1 340 ? -17.717 31.058 -1.410 1.00 19.08 340 ARG A N 1
ATOM 2591 C CA . ARG A 1 340 ? -18.215 30.884 -2.783 1.00 23.32 340 ARG A CA 1
ATOM 2592 C C . ARG A 1 340 ? -17.050 30.680 -3.780 1.00 22.88 340 ARG A C 1
ATOM 2593 O O . ARG A 1 340 ? -16.130 31.475 -3.794 1.00 19.83 340 ARG A O 1
ATOM 2601 N N . VAL A 1 341 ? -17.098 29.594 -4.576 1.00 21.17 341 VAL A N 1
ATOM 2602 C CA . VAL A 1 341 ? -16.082 29.254 -5.540 1.00 22.33 341 VAL A CA 1
ATOM 2603 C C . VAL A 1 341 ? -16.712 29.496 -6.936 1.00 23.84 341 VAL A C 1
ATOM 2604 O O . VAL A 1 341 ? -17.848 29.122 -7.158 1.00 23.12 341 VAL A O 1
ATOM 2608 N N . ASP A 1 342 ? -15.957 30.065 -7.839 1.00 28.05 342 ASP A N 1
ATOM 2609 C CA . ASP A 1 342 ? -16.491 30.361 -9.184 1.00 35.51 342 ASP A CA 1
ATOM 2610 C C . ASP A 1 342 ? -15.436 30.416 -10.282 1.00 42.65 342 ASP A C 1
ATOM 2611 O O . ASP A 1 342 ? -15.235 31.477 -10.843 1.00 43.83 342 ASP A O 1
ATOM 2616 N N . ALA A 1 343 ? -14.784 29.293 -10.593 1.00 55.23 343 ALA A N 1
ATOM 2617 C CA . ALA A 1 343 ? -13.844 29.201 -11.739 1.00 66.67 343 ALA A CA 1
ATOM 2618 C C . ALA A 1 343 ? -13.264 27.763 -11.975 1.00 70.48 343 ALA A C 1
ATOM 2619 O O . ALA A 1 343 ? -13.150 26.972 -11.033 1.00 68.22 343 ALA A O 1
ATOM 2621 N N . ASP A 1 344 ? -12.872 27.469 -13.226 1.00 74.05 344 ASP A N 1
ATOM 2622 C CA . ASP A 1 344 ? -12.403 26.123 -13.656 1.00 78.48 344 ASP A CA 1
ATOM 2623 C C . ASP A 1 344 ? -10.912 25.806 -13.367 1.00 73.56 344 ASP A C 1
ATOM 2624 O O . ASP A 1 344 ? -10.528 24.647 -13.263 1.00 73.47 344 ASP A O 1
ATOM 2629 N N . GLY A 1 345 ? -10.069 26.824 -13.275 1.00 69.38 345 GLY A N 1
ATOM 2630 C CA . GLY A 1 345 ? -8.683 26.627 -12.848 1.00 65.98 345 GLY A CA 1
ATOM 2631 C C . GLY A 1 345 ? -8.203 27.847 -12.084 1.00 66.82 345 GLY A C 1
ATOM 2632 O O . GLY A 1 345 ? -9.015 28.671 -11.643 1.00 58.34 345 GLY A O 1
ATOM 2633 N N . ARG A 1 346 ? -6.884 27.954 -11.907 1.00 66.07 346 ARG A N 1
ATOM 2634 C CA . ARG A 1 346 ? -6.257 29.177 -11.396 1.00 68.10 346 ARG A CA 1
ATOM 2635 C C . ARG A 1 346 ? -6.715 29.540 -9.971 1.00 60.84 346 ARG A C 1
ATOM 2636 O O . ARG A 1 346 ? -6.777 30.732 -9.621 1.00 57.46 346 ARG A O 1
ATOM 2644 N N . GLY A 1 347 ? -7.012 28.529 -9.150 1.00 48.94 347 GLY A N 1
ATOM 2645 C CA . GLY A 1 347 ? -7.549 28.768 -7.788 1.00 49.24 347 GLY A CA 1
ATOM 2646 C C . GLY A 1 347 ? -6.526 29.422 -6.862 1.00 42.90 347 GLY A C 1
ATOM 2647 O O . GLY A 1 347 ? -5.347 29.036 -6.887 1.00 44.56 347 GLY A O 1
ATOM 2648 N N . ALA A 1 348 ? -6.935 30.423 -6.069 1.00 40.95 348 ALA A N 1
ATOM 2649 C CA . ALA A 1 348 ? -5.980 31.119 -5.161 1.00 37.23 348 ALA A CA 1
ATOM 2650 C C . ALA A 1 348 ? -5.562 30.017 -4.219 1.00 30.88 348 ALA A C 1
ATOM 2651 O O . ALA A 1 348 ? -6.440 29.137 -3.812 1.00 29.34 348 ALA A O 1
ATOM 2653 N N . ASP A 1 349 ? -4.265 29.993 -3.910 1.00 28.64 349 ASP A N 1
ATOM 2654 C CA . ASP A 1 349 ? -3.78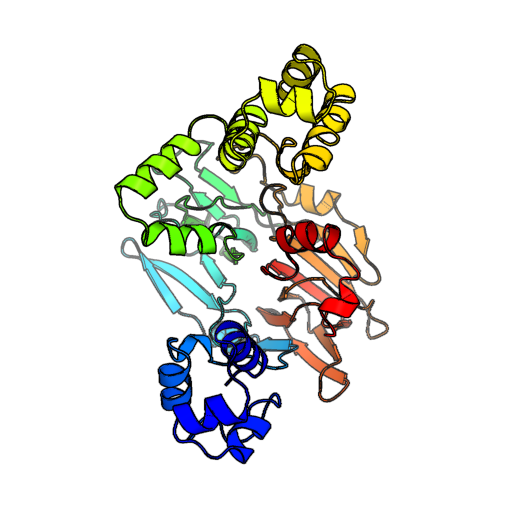1 28.918 -3.083 1.00 28.00 349 ASP A CA 1
ATOM 2655 C C . ASP A 1 349 ? -4.210 29.277 -1.660 1.00 28.97 349 ASP A C 1
ATOM 2656 O O . ASP A 1 349 ? -4.152 30.457 -1.262 1.00 30.89 349 ASP A O 1
ATOM 2661 N N . LEU A 1 350 ? -4.763 28.281 -0.971 1.00 24.48 350 LEU A N 1
ATOM 2662 C CA . LEU A 1 350 ? -5.006 28.340 0.456 1.00 21.48 350 LEU A CA 1
ATOM 2663 C C . LEU A 1 350 ? -3.918 27.580 1.208 1.00 21.58 350 LEU A C 1
ATOM 2664 O O . LEU A 1 350 ? -3.553 26.427 0.865 1.00 20.92 350 LEU A O 1
ATOM 2669 N N . ILE A 1 351 ? -3.398 28.221 2.236 1.00 24.16 351 ILE A N 1
ATOM 2670 C CA . ILE A 1 351 ? -2.353 27.676 3.117 1.00 26.64 351 ILE A CA 1
ATOM 2671 C C . ILE A 1 351 ? -2.850 28.269 4.472 1.00 28.35 351 ILE A C 1
ATOM 2672 O O . ILE A 1 351 ? -3.036 29.468 4.630 1.00 35.16 351 ILE A O 1
ATOM 2677 N N . ASP A 1 352 ? -3.203 27.415 5.415 1.00 21.64 352 ASP A N 1
ATOM 2678 C CA . ASP A 1 352 ? -3.635 27.900 6.696 1.00 20.76 352 ASP A CA 1
ATOM 2679 C C . ASP A 1 352 ? -2.638 27.453 7.761 1.00 19.59 352 ASP A C 1
ATOM 2680 O O . ASP A 1 352 ? -2.051 26.427 7.634 1.00 19.22 352 ASP A O 1
ATOM 2685 N N . HIS A 1 353 ? -2.548 28.183 8.856 1.00 19.19 353 HIS A N 1
ATOM 2686 C CA . HIS A 1 353 ? -1.572 27.793 9.917 1.00 18.98 353 HIS A CA 1
ATOM 2687 C C . HIS A 1 353 ? -1.988 26.689 10.925 1.00 18.01 353 HIS A C 1
ATOM 2688 O O . HIS A 1 353 ? -1.277 26.419 11.915 1.00 17.68 353 HIS A O 1
ATOM 2695 N N . ALA A 1 354 ? -3.169 26.115 10.696 1.00 16.71 354 ALA A N 1
ATOM 2696 C CA . ALA A 1 354 ? -3.633 24.972 11.402 1.00 17.96 354 ALA A CA 1
ATOM 2697 C C . ALA A 1 354 ? -4.650 24.195 10.508 1.00 18.50 354 ALA A C 1
ATOM 2698 O O . ALA A 1 354 ? -4.721 24.417 9.338 1.00 18.96 354 ALA A O 1
ATOM 2700 N N . GLU A 1 355 ? -5.419 23.289 11.102 1.00 19.52 355 GLU A N 1
ATOM 2701 C CA . GLU A 1 355 ? -6.312 22.391 10.383 1.00 20.07 355 GLU A CA 1
ATOM 2702 C C . GLU A 1 355 ? -7.559 23.100 9.842 1.00 17.56 355 GLU A C 1
ATOM 2703 O O . GLU A 1 355 ? -8.076 24.078 10.393 1.00 15.93 355 GLU A O 1
ATOM 2709 N N . ASN A 1 356 ? -8.038 22.586 8.728 1.00 16.58 356 ASN A N 1
ATOM 2710 C CA . ASN A 1 356 ? -9.330 22.968 8.165 1.00 17.06 356 ASN A CA 1
ATOM 2711 C C . ASN A 1 356 ? -10.235 21.745 8.005 1.00 15.69 356 ASN A C 1
ATOM 2712 O O . ASN A 1 356 ? -9.753 20.620 7.609 1.00 16.44 356 ASN A O 1
ATOM 2717 N N . HIS A 1 357 ? -11.547 21.972 8.161 1.00 15.11 357 HIS A N 1
ATOM 2718 C CA . HIS A 1 357 ? -12.533 21.012 7.791 1.00 14.85 357 HIS A CA 1
ATOM 2719 C C . HIS A 1 357 ? -13.514 21.661 6.864 1.00 15.65 357 HIS A C 1
ATOM 2720 O O . HIS A 1 357 ? -13.976 22.847 7.158 1.00 15.07 357 HIS A O 1
ATOM 2727 N N . TYR A 1 358 ? -13.725 21.058 5.687 1.00 14.05 358 TYR A N 1
ATOM 2728 C CA . TYR A 1 358 ? -14.584 21.673 4.713 1.00 14.47 358 TYR A CA 1
ATOM 2729 C C . TYR A 1 358 ? -15.810 20.809 4.437 1.00 15.29 358 TYR A C 1
ATOM 2730 O O . TYR A 1 358 ? -15.681 19.578 4.349 1.00 16.16 358 TYR A O 1
ATOM 2739 N N . VAL A 1 359 ? -16.949 21.438 4.215 1.00 15.22 359 VAL A N 1
ATOM 2740 C CA . VAL A 1 359 ? -18.155 20.740 3.681 1.00 15.63 359 VAL A CA 1
ATOM 2741 C C . VAL A 1 359 ? -18.811 21.478 2.553 1.00 14.32 359 VAL A C 1
ATOM 2742 O O . VAL A 1 359 ? -19.062 22.737 2.616 1.00 15.74 359 VAL A O 1
ATOM 2746 N N . VAL A 1 360 ? -19.043 20.747 1.474 1.00 16.17 360 VAL A N 1
ATOM 2747 C CA . VAL A 1 360 ? -19.616 21.310 0.262 1.00 18.41 360 VAL A CA 1
ATOM 2748 C C . VAL A 1 360 ? -21.137 21.423 0.451 1.00 16.75 360 VAL A C 1
ATOM 2749 O O . VAL A 1 360 ? -21.781 20.473 0.865 1.00 18.47 360 VAL A O 1
ATOM 2753 N N . THR A 1 361 ? -21.676 22.580 0.152 1.00 17.74 361 THR A N 1
ATOM 2754 C CA . THR A 1 361 ? -23.115 22.834 0.233 1.00 20.20 361 THR A CA 1
ATOM 2755 C C . THR A 1 361 ? -23.781 23.070 -1.105 1.00 18.91 361 THR A C 1
ATOM 2756 O O . THR A 1 361 ? -24.996 22.877 -1.200 1.00 21.82 361 THR A O 1
ATOM 2760 N N . GLU A 1 362 ? -23.014 23.290 -2.142 1.00 20.08 362 GLU A N 1
ATOM 2761 C CA . GLU A 1 362 ? -23.549 23.437 -3.492 1.00 20.67 362 GLU A CA 1
ATOM 2762 C C . GLU A 1 362 ? -22.484 23.176 -4.512 1.00 22.01 362 GLU A C 1
ATOM 2763 O O . GLU A 1 362 ? -21.368 23.677 -4.405 1.00 21.53 362 GLU A O 1
ATOM 2769 N N . GLY A 1 363 ? -22.856 22.442 -5.568 1.00 23.97 363 GLY A N 1
ATOM 2770 C CA . GLY A 1 363 ? -21.979 22.280 -6.719 1.00 23.83 363 GLY A CA 1
ATOM 2771 C C . GLY A 1 363 ? -21.158 21.015 -6.664 1.00 27.29 363 GLY A C 1
ATOM 2772 O O . GLY A 1 363 ? -21.073 20.280 -5.628 1.00 28.83 363 GLY A O 1
ATOM 2773 N N . ARG A 1 364 ? -20.521 20.712 -7.779 1.00 27.67 364 ARG A N 1
ATOM 2774 C CA . ARG A 1 364 ? -19.572 19.581 -7.818 1.00 27.12 364 ARG A CA 1
ATOM 2775 C C . ARG A 1 364 ? -18.247 20.325 -7.870 1.00 28.25 364 ARG A C 1
ATOM 2776 O O . ARG A 1 364 ? -17.905 20.916 -8.922 1.00 23.44 364 ARG A O 1
ATOM 2784 N N . LEU A 1 365 ? -17.575 20.359 -6.718 1.00 24.59 365 LEU A N 1
ATOM 2785 C CA . LEU A 1 365 ? -16.317 21.079 -6.517 1.00 26.34 365 LEU A CA 1
ATOM 2786 C C . LEU A 1 365 ? -15.111 20.147 -6.518 1.00 23.83 365 LEU A C 1
ATOM 2787 O O . LEU A 1 365 ? -15.191 18.947 -6.146 1.00 24.32 365 LEU A O 1
ATOM 2792 N N . THR A 1 366 ? -13.995 20.724 -6.956 1.00 22.82 366 THR A N 1
ATOM 2793 C CA . THR A 1 366 ? -12.752 20.033 -6.975 1.00 22.79 366 THR A CA 1
ATOM 2794 C C . THR A 1 366 ? -11.761 20.637 -5.979 1.00 20.97 366 THR A C 1
ATOM 2795 O O . THR A 1 366 ? -11.513 21.823 -5.989 1.00 21.07 366 THR A O 1
ATOM 2799 N N . LEU A 1 367 ? -11.305 19.798 -5.080 1.00 19.25 367 LEU A N 1
ATOM 2800 C CA . LEU A 1 367 ? -10.269 20.175 -4.098 1.00 17.54 367 LEU A CA 1
ATOM 2801 C C . LEU A 1 367 ? -8.944 19.641 -4.641 1.00 17.64 367 LEU A C 1
ATOM 2802 O O . LEU A 1 367 ? -8.819 18.449 -4.834 1.00 19.33 367 LEU A O 1
ATOM 2807 N N . GLU A 1 368 ? -7.992 20.516 -4.835 1.00 21.37 368 GLU A N 1
ATOM 2808 C CA . GLU A 1 368 ? -6.612 20.131 -5.190 1.00 21.20 368 GLU A CA 1
ATOM 2809 C C . GLU A 1 368 ? -5.640 20.362 -4.056 1.00 19.78 368 GLU A C 1
ATOM 2810 O O . GLU A 1 368 ? -5.793 21.369 -3.367 1.00 21.07 368 GLU A O 1
ATOM 2816 N N . TRP A 1 369 ? -4.642 19.497 -3.960 1.00 18.52 369 TRP A N 1
ATOM 2817 C CA . TRP A 1 369 ? -3.570 19.671 -2.958 1.00 19.25 369 TRP A CA 1
ATOM 2818 C C . TRP A 1 369 ? -2.210 19.153 -3.470 1.00 21.87 369 TRP A C 1
ATOM 2819 O O . TRP A 1 369 ? -2.143 18.388 -4.454 1.00 24.64 369 TRP A O 1
ATOM 2830 N N . ASP A 1 370 ? -1.167 19.513 -2.729 1.00 21.22 370 ASP A N 1
ATOM 2831 C CA . ASP A 1 370 ? 0.188 19.086 -3.042 1.00 25.00 370 ASP A CA 1
ATOM 2832 C C . ASP A 1 370 ? 0.637 18.224 -1.852 1.00 25.14 370 ASP A C 1
ATOM 2833 O O . ASP A 1 370 ? 0.663 18.651 -0.682 1.00 27.97 370 ASP A O 1
ATOM 2838 N N . GLY A 1 371 ? 0.803 16.946 -2.127 1.00 25.89 371 GLY A N 1
ATOM 2839 C CA . GLY A 1 371 ? 1.128 16.003 -1.062 1.00 27.02 371 GLY A CA 1
ATOM 2840 C C . GLY A 1 371 ? 2.400 15.245 -1.325 1.00 28.46 371 GLY A C 1
ATOM 2841 O O . GLY A 1 371 ? 3.062 15.492 -2.326 1.00 26.58 371 GLY A O 1
ATOM 2842 N N . PRO A 1 372 ? 2.679 14.251 -0.485 1.00 29.94 372 PRO A N 1
ATOM 2843 C CA . PRO A 1 372 ? 3.864 13.393 -0.626 1.00 32.36 372 PRO A CA 1
ATOM 2844 C C . PRO A 1 372 ? 3.976 12.667 -1.930 1.00 28.86 372 PRO A C 1
ATOM 2845 O O . PRO A 1 372 ? 5.068 12.282 -2.317 1.00 32.62 372 PRO A O 1
ATOM 2849 N N . ASP A 1 373 ? 2.870 12.458 -2.614 1.00 28.67 373 ASP A N 1
ATOM 2850 C CA . ASP A 1 373 ? 2.915 11.824 -3.918 1.00 29.43 373 ASP A CA 1
ATOM 2851 C C . ASP A 1 373 ? 2.747 12.797 -5.075 1.00 27.52 373 ASP A C 1
ATOM 2852 O O . ASP A 1 373 ? 2.389 12.370 -6.172 1.00 30.21 373 ASP A O 1
ATOM 2857 N N . GLY A 1 374 ? 2.950 14.110 -4.839 1.00 22.00 374 GLY A N 1
ATOM 2858 C CA . GLY A 1 374 ? 2.741 15.142 -5.846 1.00 23.69 374 GLY A CA 1
ATOM 2859 C C . GLY A 1 374 ? 1.282 15.647 -5.879 1.00 21.83 374 GLY A C 1
ATOM 2860 O O . GLY A 1 374 ? 0.580 15.524 -4.892 1.00 22.86 374 GLY A O 1
ATOM 2861 N N . PRO A 1 375 ? 0.869 16.269 -6.966 1.00 23.94 375 PRO A N 1
ATOM 2862 C CA . PRO A 1 375 ? -0.461 16.906 -7.045 1.00 24.20 375 PRO A CA 1
ATOM 2863 C C . PRO A 1 375 ? -1.514 15.869 -6.945 1.00 23.58 375 PRO A C 1
ATOM 2864 O O . PRO A 1 375 ? -1.351 14.783 -7.518 1.00 21.08 375 PRO A O 1
ATOM 2868 N N . ALA A 1 376 ? -2.601 16.194 -6.222 1.00 21.88 376 ALA A N 1
ATOM 2869 C CA . ALA A 1 376 ? -3.671 15.249 -5.994 1.00 22.04 376 ALA A CA 1
ATOM 2870 C C . ALA A 1 376 ? -4.960 16.065 -6.015 1.00 19.15 376 ALA A C 1
ATOM 2871 O O . ALA A 1 376 ? -4.930 17.299 -5.841 1.00 19.34 376 ALA A O 1
ATOM 2873 N N . SER A 1 377 ? -6.062 15.413 -6.302 1.00 22.70 377 SER A N 1
ATOM 2874 C CA . SER A 1 377 ? -7.365 16.081 -6.412 1.00 24.45 377 SER A CA 1
ATOM 2875 C C . SER A 1 377 ? -8.478 15.133 -6.091 1.00 23.80 377 SER A C 1
ATOM 2876 O O . SER A 1 377 ? -8.318 13.893 -6.153 1.00 22.36 377 SER A O 1
ATOM 2879 N N . VAL A 1 378 ? -9.581 15.695 -5.572 1.00 23.76 378 VAL A N 1
ATOM 2880 C CA . VAL A 1 378 ? -10.824 14.923 -5.378 1.00 22.76 378 VAL A CA 1
ATOM 2881 C C . VAL A 1 378 ? -12.037 15.793 -5.741 1.00 21.21 378 VAL A C 1
ATOM 2882 O O . VAL A 1 378 ? -12.044 17.034 -5.568 1.00 23.29 378 VAL A O 1
ATOM 2886 N N . GLU A 1 379 ? -13.055 15.175 -6.341 1.00 23.50 379 GLU A N 1
ATOM 2887 C CA . GLU A 1 379 ? -14.319 15.855 -6.680 1.00 24.02 379 GLU A CA 1
ATOM 2888 C C . GLU A 1 379 ? -15.359 15.527 -5.612 1.00 20.07 379 GLU A C 1
ATOM 2889 O O . GLU A 1 379 ? -15.499 14.351 -5.217 1.00 20.39 379 GLU A O 1
ATOM 2895 N N . LEU A 1 380 ? -15.953 16.589 -5.076 1.00 18.75 380 LEU A N 1
ATOM 2896 C CA . LEU A 1 380 ? -16.948 16.495 -3.995 1.00 19.24 380 LEU A CA 1
ATOM 2897 C C . LEU A 1 380 ? -18.249 17.221 -4.346 1.00 19.14 380 LEU A C 1
ATOM 2898 O O . LEU A 1 380 ? -18.271 18.370 -4.809 1.00 20.77 380 LEU A O 1
ATOM 2903 N N . GLU A 1 381 ? -19.349 16.555 -4.092 1.00 20.01 381 GLU A N 1
ATOM 2904 C CA . GLU A 1 381 ? -20.693 17.089 -4.252 1.00 21.27 381 GLU A CA 1
ATOM 2905 C C . GLU A 1 381 ? -21.228 17.546 -2.871 1.00 21.54 381 GLU A C 1
ATOM 2906 O O . GLU A 1 381 ? -20.584 17.290 -1.835 1.00 19.99 381 GLU A O 1
ATOM 2912 N N . PRO A 1 382 ? -22.439 18.159 -2.838 1.00 21.07 382 PRO A N 1
ATOM 2913 C CA . PRO A 1 382 ? -22.977 18.564 -1.541 1.00 20.04 382 PRO A CA 1
ATOM 2914 C C . PRO A 1 382 ? -23.053 17.492 -0.545 1.00 19.76 382 PRO A C 1
ATOM 2915 O O . PRO A 1 382 ? -23.434 16.344 -0.860 1.00 20.88 382 PRO A O 1
ATOM 2919 N N . ASP A 1 383 ? -22.671 17.837 0.677 1.00 18.93 383 ASP A N 1
ATOM 2920 C CA . ASP A 1 383 ? -22.430 16.879 1.772 1.00 18.22 383 ASP A CA 1
ATOM 2921 C C . ASP A 1 383 ? -21.079 16.110 1.756 1.00 17.11 383 ASP A C 1
ATOM 2922 O O . ASP A 1 383 ? -20.677 15.538 2.792 1.00 18.68 383 ASP A O 1
ATOM 2927 N N . GLY A 1 384 ? -20.398 16.065 0.626 1.00 17.22 384 GLY A N 1
ATOM 2928 C CA . GLY A 1 384 ? -18.982 15.722 0.622 1.00 17.04 384 GLY A CA 1
ATOM 2929 C C . GLY A 1 384 ? -18.150 16.661 1.465 1.00 17.70 384 GLY A C 1
ATOM 2930 O O . GLY A 1 384 ? -18.486 17.881 1.573 1.00 17.27 384 GLY A O 1
ATOM 2931 N N . SER A 1 385 ? -17.049 16.132 2.010 1.00 17.92 385 SER A N 1
ATOM 2932 C CA . SER A 1 385 ? -16.232 16.934 2.919 1.00 17.01 385 SER A CA 1
ATOM 2933 C C . SER A 1 385 ? -14.781 16.547 2.825 1.00 17.96 385 SER A C 1
ATOM 2934 O O . SER A 1 385 ? -14.443 15.448 2.313 1.00 15.20 385 SER A O 1
ATOM 2937 N N . ALA A 1 386 ? -13.932 17.423 3.364 1.00 16.63 386 ALA A N 1
ATOM 2938 C CA . ALA A 1 386 ? -12.537 17.172 3.490 1.00 17.11 386 ALA A CA 1
ATOM 2939 C C . ALA A 1 386 ? -11.897 17.769 4.742 1.00 18.75 386 ALA A C 1
ATOM 2940 O O . ALA A 1 386 ? -12.472 18.672 5.385 1.00 17.47 386 ALA A O 1
ATOM 2942 N N . TRP A 1 387 ? -10.676 17.295 5.033 1.00 18.01 387 TRP A N 1
ATOM 2943 C CA . TRP A 1 387 ? -9.838 17.821 6.133 1.00 16.33 387 TRP A CA 1
ATOM 2944 C C . TRP A 1 387 ? -8.507 18.168 5.569 1.00 16.23 387 TRP A C 1
ATOM 2945 O O . TRP A 1 387 ? -8.014 17.391 4.791 1.00 17.14 387 TRP A O 1
ATOM 2956 N N . THR A 1 388 ? -7.925 19.298 5.941 1.00 16.39 388 THR A N 1
ATOM 2957 C CA . THR A 1 388 ? -6.546 19.615 5.523 1.00 15.07 388 THR A CA 1
ATOM 2958 C C . THR A 1 388 ? -5.674 19.762 6.766 1.00 15.68 388 THR A C 1
ATOM 2959 O O . THR A 1 388 ? -6.135 20.407 7.704 1.00 15.75 388 THR A O 1
ATOM 2963 N N . GLY A 1 389 ? -4.461 19.167 6.773 1.00 14.39 389 GLY A N 1
ATOM 2964 C CA . GLY A 1 389 ? -3.492 19.340 7.850 1.00 15.32 389 GLY A CA 1
ATOM 2965 C C . GLY A 1 389 ? -2.957 20.783 7.836 1.00 16.37 389 GLY A C 1
ATOM 2966 O O . GLY A 1 389 ? -3.177 21.535 6.878 1.00 17.72 389 GLY A O 1
ATOM 2967 N N . PRO A 1 390 ? -2.266 21.187 8.899 1.00 17.13 390 PRO A N 1
ATOM 2968 C CA . PRO A 1 390 ? -1.671 22.527 8.971 1.00 15.60 390 PRO A CA 1
ATOM 2969 C C . PRO A 1 390 ? -0.671 22.721 7.825 1.00 16.80 390 PRO A C 1
ATOM 2970 O O . PRO A 1 390 ? 0.086 21.805 7.511 1.00 16.66 390 PRO A O 1
ATOM 2974 N N . PHE A 1 391 ? -0.677 23.907 7.250 1.00 16.74 391 PHE A N 1
ATOM 2975 C CA . PHE A 1 391 ? 0.241 24.295 6.188 1.00 16.79 391 PHE A CA 1
ATOM 2976 C C . PHE A 1 391 ? 0.163 23.460 4.908 1.00 18.58 391 PHE A C 1
ATOM 2977 O O . PHE A 1 391 ? 1.110 23.468 4.116 1.00 17.49 391 PHE A O 1
ATOM 2985 N N . VAL A 1 392 ? -0.954 22.708 4.694 1.00 17.28 392 VAL A N 1
ATOM 2986 C CA . VAL A 1 392 ? -1.134 21.987 3.463 1.00 17.78 392 VAL A CA 1
ATOM 2987 C C . VAL A 1 392 ? -1.681 22.958 2.425 1.00 16.35 392 VAL A C 1
ATOM 2988 O O . VAL A 1 392 ? -2.755 23.466 2.560 1.00 18.21 392 VAL A O 1
ATOM 2992 N N . ARG A 1 393 ? -0.952 23.095 1.316 1.00 18.96 393 ARG A N 1
ATOM 2993 C CA . ARG A 1 393 ? -1.335 24.056 0.285 1.00 24.28 393 ARG A CA 1
ATOM 2994 C C . ARG A 1 393 ? -2.385 23.359 -0.603 1.00 17.42 393 ARG A C 1
ATOM 2995 O O . ARG A 1 393 ? -2.263 22.218 -0.970 1.00 20.19 393 ARG A O 1
ATOM 3003 N N . HIS A 1 394 ? -3.443 24.065 -0.824 1.00 17.27 394 HIS A N 1
ATOM 3004 C CA . HIS A 1 394 ? -4.635 23.517 -1.529 1.00 18.80 394 HIS A CA 1
ATOM 3005 C C . HIS A 1 394 ? -5.438 24.638 -2.151 1.00 18.06 394 HIS A C 1
ATOM 3006 O O . HIS A 1 394 ? -5.193 25.856 -1.964 1.00 18.50 394 HIS A O 1
ATOM 3013 N N . ARG A 1 395 ? -6.380 24.239 -2.995 1.00 20.70 395 ARG A N 1
ATOM 3014 C CA . ARG A 1 395 ? -7.236 25.191 -3.663 1.00 22.44 395 ARG A CA 1
ATOM 3015 C C . ARG A 1 395 ? -8.511 24.445 -4.100 1.00 20.74 395 ARG A C 1
ATOM 3016 O O . ARG A 1 395 ? -8.546 23.234 -4.170 1.00 19.56 395 ARG A O 1
ATOM 3024 N N . TRP A 1 396 ? -9.556 25.214 -4.304 1.00 22.64 396 TRP A N 1
ATOM 3025 C CA . TRP A 1 396 ? -10.855 24.704 -4.834 1.00 21.68 396 TRP A CA 1
ATOM 3026 C C . TRP A 1 396 ? -11.083 25.274 -6.260 1.00 23.66 396 TRP A C 1
ATOM 3027 O O . TRP A 1 396 ? -10.832 26.475 -6.482 1.00 23.48 396 TRP A O 1
ATOM 3038 N N . HIS A 1 397 ? -11.586 24.423 -7.162 1.00 24.95 397 HIS A N 1
ATOM 3039 C CA . HIS A 1 397 ? -12.060 24.831 -8.524 1.00 28.43 397 HIS A CA 1
ATOM 3040 C C . HIS A 1 397 ? -13.530 24.376 -8.668 1.00 25.99 397 HIS A C 1
ATOM 3041 O O . HIS A 1 397 ? -13.980 23.464 -7.968 1.00 24.17 397 HIS A O 1
ATOM 3048 N N . GLY A 1 398 ? -14.247 24.979 -9.630 1.00 28.00 398 GLY A N 1
ATOM 3049 C CA . GLY A 1 398 ? -15.680 24.677 -9.836 1.00 26.33 398 GLY A CA 1
ATOM 3050 C C . GLY A 1 398 ? -16.568 25.852 -9.507 1.00 24.79 398 GLY A C 1
ATOM 3051 O O . GLY A 1 398 ? -16.102 26.978 -9.392 1.00 26.77 398 GLY A O 1
ATOM 3052 N N . THR A 1 399 ? -17.886 25.611 -9.483 1.00 24.70 399 THR A N 1
ATOM 3053 C CA . THR A 1 399 ? -18.853 26.611 -9.227 1.00 26.58 399 THR A CA 1
ATOM 3054 C C . THR A 1 399 ? -19.776 26.037 -8.166 1.00 25.01 399 THR A C 1
ATOM 3055 O O . THR A 1 399 ? -20.489 25.081 -8.383 1.00 22.61 399 THR A O 1
ATOM 3059 N N . GLY A 1 400 ? -19.711 26.638 -6.999 1.00 24.78 400 GLY A N 1
ATOM 3060 C CA . GLY A 1 400 ? -20.321 26.043 -5.850 1.00 23.62 400 GLY A CA 1
ATOM 3061 C C . GLY A 1 400 ? -19.923 26.777 -4.597 1.00 20.25 400 GLY A C 1
ATOM 3062 O O . GLY A 1 400 ? -19.478 27.952 -4.625 1.00 20.63 400 GLY A O 1
ATOM 3063 N N . THR A 1 401 ? -20.258 26.142 -3.496 1.00 20.19 401 THR A N 1
ATOM 3064 C CA . THR A 1 401 ? -20.147 26.732 -2.167 1.00 19.81 401 THR A CA 1
ATOM 3065 C C . THR A 1 401 ? -19.618 25.681 -1.239 1.00 19.02 401 THR A C 1
ATOM 3066 O O . THR A 1 401 ? -20.015 24.497 -1.259 1.00 16.51 401 THR A O 1
ATOM 3070 N N . VAL A 1 402 ? -18.743 26.140 -0.363 1.00 17.89 402 VAL A N 1
ATOM 3071 C CA . VAL A 1 402 ? -18.217 25.270 0.627 1.00 17.77 402 VAL A CA 1
ATOM 3072 C C . VAL A 1 402 ? -18.160 25.999 1.960 1.00 16.77 402 VAL A C 1
ATOM 3073 O O . VAL A 1 402 ? -17.849 27.205 1.991 1.00 20.77 402 VAL A O 1
ATOM 3077 N N . LEU A 1 403 ? -18.385 25.272 3.046 1.00 16.07 403 LEU A N 1
ATOM 3078 C CA . LEU A 1 403 ? -18.174 25.873 4.395 1.00 16.86 403 LEU A CA 1
ATOM 3079 C C . LEU A 1 403 ? -16.774 25.479 4.866 1.00 17.31 403 LEU A C 1
ATOM 3080 O O . LEU A 1 403 ? -16.355 24.344 4.644 1.00 16.82 403 LEU A O 1
ATOM 3085 N N . LYS A 1 404 ? -16.040 26.466 5.407 1.00 15.33 404 LYS A N 1
ATOM 3086 C CA . LYS A 1 404 ? -14.687 26.290 5.856 1.00 16.57 404 LYS A CA 1
ATOM 3087 C C . LYS A 1 404 ? -14.644 26.488 7.363 1.00 15.72 404 LYS A C 1
ATOM 3088 O O . LYS A 1 404 ? -14.879 27.609 7.884 1.00 19.92 404 LYS A O 1
ATOM 3094 N N . PHE A 1 405 ? -14.274 25.455 8.062 1.00 16.47 405 PHE A N 1
ATOM 3095 C CA . PHE A 1 405 ? -14.122 25.521 9.536 1.00 13.52 405 PHE A CA 1
ATOM 3096 C C . PHE A 1 405 ? -12.656 25.363 9.855 1.00 15.82 405 PHE A C 1
ATOM 3097 O O . PHE A 1 405 ? -11.894 24.664 9.158 1.00 19.97 405 PHE A O 1
ATOM 3105 N N . GLY A 1 406 ? -12.241 25.893 11.007 1.00 14.11 406 GLY A N 1
ATOM 3106 C CA . GLY A 1 406 ? -10.917 25.754 11.426 1.00 15.87 406 GLY A CA 1
ATOM 3107 C C . GLY A 1 406 ? -10.781 25.555 12.913 1.00 15.27 406 GLY A C 1
ATOM 3108 O O . GLY A 1 406 ? -11.470 26.117 13.711 1.00 16.68 406 GLY A O 1
ATOM 3109 N N . SER A 1 407 ? -9.841 24.685 13.251 1.00 18.06 407 SER A N 1
ATOM 3110 C CA . SER A 1 407 ? -9.518 24.387 14.644 1.00 18.87 407 SER A CA 1
ATOM 3111 C C . SER A 1 407 ? -8.073 23.889 14.724 1.00 18.84 407 SER A C 1
ATOM 3112 O O . SER A 1 407 ? -7.411 23.743 13.697 1.00 18.13 407 SER A O 1
ATOM 3115 N N . GLY A 1 408 ? -7.607 23.513 15.915 1.00 16.71 408 GLY A N 1
ATOM 3116 C CA . GLY A 1 408 ? -6.274 22.889 15.970 1.00 17.91 408 GLY A CA 1
ATOM 3117 C C . GLY A 1 408 ? -5.419 23.575 17.015 1.00 18.90 408 GLY A C 1
ATOM 3118 O O . GLY A 1 408 ? -5.355 24.812 17.073 1.00 18.10 408 GLY A O 1
ATOM 3119 N N . ALA A 1 409 ? -4.720 22.758 17.795 1.00 20.36 409 ALA A N 1
ATOM 3120 C CA . ALA A 1 409 ? -3.726 23.259 18.763 1.00 22.07 409 ALA A CA 1
ATOM 3121 C C . ALA A 1 409 ? -2.435 23.767 18.119 1.00 21.01 409 ALA A C 1
ATOM 3122 O O . ALA A 1 409 ? -1.706 24.529 18.737 1.00 22.25 409 ALA A O 1
ATOM 3124 N N . HIS A 1 410 ? -2.112 23.351 16.904 1.00 19.63 410 HIS A N 1
ATOM 3125 C CA . HIS A 1 410 ? -0.827 23.652 16.300 1.00 19.75 410 HIS A CA 1
ATOM 3126 C C . HIS A 1 410 ? -1.020 24.040 14.803 1.00 21.05 410 HIS A C 1
ATOM 3127 O O . HIS A 1 410 ? -1.599 23.257 14.067 1.00 21.07 410 HIS A O 1
ATOM 3134 N N . LEU A 1 411 ? -0.640 25.242 14.404 1.00 22.33 411 LEU A N 1
ATOM 3135 C CA . LEU A 1 411 ? -0.168 26.312 15.309 1.00 22.28 411 LEU A CA 1
ATOM 3136 C C . LEU A 1 411 ? -1.376 27.057 15.826 1.00 22.06 411 LEU A C 1
ATOM 3137 O O . LEU A 1 411 ? -2.183 27.532 15.039 1.00 22.04 411 LEU A O 1
ATOM 3142 N N . GLY A 1 412 ? -1.548 27.096 17.141 1.00 17.71 412 GLY A N 1
ATOM 3143 C CA . GLY A 1 412 ? -2.641 27.793 17.744 1.00 17.32 412 GLY A CA 1
ATOM 3144 C C . GLY A 1 412 ? -2.114 29.044 18.403 1.00 15.11 412 GLY A C 1
ATOM 3145 O O . GLY A 1 412 ? -0.863 29.287 18.357 1.00 16.19 412 GLY A O 1
ATOM 3146 N N . TYR A 1 413 ? -3.014 29.818 19.029 1.00 15.75 413 TYR A N 1
ATOM 3147 C CA . TYR A 1 413 ? -2.601 31.165 19.481 1.00 15.35 413 TYR A CA 1
ATOM 3148 C C . TYR A 1 413 ? -1.552 31.074 20.628 1.00 15.32 413 TYR A C 1
ATOM 3149 O O . TYR A 1 413 ? -0.661 31.881 20.666 1.00 18.18 413 TYR A O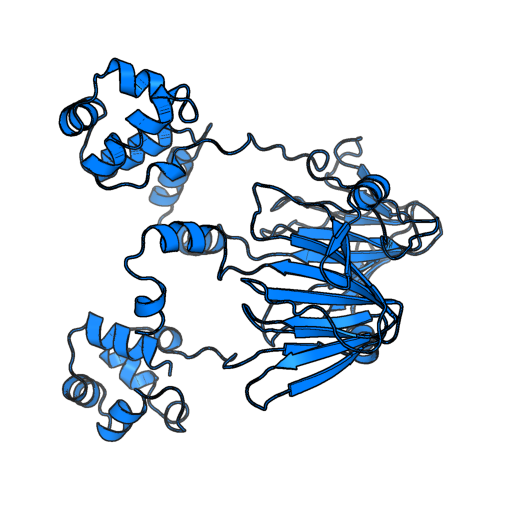 1
ATOM 3158 N N . GLN A 1 414 ? -1.611 30.024 21.431 1.00 15.35 414 GLN A N 1
ATOM 3159 C CA . GLN A 1 414 ? -0.603 29.795 22.496 1.00 16.72 414 GLN A CA 1
ATOM 3160 C C . GLN A 1 414 ? 0.781 29.406 21.917 1.00 18.33 414 GLN A C 1
ATOM 3161 O O . GLN A 1 414 ? 1.827 29.812 22.465 1.00 18.27 414 GLN A O 1
ATOM 3167 N N . ASP A 1 415 ? 0.839 28.655 20.783 1.00 16.78 415 ASP A N 1
ATOM 3168 C CA . ASP A 1 415 ? 2.125 28.396 20.057 1.00 18.15 415 ASP A CA 1
ATOM 3169 C C . ASP A 1 415 ? 2.674 29.727 19.540 1.00 18.59 415 ASP A C 1
ATOM 3170 O O . ASP A 1 415 ? 3.897 30.013 19.619 1.00 17.87 415 ASP A O 1
ATOM 3175 N N . TRP A 1 416 ? 1.793 30.585 19.049 1.00 19.72 416 TRP A N 1
ATOM 3176 C CA . TRP A 1 416 ? 2.258 31.889 18.565 1.00 20.09 416 TRP A CA 1
ATOM 3177 C C . TRP A 1 416 ? 2.936 32.692 19.626 1.00 21.28 416 TRP A C 1
ATOM 3178 O O . TRP A 1 416 ? 4.005 33.340 19.391 1.00 21.02 416 TRP A O 1
ATOM 3189 N N . LEU A 1 417 ? 2.367 32.648 20.834 1.00 22.61 417 LEU A N 1
ATOM 3190 C CA . LEU A 1 417 ? 2.994 33.373 21.937 1.00 20.74 417 LEU A CA 1
ATOM 3191 C C . LEU A 1 417 ? 4.383 32.845 22.196 1.00 20.35 417 LEU A C 1
ATOM 3192 O O . LEU A 1 417 ? 5.355 33.574 22.349 1.00 20.20 417 LEU A O 1
ATOM 3197 N N . GLU A 1 418 ? 4.557 31.536 22.233 1.00 18.34 418 GLU A N 1
ATOM 3198 C CA . GLU A 1 418 ? 5.873 30.968 22.442 1.00 17.77 418 GLU A CA 1
ATOM 3199 C C . GLU A 1 418 ? 6.820 31.196 21.266 1.00 18.03 418 GLU A C 1
ATOM 3200 O O . GLU A 1 418 ? 8.016 31.358 21.457 1.00 17.22 418 GLU A O 1
ATOM 3206 N N . LEU A 1 419 ? 6.309 31.207 20.035 1.00 17.29 419 LEU A N 1
ATOM 3207 C CA . LEU A 1 419 ? 7.185 31.295 18.906 1.00 17.13 419 LEU A CA 1
ATOM 3208 C C . LEU A 1 419 ? 7.780 32.671 18.814 1.00 17.93 419 LEU A C 1
ATOM 3209 O O . LEU A 1 419 ? 8.902 32.814 18.345 1.00 17.82 419 LEU A O 1
ATOM 3214 N N . THR A 1 420 ? 7.051 33.665 19.276 1.00 18.85 420 THR A N 1
ATOM 3215 C CA . THR A 1 420 ? 7.638 34.994 19.437 1.00 23.34 420 THR A CA 1
ATOM 3216 C C . THR A 1 420 ? 8.765 35.098 20.555 1.00 25.17 420 THR A C 1
ATOM 3217 O O . THR A 1 420 ? 9.658 35.927 20.458 1.00 31.50 420 THR A O 1
ATOM 3221 N N . ASN A 1 421 ? 8.771 34.198 21.534 1.00 24.98 421 ASN A N 1
ATOM 3222 C CA . ASN A 1 421 ? 9.888 34.015 22.538 1.00 22.76 421 ASN A CA 1
ATOM 3223 C C . ASN A 1 421 ? 10.986 33.039 22.129 1.00 28.05 421 ASN A C 1
ATOM 3224 O O . ASN A 1 421 ? 11.820 32.614 22.950 1.00 27.90 421 ASN A O 1
ATOM 3229 N N . THR A 1 422 ? 11.011 32.592 20.888 1.00 27.23 422 THR A N 1
ATOM 3230 C CA . THR A 1 422 ? 11.947 31.559 20.532 1.00 28.54 422 THR A CA 1
ATOM 3231 C C . THR A 1 422 ? 13.067 32.168 19.672 1.00 35.13 422 THR A C 1
ATOM 3232 O O . THR A 1 422 ? 12.745 32.897 18.721 1.00 30.10 422 THR A O 1
ATOM 3236 N N . PHE A 1 423 ? 14.363 31.899 20.013 1.00 34.65 423 PHE A N 1
ATOM 3237 C CA . PHE A 1 423 ? 15.510 32.197 19.111 1.00 39.81 423 PHE A CA 1
ATOM 3238 C C . PHE A 1 423 ? 15.318 31.401 17.838 1.00 33.43 423 PHE A C 1
ATOM 3239 O O . PHE A 1 423 ? 15.299 30.161 17.934 1.00 34.58 423 PHE A O 1
ATOM 3247 N N . GLU A 1 424 ? 15.281 32.047 16.671 1.00 35.76 424 GLU A N 1
ATOM 3248 C CA . GLU A 1 424 ? 15.304 31.322 15.379 1.00 38.17 424 GLU A CA 1
ATOM 3249 C C . GLU A 1 424 ? 14.398 30.115 15.441 1.00 29.92 424 GLU A C 1
ATOM 3250 O O . GLU A 1 424 ? 14.848 28.978 15.486 1.00 25.89 424 GLU A O 1
ATOM 3256 N N . PRO A 1 425 ? 13.087 30.371 15.473 1.00 30.30 425 PRO A N 1
ATOM 3257 C CA . PRO A 1 425 ? 12.128 29.263 15.548 1.00 27.54 425 PRO A CA 1
ATOM 3258 C C . PRO A 1 425 ? 12.205 28.271 14.421 1.00 26.26 425 PRO A C 1
ATOM 3259 O O . PRO A 1 425 ? 12.054 27.053 14.637 1.00 25.77 425 PRO A O 1
ATOM 3263 N N . ALA A 1 426 ? 12.435 28.752 13.209 1.00 23.25 426 ALA A N 1
ATOM 3264 C CA . ALA A 1 426 ? 12.534 27.812 12.090 1.00 25.93 426 ALA A CA 1
ATOM 3265 C C . ALA A 1 426 ? 13.727 26.838 12.236 1.00 26.75 426 ALA A C 1
ATOM 3266 O O . ALA A 1 426 ? 13.579 25.602 12.076 1.00 24.73 426 ALA A O 1
ATOM 3268 N N . ALA A 1 427 ? 14.898 27.334 12.628 1.00 27.72 427 ALA A N 1
ATOM 3269 C CA . ALA A 1 427 ? 16.006 26.428 12.932 1.00 26.91 427 ALA A CA 1
ATOM 3270 C C . ALA A 1 427 ? 15.729 25.421 14.033 1.00 25.70 427 ALA A C 1
ATOM 3271 O O . ALA A 1 427 ? 16.105 24.250 13.896 1.00 26.62 427 ALA A O 1
ATOM 3273 N N . THR A 1 428 ? 15.060 25.855 15.087 1.00 25.77 428 THR A N 1
ATOM 3274 C CA . THR A 1 428 ? 14.673 24.922 16.160 1.00 26.25 428 THR A CA 1
ATOM 3275 C C . THR A 1 428 ? 13.797 23.837 15.649 1.00 25.07 428 THR A C 1
ATOM 3276 O O . THR A 1 428 ? 14.031 22.686 15.990 1.00 22.76 428 THR A O 1
ATOM 3280 N N . LEU A 1 429 ? 12.761 24.190 14.848 1.00 25.68 429 LEU A N 1
ATOM 3281 C CA . LEU A 1 429 ? 11.910 23.184 14.261 1.00 26.55 429 LEU A CA 1
ATOM 3282 C C . LEU A 1 429 ? 12.687 22.280 13.324 1.00 25.30 429 LEU A C 1
ATOM 3283 O O . LEU A 1 429 ? 12.553 21.017 13.398 1.00 23.22 429 LEU A O 1
ATOM 3288 N N . ARG A 1 430 ? 13.515 22.842 12.448 1.00 25.21 430 ARG A N 1
ATOM 3289 C CA A ARG A 1 430 ? 14.310 22.002 11.550 0.50 29.30 430 ARG A CA 1
ATOM 3290 C CA B ARG A 1 430 ? 14.277 21.949 11.558 0.50 30.17 430 ARG A CA 1
ATOM 3291 C C . ARG A 1 430 ? 15.145 21.026 12.383 1.00 32.06 430 ARG A C 1
ATOM 3292 O O . ARG A 1 430 ? 15.225 19.839 12.089 1.00 30.64 430 ARG A O 1
ATOM 3307 N N . ARG A 1 431 ? 15.777 21.568 13.427 1.00 35.28 431 ARG A N 1
ATOM 3308 C CA . ARG A 1 431 ? 16.602 20.774 14.338 1.00 42.07 431 ARG A CA 1
ATOM 3309 C C . ARG A 1 431 ? 15.760 19.718 15.046 1.00 41.49 431 ARG A C 1
ATOM 3310 O O . ARG A 1 431 ? 15.996 18.522 14.850 1.00 38.46 431 ARG A O 1
#

InterPro domains:
  IPR001387 Cro/C1-type, helix-turn-helix domain [SM00530] (7-63)
  IPR001387 Cro/C1-type, helix-turn-helix domain [SM00530] (234-290)
  IPR010982 Lambda repressor-like, DNA-binding domain superfamily [G3DSA:1.10.260.40] (206-291)
  IPR011051 RmlC-like cupin domain superfamily [SSF51182] (332-401)
  IPR014710 RmlC-like jelly roll fold [G3DSA:2.60.120.10] (82-205)
  IPR014710 RmlC-like jelly roll fold [G3DSA:2.60.120.10] (292-408)

Secondary structure (DSSP, 8-state):
--HHHHHHHHHHHT--HHHHHHHHT--HHHHHHHSSS--STTTTS-HHHHHHHTT--GGGSPPPS--S--EEEE-HHHHHTT-EEEEETTEEEEEEEE----TTSPPPEEEEE-S-TTSPPPP----SS-EEEEEEEES-EEEE-SSS-STTTEEEEPBP-SS-TTS-B-EEEEPTT---EEEESSSS-EEEEEEE---TTHHHHHHHTTS-HHHHHHHHHHT-S---HHHHHHHHHHHTT--HHHHHHHHT--HHHHHHHHH-TTSHHHHHHHHHHHHHHT--GGGGSPPPPP--SSTTT-B-HHHHHHT-EEETTEEEEEPP--TT-TT-EEEEEEEEESS-PPPB--SSEEEEEEEES-EEEEEEETTEEEEEEE-TT-EEEE-TT--EEEEEEEEEEEEEE-STT-HHHHHHHHTSSSHHHHHH-

Radius of gyration: 25.79 Å; Cα contacts (8 Å, |Δi|>4): 869; chains: 1; bounding box: 70×61×62 Å

Nearest PDB structures (foldseek):
  4yar-assembly1_A  TM=1.002E+00  e=3.912E-87  Streptomyces viridochromogenes
  3g7d-assembly1_A-2  TM=1.000E+00  e=1.119E-78  Streptomyces viridochromogenes
  3gbf-assembly1_A-2  TM=9.978E-01  e=1.842E-78  Streptomyces viridochromogenes
  3rzz-assembly1_A-2  TM=9.993E-01  e=3.652E-77  Streptomyces viridochromogenes
  6b9s-assembly3_F  TM=8.020E-01  e=8.981E-23  Nitrosopumilus maritimus SCM1

B-factor: mean 29.78, std 16.74, range [12.46, 169.99]

Solvent-accessible surface area: 23187 Å² total; per-residue (Å²): 23,31,21,165,74,0,48,96,53,15,110,50,83,180,69,81,32,47,90,0,1,122,99,13,63,37,70,73,93,31,0,160,103,6,66,36,88,129,34,138,35,24,124,127,18,19,26,94,25,0,3,131,10,0,86,14,116,71,80,71,0,45,48,82,106,58,96,97,64,25,19,38,85,41,38,8,116,96,0,92,91,30,110,120,73,42,121,60,75,80,38,66,0,14,12,46,24,38,5,2,21,5,171,79,96,113,24,8,39,1,21,22,2,59,0,54,59,133,97,87,0,31,37,45,142,19,59,26,59,5,2,0,1,0,0,28,4,76,3,33,0,14,0,19,18,16,140,133,74,34,103,126,28,64,91,47,0,79,0,5,117,39,53,49,122,10,0,12,1,4,1,0,8,3,37,53,120,26,49,16,0,8,0,20,36,34,150,51,88,4,71,1,0,25,3,39,5,56,12,49,84,37,95,84,61,84,116,9,111,126,100,76,101,49,47,70,93,119,28,78,159,45,96,79,75,170,87,30,11,10,42,31,0,58,89,49,2,70,208,80,102,54,87,76,97,46,0,1,140,60,17,68,16,72,96,72,59,2,70,32,0,24,176,51,18,72,45,143,70,0,61,68,12,0,108,44,0,2,167,50,24,57,27,34,38,75,74,5,53,82,88,87,123,127,134,133,31,7,44,116,25,30,17,49,20,103,55,1,61,175,34,103,98,110,109,53,55,4,49,4,0,38,6,0,78,16,87,50,51,58,19,7,78,6,17,0,4,101,4,97,47,138,32,221,11,27,69,6,90,45,87,13,46,2,13,2,3,0,41,99,23,150,0,32,0,42,23,58,20,96,145,29,121,39,72,27,117,4,71,57,17,0,0,0,5,0,4,52,111,17,121,1,38,3,21,20,102,3,4,0,0,24,2,9,12,10,43,119,36,2,103,97,34,106,65,108,35,92,92,37,190,130,46,63,47,80,135,195,240